Protein AF-A0A444UUJ9-F1 (afdb_monomer_lite)

Sequence (441 aa):
MGSEVRLEREPQTKSGNSYSSQINYPLEMFHLLGYSLGAHVAGIAGSLTNNKVNRITGLDPAGPTFEYAEEQRRLSPDDANFVDVLHTYTRGSPDRSIGIQKPVGHVDIYPNGGVFQPGCDLHKAMLMIAANGFADMDQIVKCSHERSIHLFIDSLLNEEKPSMAYRCNTKEAFDKGLCLSCRKNRCNTLGYDVNKVRNKRSARMYLKTREVMPYKVFHFQIKVHFFNRINISFTDQPILLSLYGTHNEVQDIALSIPDMSTNKTISFLVTTDVDIGDLLMVKMKWEKDSYFGWSDWWGSNDFKIRKLRVKAGETQEKINISFTDQPILLSLYGTHNEVQDIALSIPDMSTNKTISFLVTTDVDIGDLLMVKMKWEKDSYFGWSDWWGSNDFKIRKLRVKAGETQEKYVQPISQLRIDTLPKIPGTLCVNLVEDVLCVLHM

Structure (mmCIF, N/CA/C/O backbone):
data_AF-A0A444UUJ9-F1
#
_entry.id   AF-A0A444UUJ9-F1
#
loop_
_atom_site.group_PDB
_atom_site.id
_atom_site.type_symbol
_atom_site.label_atom_id
_atom_site.label_alt_id
_atom_site.label_comp_id
_atom_site.label_asym_id
_atom_site.label_entity_id
_atom_site.label_seq_id
_atom_site.pdbx_PDB_ins_code
_atom_site.Cartn_x
_atom_site.Cartn_y
_atom_site.Cartn_z
_atom_site.occupancy
_atom_site.B_iso_or_equiv
_atom_site.auth_seq_id
_atom_site.auth_comp_id
_atom_site.auth_asym_id
_atom_site.auth_atom_id
_atom_site.pdbx_PDB_model_num
ATOM 1 N N . MET A 1 1 ? -26.758 25.214 8.746 1.00 32.47 1 MET A N 1
ATOM 2 C CA . MET A 1 1 ? -27.671 24.459 9.628 1.00 32.47 1 MET A CA 1
ATOM 3 C C . MET A 1 1 ? -26.834 23.430 10.363 1.00 32.47 1 MET A C 1
ATOM 5 O O . MET A 1 1 ? -26.450 22.438 9.765 1.00 32.47 1 MET A O 1
ATOM 9 N N . GLY A 1 2 ? -26.422 23.744 11.592 1.00 30.03 2 GLY A N 1
ATOM 10 C CA . GLY A 1 2 ? -25.670 22.815 12.429 1.00 30.03 2 GLY A CA 1
ATOM 11 C C . GLY A 1 2 ? -26.645 21.851 13.085 1.00 30.03 2 GLY A C 1
ATOM 12 O O . GLY A 1 2 ? -27.420 22.260 13.943 1.00 30.03 2 GLY A O 1
ATOM 13 N N . SER A 1 3 ? -26.644 20.599 12.648 1.00 26.00 3 SER A N 1
ATOM 14 C CA . SER A 1 3 ? -27.285 19.508 13.372 1.00 26.00 3 SER A CA 1
ATOM 15 C C . SER A 1 3 ? -26.423 19.184 14.590 1.00 26.00 3 SER A C 1
ATOM 17 O O . SER A 1 3 ? -25.405 18.501 14.500 1.00 26.00 3 SER A O 1
ATOM 19 N N . GLU A 1 4 ? -26.819 19.756 15.721 1.00 24.05 4 GLU A N 1
ATOM 20 C CA . GLU A 1 4 ? -26.349 19.408 17.052 1.00 24.05 4 GLU A CA 1
ATOM 21 C C . GLU A 1 4 ? -26.729 17.942 17.313 1.00 24.05 4 GLU A C 1
ATOM 23 O O . GLU A 1 4 ? -27.902 17.611 17.484 1.00 24.05 4 GLU A O 1
ATOM 28 N N . VAL A 1 5 ? -25.748 17.033 17.292 1.00 25.39 5 VAL A N 1
ATOM 29 C CA . VAL A 1 5 ? -25.948 15.658 17.768 1.00 25.39 5 VAL A CA 1
ATOM 30 C C . VAL A 1 5 ? -26.031 15.731 19.288 1.00 25.39 5 VAL A C 1
ATOM 32 O O . VAL A 1 5 ? -25.047 15.573 20.009 1.00 25.39 5 VAL A O 1
ATOM 35 N N . ARG A 1 6 ? -27.233 16.027 19.779 1.00 23.09 6 ARG A N 1
ATOM 36 C CA . ARG A 1 6 ? -27.603 15.841 21.174 1.00 23.09 6 ARG A CA 1
ATOM 37 C C . ARG A 1 6 ? -27.721 14.338 21.393 1.00 23.09 6 ARG A C 1
ATOM 39 O O . ARG A 1 6 ? -28.781 13.756 21.203 1.00 23.09 6 ARG A O 1
ATOM 46 N N . LEU A 1 7 ? -26.611 13.701 21.764 1.00 30.41 7 LEU A N 1
ATOM 47 C CA . LEU A 1 7 ? -26.693 12.456 22.517 1.00 30.41 7 LEU A CA 1
ATOM 48 C C . LEU A 1 7 ? -27.452 12.818 23.791 1.00 30.41 7 LEU A C 1
ATOM 50 O O . LEU A 1 7 ? -26.916 13.514 24.659 1.00 30.41 7 LEU A O 1
ATOM 54 N N . GLU A 1 8 ? -28.727 12.439 23.859 1.00 25.42 8 GLU A N 1
ATOM 55 C CA . GLU A 1 8 ? -29.449 12.422 25.118 1.00 25.42 8 GLU A CA 1
ATOM 56 C C . GLU A 1 8 ? -28.586 11.630 26.094 1.00 25.42 8 GLU A C 1
ATOM 58 O O . GLU A 1 8 ? -28.406 10.419 25.977 1.00 25.42 8 GLU A O 1
ATOM 63 N N . ARG A 1 9 ? -27.980 12.349 27.042 1.00 35.44 9 ARG A N 1
ATOM 64 C CA . ARG A 1 9 ? -27.555 11.749 28.293 1.00 35.44 9 ARG A CA 1
ATOM 65 C C . ARG A 1 9 ? -28.841 11.315 28.972 1.00 35.44 9 ARG A C 1
ATOM 67 O O . ARG A 1 9 ? -29.378 12.057 29.792 1.00 35.44 9 ARG A O 1
ATOM 74 N N . GLU A 1 10 ? -29.344 10.138 28.622 1.00 26.41 10 GLU A N 1
ATOM 75 C CA . GLU A 1 10 ? -30.137 9.407 29.587 1.00 26.41 10 GLU A CA 1
ATOM 76 C C . GLU A 1 10 ? -29.248 9.267 30.825 1.00 26.41 10 GLU A C 1
ATOM 78 O O . GLU A 1 10 ? -28.113 8.777 30.728 1.00 26.41 10 GLU A O 1
ATOM 83 N N . PRO A 1 11 ? -29.692 9.745 31.996 1.00 30.83 11 PRO A N 1
ATOM 84 C CA . PRO A 1 11 ? -29.058 9.327 33.220 1.00 30.83 11 PRO A CA 1
ATOM 85 C C . PRO A 1 11 ? -29.260 7.815 33.255 1.00 30.83 11 PRO A C 1
ATOM 87 O O . PRO A 1 11 ? -30.387 7.352 33.434 1.00 30.83 11 PRO A O 1
ATOM 90 N N . GLN A 1 12 ? -28.185 7.046 33.062 1.00 36.75 12 GLN A N 1
ATOM 91 C CA . GLN A 1 12 ? -28.172 5.632 33.411 1.00 36.75 12 GLN A CA 1
ATOM 92 C C . GLN A 1 12 ? -28.351 5.533 34.929 1.00 36.75 12 GLN A C 1
ATOM 94 O O . GLN A 1 12 ? -27.424 5.335 35.712 1.00 36.75 12 GLN A O 1
ATOM 99 N N . THR A 1 13 ? -29.597 5.706 35.356 1.00 30.38 13 THR A N 1
ATOM 100 C CA . THR A 1 13 ? -30.133 4.994 36.493 1.00 30.38 13 THR A CA 1
ATOM 101 C C . THR A 1 13 ? -29.851 3.520 36.229 1.00 30.38 13 THR A C 1
ATOM 103 O O . THR A 1 13 ? -30.018 3.021 35.117 1.00 30.38 13 THR A O 1
ATOM 106 N N . LYS A 1 14 ? -29.304 2.851 37.241 1.00 40.00 14 LYS A N 1
ATOM 107 C CA . LYS A 1 14 ? -28.897 1.443 37.252 1.00 40.00 14 LYS A CA 1
ATOM 108 C C . LYS A 1 14 ? -30.086 0.496 37.009 1.00 40.00 14 LYS A C 1
ATOM 110 O O . LYS A 1 14 ? -30.495 -0.224 37.911 1.00 40.00 14 LYS A O 1
ATOM 115 N N . SER A 1 15 ? -30.660 0.514 35.814 1.00 34.50 15 SER A N 1
ATOM 116 C CA . SER A 1 15 ? -31.768 -0.347 35.406 1.00 34.50 15 SER A CA 1
ATOM 117 C C . SER A 1 15 ? -31.802 -0.490 33.883 1.00 34.50 15 SER A C 1
ATOM 119 O O . SER A 1 15 ? -32.822 -0.281 33.236 1.00 34.50 15 SER A O 1
ATOM 121 N N . GLY A 1 16 ? -30.662 -0.846 33.299 1.00 35.75 16 GLY A N 1
ATOM 122 C CA . GLY A 1 16 ? -30.562 -1.292 31.917 1.00 35.75 16 GLY A CA 1
ATOM 123 C C . GLY A 1 16 ? -29.730 -2.558 31.916 1.00 35.75 16 GLY A C 1
ATOM 124 O O . GLY A 1 16 ? -28.505 -2.494 31.917 1.00 35.75 16 GLY A O 1
ATOM 125 N N . ASN A 1 17 ? -30.392 -3.706 32.018 1.00 37.00 17 ASN A N 1
ATOM 126 C CA . ASN A 1 17 ? -29.748 -5.003 31.872 1.00 37.00 17 ASN A CA 1
ATOM 127 C C . ASN A 1 17 ? -28.950 -5.018 30.558 1.00 37.00 17 ASN A C 1
ATOM 129 O O . ASN A 1 17 ? -29.533 -4.997 29.476 1.00 37.00 17 ASN A O 1
ATOM 133 N N . SER A 1 18 ? -27.620 -5.055 30.651 1.00 48.91 18 SER A N 1
ATOM 134 C CA . SER A 1 18 ? -26.753 -5.320 29.503 1.00 48.91 18 SER A CA 1
ATOM 135 C C . SER A 1 18 ? -27.210 -6.617 28.826 1.00 48.91 18 SER A C 1
ATOM 137 O O . SER A 1 18 ? -27.454 -7.614 29.512 1.00 48.91 18 SER A O 1
ATOM 139 N N . TYR A 1 19 ? -27.266 -6.655 27.495 1.00 48.31 19 TYR A N 1
ATOM 140 C CA . TYR A 1 19 ? -27.513 -7.898 26.753 1.00 48.31 19 TYR A CA 1
ATOM 141 C C . TYR A 1 19 ? -26.513 -9.006 27.146 1.00 48.31 19 TYR A C 1
ATOM 143 O O . TYR A 1 19 ? -26.893 -10.172 27.215 1.00 48.31 19 TYR A O 1
ATOM 151 N N . SER A 1 20 ? -25.275 -8.647 27.524 1.00 47.84 20 SER A N 1
ATOM 152 C CA . SER A 1 20 ? -24.275 -9.593 28.053 1.00 47.84 20 SER A CA 1
ATOM 153 C C . SER A 1 20 ? -24.576 -10.084 29.476 1.00 47.84 20 SER A C 1
ATOM 155 O O . SER A 1 20 ? -24.030 -11.092 29.910 1.00 47.84 20 SER A O 1
ATOM 157 N N . SER A 1 21 ? -25.394 -9.349 30.237 1.00 49.81 21 SER A N 1
ATOM 158 C CA . SER A 1 21 ? -25.851 -9.752 31.575 1.00 49.81 21 SER A CA 1
ATOM 159 C C . SER A 1 21 ? -27.122 -10.605 31.539 1.00 49.81 21 SER A C 1
ATOM 161 O O . SER A 1 21 ? -27.391 -11.319 32.498 1.00 49.81 21 SER A O 1
ATOM 163 N N . GLN A 1 22 ? -27.876 -10.572 30.434 1.00 54.38 22 GLN A N 1
ATOM 164 C CA . GLN A 1 22 ? -29.060 -11.419 30.225 1.00 54.38 22 GLN A CA 1
ATOM 165 C C . GLN A 1 22 ? -28.739 -12.718 29.485 1.00 54.38 22 GLN A C 1
ATOM 167 O O . GLN A 1 22 ? -29.407 -13.727 29.699 1.00 54.38 22 GLN A O 1
ATOM 172 N N . ILE A 1 23 ? -27.711 -12.707 28.637 1.00 58.09 23 ILE A N 1
ATOM 173 C CA . ILE A 1 23 ? -27.248 -13.868 27.887 1.00 58.09 23 ILE A CA 1
ATOM 174 C C . ILE A 1 23 ? -25.732 -13.925 28.070 1.00 58.09 23 ILE A C 1
ATOM 176 O O . ILE A 1 23 ? -25.037 -12.984 27.700 1.00 58.09 23 ILE A O 1
ATOM 180 N N . ASN A 1 24 ? -25.227 -14.995 28.689 1.00 68.62 24 ASN A N 1
ATOM 181 C CA . ASN A 1 24 ? -23.825 -15.174 29.091 1.00 68.62 24 ASN A CA 1
ATOM 182 C C . ASN A 1 24 ? -22.877 -15.366 27.881 1.00 68.62 24 ASN A C 1
ATOM 184 O O . ASN A 1 24 ? -22.224 -16.400 27.750 1.00 68.62 24 ASN A O 1
ATOM 188 N N . TYR A 1 25 ? -22.839 -14.399 26.962 1.00 78.81 25 TYR A N 1
ATOM 189 C CA . TYR A 1 25 ? -21.942 -14.384 25.811 1.00 78.81 25 TYR A CA 1
ATOM 190 C C . TYR A 1 25 ? -20.667 -13.596 26.141 1.00 78.81 25 TYR A C 1
ATOM 192 O O . TYR A 1 25 ? -20.752 -12.441 26.572 1.00 78.81 25 TYR A O 1
ATOM 200 N N . PRO A 1 26 ? -19.474 -14.175 25.922 1.00 85.75 26 PRO A N 1
ATOM 201 C CA . PRO A 1 26 ? -18.219 -13.495 26.205 1.00 85.75 26 PRO A CA 1
ATOM 202 C C . PRO A 1 26 ? -17.987 -12.345 25.217 1.00 85.75 26 PRO A C 1
ATOM 204 O O . PRO A 1 26 ? -18.088 -12.513 24.002 1.00 85.75 26 PRO A O 1
ATOM 207 N N . LEU A 1 27 ? -17.601 -11.174 25.735 1.00 86.62 27 LEU A N 1
ATOM 208 C CA . LEU A 1 27 ? -17.296 -9.985 24.922 1.00 86.62 27 LEU A CA 1
ATOM 209 C C . LEU A 1 27 ? -16.121 -10.213 23.947 1.00 86.62 27 LEU A C 1
ATOM 211 O O . LEU A 1 27 ? -16.019 -9.565 22.905 1.00 86.62 27 LEU A O 1
ATOM 215 N N . GLU A 1 28 ? -15.289 -11.216 24.220 1.00 89.25 28 GLU A N 1
ATOM 216 C CA . GLU A 1 28 ? -14.215 -11.705 23.351 1.00 89.25 28 GLU A CA 1
ATOM 217 C C . GLU A 1 28 ? -14.705 -12.387 22.058 1.00 89.25 28 GLU A C 1
ATOM 219 O O . GLU A 1 28 ? -13.890 -12.728 21.203 1.00 89.25 28 GLU A O 1
ATOM 224 N N . MET A 1 29 ? -16.014 -12.565 21.862 1.00 89.31 29 MET A N 1
ATOM 225 C CA . MET A 1 29 ? -16.586 -13.020 20.585 1.00 89.31 29 MET A CA 1
ATOM 226 C C . MET A 1 29 ? -17.081 -11.870 19.699 1.00 89.31 29 MET A C 1
ATOM 228 O O . MET A 1 29 ? -17.424 -12.096 18.543 1.00 89.31 29 MET A O 1
ATOM 232 N N . PHE A 1 30 ? -17.098 -10.633 20.203 1.00 93.31 30 PHE A N 1
ATOM 233 C CA . PHE A 1 30 ? -17.655 -9.498 19.470 1.00 93.31 30 PHE A CA 1
ATOM 234 C C . PHE A 1 30 ? -16.604 -8.805 18.599 1.00 93.31 30 PHE A C 1
ATOM 236 O O . PHE A 1 30 ? -15.537 -8.396 19.071 1.00 93.31 30 PHE A O 1
ATOM 243 N N . HIS A 1 31 ? -16.954 -8.627 17.325 1.00 97.50 31 HIS A N 1
ATOM 244 C CA . HIS A 1 31 ? -16.256 -7.775 16.367 1.00 97.50 31 HIS A CA 1
ATOM 245 C C . HIS A 1 31 ? -17.201 -6.649 15.952 1.00 97.50 31 HIS A C 1
ATOM 247 O O . HIS A 1 31 ? -18.218 -6.896 15.312 1.00 97.50 31 HIS A O 1
ATOM 253 N N . LEU A 1 32 ? -16.880 -5.415 16.338 1.00 98.19 32 LEU A N 1
ATOM 254 C CA . LEU A 1 32 ? -17.650 -4.235 15.951 1.00 98.19 32 LEU A CA 1
ATOM 255 C C . LEU A 1 32 ? -17.055 -3.626 14.679 1.00 98.19 32 LEU A C 1
ATOM 257 O O . LEU A 1 32 ? -15.854 -3.369 14.615 1.00 98.19 32 LEU A O 1
ATOM 261 N N . LEU A 1 33 ? -17.889 -3.370 13.676 1.00 98.62 33 LEU A N 1
ATOM 262 C CA . LEU A 1 33 ? -17.495 -2.675 12.454 1.00 98.62 33 LEU A CA 1
ATOM 263 C C . LEU A 1 33 ? -18.182 -1.314 12.446 1.00 98.62 33 LEU A C 1
ATOM 265 O O . LEU A 1 33 ? -19.407 -1.239 12.524 1.00 98.62 33 LEU A O 1
ATOM 269 N N . GLY A 1 34 ? -17.399 -0.243 12.371 1.00 98.38 34 GLY A N 1
ATOM 270 C CA . GLY A 1 34 ? -17.921 1.117 12.369 1.00 98.38 34 GLY A CA 1
ATOM 271 C C . GLY A 1 34 ? -17.418 1.895 11.164 1.00 98.38 34 GLY A C 1
ATOM 272 O O . GLY A 1 34 ? -16.212 2.008 10.967 1.00 98.38 34 GLY A O 1
ATOM 273 N N . TYR A 1 35 ? -18.338 2.446 10.376 1.00 97.88 35 TYR A N 1
ATOM 274 C CA . TYR A 1 35 ? -18.039 3.295 9.222 1.00 97.88 35 TYR A CA 1
ATOM 275 C C . TYR A 1 35 ? -18.229 4.773 9.555 1.00 97.88 35 TYR A C 1
ATOM 277 O O . TYR A 1 35 ? -19.230 5.129 10.181 1.00 97.88 35 TYR A O 1
ATOM 285 N N . SER A 1 36 ? -17.306 5.636 9.118 1.00 95.69 36 SER A N 1
ATOM 286 C CA . SER A 1 36 ? -17.408 7.088 9.302 1.00 95.69 36 SER A CA 1
ATOM 287 C C . SER A 1 36 ? -17.605 7.459 10.784 1.00 95.69 36 SER A C 1
ATOM 289 O O . SER A 1 36 ? -16.814 7.052 11.638 1.00 95.69 36 SER A O 1
ATOM 291 N N . LEU A 1 37 ? -18.677 8.178 11.137 1.00 95.75 37 LEU A N 1
ATOM 292 C CA . LEU A 1 37 ? -19.058 8.466 12.527 1.00 95.75 37 LEU A CA 1
ATOM 293 C C . LEU A 1 37 ? -19.278 7.189 13.364 1.00 95.75 37 LEU A C 1
ATOM 295 O O . LEU A 1 37 ? -18.960 7.157 14.553 1.00 95.75 37 LEU A O 1
ATOM 299 N N . GLY A 1 38 ? -19.765 6.114 12.740 1.00 97.62 38 GLY A N 1
ATOM 300 C CA . GLY A 1 38 ? -19.983 4.815 13.375 1.00 97.62 38 GLY A CA 1
ATOM 301 C C . GLY A 1 38 ? -18.702 4.178 13.919 1.00 97.62 38 GLY A C 1
ATOM 302 O O . GLY A 1 38 ? -18.768 3.421 14.883 1.00 97.62 38 GLY A O 1
ATOM 303 N N . ALA A 1 39 ? -17.528 4.518 13.375 1.00 98.44 39 ALA A N 1
ATOM 304 C CA . ALA A 1 39 ? -16.244 4.081 13.929 1.00 98.44 39 ALA A CA 1
ATOM 305 C C . ALA A 1 39 ? -16.017 4.631 15.346 1.00 98.44 39 ALA A C 1
ATOM 307 O O . ALA A 1 39 ? -15.548 3.916 16.230 1.00 98.44 39 ALA A O 1
ATOM 308 N N . HIS A 1 40 ? -16.392 5.889 15.587 1.00 98.12 40 HIS A N 1
ATOM 309 C CA . HIS A 1 40 ? -16.311 6.501 16.913 1.00 98.12 40 HIS A CA 1
ATOM 310 C C . HIS A 1 40 ? -17.398 5.984 17.847 1.00 98.12 40 HIS A C 1
ATOM 312 O O . HIS A 1 40 ? -17.115 5.760 19.018 1.00 98.12 40 HIS A O 1
ATOM 318 N N . VAL A 1 41 ? -18.601 5.710 17.330 1.00 98.12 41 VAL A N 1
ATOM 319 C CA . VAL A 1 41 ? -19.652 5.024 18.101 1.00 98.12 41 VAL A CA 1
ATOM 320 C C . VAL A 1 41 ? -19.164 3.653 18.576 1.00 98.12 41 VAL A C 1
ATOM 322 O O . VAL A 1 41 ? -19.326 3.334 19.749 1.00 98.12 41 VAL A O 1
ATOM 325 N N . ALA A 1 42 ? -18.514 2.871 17.706 1.00 97.94 42 ALA A N 1
ATOM 326 C CA . ALA A 1 42 ? -17.940 1.576 18.069 1.00 97.94 42 ALA A CA 1
ATOM 327 C C . ALA A 1 42 ? -16.829 1.701 19.126 1.00 97.94 42 ALA A C 1
ATOM 329 O O . ALA A 1 42 ? -16.802 0.909 20.065 1.00 97.94 42 ALA A O 1
ATOM 330 N N . GLY A 1 43 ? -15.955 2.707 19.004 1.00 97.62 43 GLY A N 1
ATOM 331 C CA . GLY A 1 43 ? -14.918 3.001 20.000 1.00 97.62 43 GLY A CA 1
ATOM 332 C C . GLY A 1 43 ? -15.497 3.356 21.370 1.00 97.62 43 GLY A C 1
ATOM 333 O O . GLY A 1 43 ? -15.204 2.700 22.368 1.00 97.62 43 GLY A O 1
ATOM 334 N N . ILE A 1 44 ? -16.426 4.317 21.405 1.00 97.38 44 ILE A N 1
ATOM 335 C CA . ILE A 1 44 ? -17.115 4.730 22.635 1.00 97.38 44 ILE A CA 1
ATOM 336 C C . ILE A 1 44 ? -17.857 3.539 23.254 1.00 97.38 44 ILE A C 1
ATOM 338 O O . ILE A 1 44 ? -17.713 3.292 24.450 1.00 97.38 44 ILE A O 1
ATOM 342 N N . ALA A 1 45 ? -18.588 2.755 22.454 1.00 95.38 45 ALA A N 1
ATOM 343 C CA . ALA A 1 45 ? -19.257 1.545 22.923 1.00 95.38 45 ALA A CA 1
ATOM 344 C C . ALA A 1 45 ? -18.264 0.550 23.546 1.00 95.38 45 ALA A C 1
ATOM 346 O O . ALA A 1 45 ? -18.507 0.078 24.653 1.00 95.38 45 ALA A O 1
ATOM 347 N N . GLY A 1 46 ? -17.133 0.286 22.881 1.00 94.69 46 GLY A N 1
ATOM 348 C CA . GLY A 1 46 ? -16.057 -0.566 23.394 1.00 94.69 46 GLY A CA 1
ATOM 349 C C . GLY A 1 46 ? -15.508 -0.083 24.737 1.00 94.69 46 GLY A C 1
ATOM 350 O O . GLY A 1 46 ? -15.414 -0.871 25.679 1.00 94.69 46 GLY A O 1
ATOM 351 N N . SER A 1 47 ? -15.253 1.221 24.874 1.00 93.88 47 SER A N 1
ATOM 352 C CA . SER A 1 47 ? -14.742 1.822 26.117 1.00 93.88 47 SER A CA 1
ATOM 353 C C . SER A 1 47 ? -15.708 1.731 27.309 1.00 93.88 47 SER A C 1
ATOM 355 O O . SER A 1 47 ? -15.270 1.725 28.458 1.00 93.88 47 SER A O 1
ATOM 357 N N . LEU A 1 48 ? -17.018 1.644 27.046 1.00 92.94 48 LEU A N 1
ATOM 358 C CA . LEU A 1 48 ? -18.070 1.565 28.067 1.00 92.94 48 LEU A CA 1
ATOM 359 C C . LEU A 1 48 ? -18.412 0.124 28.477 1.00 92.94 48 LEU A C 1
ATOM 361 O O . LEU A 1 48 ? -19.225 -0.083 29.380 1.00 92.94 48 LEU A O 1
ATOM 365 N N . THR A 1 49 ? -17.823 -0.883 27.827 1.00 89.44 49 THR A N 1
ATOM 366 C CA . THR A 1 49 ? -18.030 -2.285 28.206 1.00 89.44 49 THR A CA 1
ATOM 367 C C . THR A 1 49 ? -17.237 -2.671 29.457 1.00 89.44 49 THR A C 1
ATOM 369 O O . THR A 1 49 ? -16.127 -2.200 29.685 1.00 89.44 49 THR A O 1
ATOM 372 N N . ASN A 1 50 ? -17.783 -3.590 30.263 1.00 85.69 50 ASN A N 1
ATOM 373 C CA . ASN A 1 50 ? -17.113 -4.074 31.480 1.00 85.69 50 ASN A CA 1
ATOM 374 C C . ASN A 1 50 ? -15.797 -4.827 31.194 1.00 85.69 50 ASN A C 1
ATOM 376 O O . ASN A 1 50 ? -14.909 -4.837 32.039 1.00 85.69 50 ASN A O 1
ATOM 380 N N . ASN A 1 51 ? -15.684 -5.471 30.026 1.00 88.62 51 ASN A N 1
ATOM 381 C CA . ASN A 1 51 ? -14.468 -6.127 29.535 1.00 88.62 51 ASN A CA 1
ATOM 382 C C . ASN A 1 51 ? -14.272 -5.772 28.060 1.00 88.62 51 ASN A C 1
ATOM 384 O O . ASN A 1 51 ? -15.252 -5.666 27.332 1.00 88.62 51 ASN A O 1
ATOM 388 N N . LYS A 1 52 ? -13.021 -5.682 27.594 1.00 91.62 52 LYS A N 1
ATOM 389 C CA . LYS A 1 52 ? -12.727 -5.330 26.197 1.00 91.62 52 LYS A CA 1
ATOM 390 C C . LYS A 1 52 ? -13.371 -6.310 25.208 1.00 91.62 52 LYS A C 1
ATOM 392 O O . LYS A 1 52 ? -13.165 -7.521 25.301 1.00 91.62 52 LYS A O 1
ATOM 397 N N . VAL A 1 53 ? -14.053 -5.773 24.196 1.00 95.25 53 VAL A N 1
ATOM 398 C CA . VAL A 1 53 ? -14.473 -6.548 23.016 1.00 95.25 53 VAL A CA 1
ATOM 399 C C . VAL A 1 53 ? -13.256 -7.075 22.245 1.00 95.25 53 VAL A C 1
ATOM 401 O O . VAL A 1 53 ? -12.154 -6.535 22.373 1.00 95.25 53 VAL A O 1
ATOM 404 N N . ASN A 1 54 ? -13.417 -8.129 21.439 1.00 95.94 54 ASN A N 1
ATOM 405 C CA . ASN A 1 54 ? -12.296 -8.744 20.707 1.00 95.94 54 ASN A CA 1
ATOM 406 C C . ASN A 1 54 ? -11.668 -7.788 19.696 1.00 95.94 54 ASN A C 1
ATOM 408 O O . ASN A 1 54 ? -10.447 -7.617 19.662 1.00 95.94 54 ASN A O 1
ATOM 412 N N . ARG A 1 55 ? -12.508 -7.188 18.853 1.00 98.00 55 ARG A N 1
ATOM 413 C CA . ARG A 1 55 ? -12.044 -6.408 17.713 1.00 98.00 55 ARG A CA 1
ATOM 414 C C . ARG A 1 55 ? -12.980 -5.251 17.400 1.00 98.00 55 ARG A C 1
ATOM 416 O O . ARG A 1 55 ? -14.195 -5.423 17.407 1.00 98.00 55 ARG A O 1
ATOM 423 N N . ILE A 1 56 ? -12.405 -4.103 17.067 1.00 98.69 56 ILE A N 1
ATOM 424 C CA . ILE A 1 56 ? -13.104 -3.006 16.400 1.00 98.69 56 ILE A CA 1
ATOM 425 C C . ILE A 1 56 ? -12.401 -2.746 15.070 1.00 98.69 56 ILE A C 1
ATOM 427 O O . ILE A 1 56 ? -11.186 -2.568 15.047 1.00 98.69 56 ILE A O 1
ATOM 431 N N . THR A 1 57 ? -13.156 -2.692 13.975 1.00 98.81 57 THR A N 1
ATOM 432 C CA . THR A 1 57 ? -12.644 -2.217 12.687 1.00 98.81 57 THR A CA 1
ATOM 433 C C . THR A 1 57 ? -13.244 -0.855 12.364 1.00 98.81 57 THR A C 1
ATOM 435 O O . THR A 1 57 ? -14.463 -0.721 12.243 1.00 98.81 57 THR A O 1
ATOM 438 N N . GLY A 1 58 ? -12.382 0.153 12.224 1.00 98.75 58 GLY A N 1
ATOM 439 C CA . GLY A 1 58 ? -12.753 1.496 11.787 1.00 98.75 58 GLY A CA 1
ATOM 440 C C . GLY A 1 58 ? -12.642 1.631 10.270 1.00 98.75 58 GLY A C 1
ATOM 441 O O . GLY A 1 58 ? -11.545 1.561 9.718 1.00 98.75 58 GLY A O 1
ATOM 442 N N . LEU A 1 59 ? -13.765 1.839 9.591 1.00 98.69 59 LEU A N 1
ATOM 443 C CA . LEU A 1 59 ? -13.840 2.031 8.144 1.00 98.69 59 LEU A CA 1
ATOM 444 C C . LEU A 1 59 ? -13.943 3.534 7.857 1.00 98.69 59 LEU A C 1
ATOM 446 O O . LEU A 1 59 ? -14.999 4.134 8.042 1.00 98.69 59 LEU A O 1
ATOM 450 N N . ASP A 1 60 ? -12.811 4.133 7.489 1.00 98.06 60 ASP A N 1
ATOM 451 C CA . ASP A 1 60 ? -12.595 5.570 7.279 1.00 98.06 60 ASP A CA 1
ATOM 452 C C . ASP A 1 60 ? -13.269 6.448 8.351 1.00 98.06 60 ASP A C 1
ATOM 454 O O . ASP A 1 60 ? -14.232 7.156 8.051 1.00 98.06 60 ASP A O 1
ATOM 458 N N . PRO A 1 61 ? -12.820 6.383 9.625 1.00 98.25 61 PRO A N 1
ATOM 459 C CA . PRO A 1 61 ? -13.439 7.131 10.719 1.00 98.25 61 PRO A CA 1
ATOM 460 C C . PRO A 1 61 ? -13.526 8.630 10.413 1.00 98.25 61 PRO A C 1
ATOM 462 O O . PRO A 1 61 ? -12.619 9.181 9.790 1.00 98.25 61 PRO A O 1
ATOM 465 N N . ALA A 1 62 ? -14.588 9.297 10.864 1.00 94.94 62 ALA A N 1
ATOM 466 C CA . ALA A 1 62 ? -14.813 10.710 10.562 1.00 94.94 62 ALA A CA 1
ATOM 467 C C . ALA A 1 62 ? -13.680 11.612 11.099 1.00 94.94 62 ALA A C 1
ATOM 469 O O . ALA A 1 62 ? -13.302 11.538 12.261 1.00 94.94 62 ALA A O 1
ATOM 470 N N . GLY A 1 63 ? -13.146 12.496 10.258 1.00 92.12 63 GLY A N 1
ATOM 471 C CA . GLY A 1 63 ? -12.125 13.479 10.636 1.00 92.12 63 GLY A CA 1
ATOM 472 C C . GLY A 1 63 ? -12.669 14.703 11.385 1.00 92.12 63 GLY A C 1
ATOM 473 O O . GLY A 1 63 ? -12.149 15.029 12.462 1.00 92.12 63 GLY A O 1
ATOM 474 N N . PRO A 1 64 ? -13.718 15.391 10.880 1.00 88.62 64 PRO A N 1
ATOM 475 C CA . PRO A 1 64 ? -14.189 16.641 11.468 1.00 88.62 64 PRO A CA 1
ATOM 476 C C . PRO A 1 64 ? -14.611 16.432 12.920 1.00 88.62 64 PRO A C 1
ATOM 478 O O . PRO A 1 64 ? -15.340 15.493 13.221 1.00 88.62 64 PRO A O 1
ATOM 481 N N . THR A 1 65 ? -14.168 17.313 13.821 1.00 89.19 65 THR A N 1
ATOM 482 C CA . THR A 1 65 ? -14.363 17.246 15.289 1.00 89.19 65 THR A CA 1
ATOM 483 C C . THR A 1 65 ? -13.607 16.138 16.039 1.00 89.19 65 THR A C 1
ATOM 485 O O . THR A 1 65 ? -13.440 16.266 17.252 1.00 89.19 65 THR A O 1
ATOM 488 N N . PHE A 1 66 ? -13.078 15.112 15.358 1.00 94.88 66 PHE A N 1
ATOM 489 C CA . PHE A 1 66 ? -12.401 13.972 15.997 1.00 94.88 66 PHE A CA 1
ATOM 490 C C . PHE A 1 66 ? -10.873 13.967 15.841 1.00 94.88 66 PHE A C 1
ATOM 492 O O . PHE A 1 66 ? -10.186 13.374 16.677 1.00 94.88 66 PHE A O 1
ATOM 499 N N . GLU A 1 67 ? -10.311 14.662 14.846 1.00 93.62 67 GLU A N 1
ATOM 500 C CA . GLU A 1 67 ? -8.854 14.743 14.621 1.00 93.62 67 GLU A CA 1
ATOM 501 C C . GLU A 1 67 ? -8.096 15.192 15.891 1.00 93.62 67 GLU A C 1
ATOM 503 O O . GLU A 1 67 ? -7.119 14.575 16.329 1.00 93.62 67 GLU A O 1
ATOM 508 N N . TYR A 1 68 ? -8.615 16.213 16.571 1.00 94.62 68 TYR A N 1
ATOM 509 C CA . TYR A 1 68 ? -8.051 16.734 17.819 1.00 94.62 68 TYR A CA 1
ATOM 510 C C . TYR A 1 68 ? -8.795 16.270 19.075 1.00 94.62 68 TYR A C 1
ATOM 512 O O . TYR A 1 68 ? -8.466 16.705 20.177 1.00 94.62 68 TYR A O 1
ATOM 520 N N . ALA A 1 69 ? -9.767 15.363 18.937 1.00 94.06 69 ALA A N 1
ATOM 521 C CA . ALA A 1 69 ? -10.462 14.808 20.087 1.00 94.06 69 ALA A CA 1
ATOM 522 C C . ALA A 1 69 ? -9.530 13.922 20.930 1.00 94.06 69 ALA A C 1
ATOM 524 O O . ALA A 1 69 ? -8.682 13.166 20.425 1.00 94.06 69 ALA A O 1
ATOM 525 N N . GLU A 1 70 ? -9.723 14.016 22.241 1.00 95.50 70 GLU A N 1
ATOM 526 C CA . GLU A 1 70 ? -9.102 13.134 23.226 1.00 95.50 70 GLU A CA 1
ATOM 527 C C . GLU A 1 70 ? -9.585 11.694 23.031 1.00 95.50 70 GLU A C 1
ATOM 529 O O . GLU A 1 70 ? -10.676 11.462 22.510 1.00 95.50 70 GLU A O 1
ATOM 534 N N . GLU A 1 71 ? -8.775 10.721 23.445 1.00 94.25 71 GLU A N 1
ATOM 535 C CA . GLU A 1 71 ? -9.017 9.288 23.211 1.00 94.25 71 GLU A CA 1
ATOM 536 C C . GLU A 1 71 ? -10.369 8.801 23.735 1.00 94.25 71 GLU A C 1
ATOM 538 O O . GLU A 1 71 ? -10.971 7.948 23.106 1.00 94.25 71 GLU A O 1
ATOM 543 N N . GLN A 1 72 ? -10.903 9.408 24.797 1.00 93.81 72 GLN A N 1
ATOM 544 C CA . GLN A 1 72 ? -12.202 9.058 25.382 1.00 93.81 72 GLN A CA 1
ATOM 545 C C . GLN A 1 72 ? -13.407 9.499 24.531 1.00 93.81 72 GLN A C 1
ATOM 547 O O . GLN A 1 72 ? -14.540 9.128 24.826 1.00 93.81 72 GLN A O 1
ATOM 552 N N . ARG A 1 73 ? -13.195 10.351 23.518 1.00 94.94 73 ARG A N 1
ATOM 553 C CA . ARG A 1 73 ? -14.256 10.935 22.675 1.00 94.94 73 ARG A CA 1
ATOM 554 C C . ARG A 1 73 ? -14.198 10.480 21.218 1.00 94.94 73 ARG A C 1
ATOM 556 O O . ARG A 1 73 ? -14.955 10.986 20.394 1.00 94.94 73 ARG A O 1
ATOM 563 N N . ARG A 1 74 ? -13.301 9.555 20.884 1.00 97.31 74 ARG A N 1
ATOM 564 C CA . ARG A 1 74 ? -13.113 9.025 19.527 1.00 97.31 74 ARG A CA 1
ATOM 565 C C . ARG A 1 74 ? -12.730 7.552 19.592 1.00 97.31 74 ARG A C 1
ATOM 567 O O . ARG A 1 74 ? -12.561 7.000 20.664 1.00 97.31 74 ARG A O 1
ATOM 574 N N . LEU A 1 75 ? -12.522 6.958 18.422 1.00 98.44 75 LEU A N 1
ATOM 575 C CA . LEU A 1 75 ? -11.916 5.635 18.322 1.00 98.44 75 LEU A CA 1
ATOM 576 C C . LEU A 1 75 ? -10.456 5.706 18.796 1.00 98.44 75 LEU A C 1
ATOM 578 O O . LEU A 1 75 ? -9.732 6.651 18.455 1.00 98.44 75 LEU A O 1
ATOM 582 N N . SER A 1 76 ? -10.048 4.712 19.569 1.00 97.25 76 SER A N 1
ATOM 583 C CA . SER A 1 76 ? -8.758 4.588 20.233 1.00 97.25 76 SER A CA 1
ATOM 584 C C . SER A 1 76 ? -8.312 3.118 20.259 1.00 97.25 76 SER A C 1
ATOM 586 O O . SER A 1 76 ? -9.156 2.223 20.340 1.00 97.25 76 SER A O 1
ATOM 588 N N . PRO A 1 77 ? -6.996 2.815 20.259 1.00 96.94 77 PRO A N 1
ATOM 589 C CA . PRO A 1 77 ? -6.509 1.448 20.443 1.00 96.94 77 PRO A CA 1
ATOM 590 C C . PRO A 1 77 ? -6.963 0.814 21.766 1.00 96.94 77 PRO A C 1
ATOM 592 O O . PRO A 1 77 ? -7.008 -0.410 21.871 1.00 96.94 77 PRO A O 1
ATOM 595 N N . ASP A 1 78 ? -7.310 1.621 22.772 1.00 95.12 78 ASP A N 1
ATOM 596 C CA . ASP A 1 78 ? -7.736 1.125 24.079 1.00 95.12 78 ASP A CA 1
ATOM 597 C C . ASP A 1 78 ? -9.170 0.585 24.108 1.00 95.12 78 ASP A C 1
ATOM 599 O O . ASP A 1 78 ? -9.487 -0.201 25.004 1.00 95.12 78 ASP A O 1
ATOM 603 N N . ASP A 1 79 ? -9.988 0.899 23.105 1.00 96.56 79 ASP A N 1
ATOM 604 C CA . ASP A 1 79 ? -11.423 0.581 23.080 1.00 96.56 79 ASP A CA 1
ATOM 605 C C . ASP A 1 79 ? -11.721 -0.913 22.878 1.00 96.56 79 ASP A C 1
ATOM 607 O O . ASP A 1 79 ? -12.826 -1.385 23.148 1.00 96.56 79 ASP A O 1
ATOM 611 N N . ALA A 1 80 ? -10.738 -1.684 22.408 1.00 97.06 80 ALA A N 1
ATOM 612 C CA . ALA A 1 80 ? -10.863 -3.120 22.206 1.00 97.06 80 ALA A CA 1
ATOM 613 C C . ALA A 1 80 ? -9.545 -3.855 22.430 1.00 97.06 80 ALA A C 1
ATOM 615 O O . ALA A 1 80 ? -8.467 -3.277 22.570 1.00 97.06 80 ALA A O 1
ATOM 616 N N . ASN A 1 81 ? -9.634 -5.181 22.434 1.00 96.50 81 ASN A N 1
ATOM 617 C CA . ASN A 1 81 ? -8.469 -6.043 22.365 1.00 96.50 81 ASN A CA 1
ATOM 618 C C . ASN A 1 81 ? -7.675 -5.791 21.074 1.00 96.50 81 ASN A C 1
ATOM 620 O O . ASN A 1 81 ? -6.450 -5.774 21.093 1.00 96.50 81 ASN A O 1
ATOM 624 N N . PHE A 1 82 ? -8.321 -5.572 19.938 1.00 97.94 82 PHE A N 1
ATOM 625 C CA . PHE A 1 82 ? -7.617 -5.220 18.713 1.00 97.94 82 PHE A CA 1
ATOM 626 C C . PHE A 1 82 ? -8.415 -4.194 17.919 1.00 97.94 82 PHE A C 1
ATOM 628 O O . PHE A 1 82 ? -9.630 -4.292 17.815 1.00 97.94 82 PHE A O 1
ATOM 635 N N . VAL A 1 83 ? -7.722 -3.200 17.378 1.00 98.44 83 VAL A N 1
ATOM 636 C CA . VAL A 1 83 ? -8.330 -2.117 16.603 1.00 98.44 83 VAL A CA 1
ATOM 637 C C . VAL A 1 83 ? -7.547 -1.982 15.312 1.00 98.44 83 VAL A C 1
ATOM 639 O O . VAL A 1 83 ? -6.347 -1.703 15.358 1.00 98.44 83 VAL A O 1
ATOM 642 N N . ASP A 1 84 ? -8.205 -2.198 14.184 1.00 98.62 84 ASP A N 1
ATOM 643 C CA . ASP A 1 84 ? -7.650 -1.989 12.850 1.00 98.62 84 ASP A CA 1
ATOM 644 C C . ASP A 1 84 ? -8.467 -0.949 12.091 1.00 98.62 84 ASP A C 1
ATOM 646 O O . ASP A 1 84 ? -9.690 -0.896 12.205 1.00 98.62 84 ASP A O 1
ATOM 650 N N . VAL A 1 85 ? -7.782 -0.083 11.350 1.00 98.75 85 VAL A N 1
ATOM 651 C CA . VAL A 1 85 ? -8.403 1.096 10.742 1.00 98.75 85 VAL A CA 1
ATOM 652 C C . VAL A 1 85 ? -7.991 1.209 9.282 1.00 98.75 85 VAL A C 1
ATOM 654 O O . VAL A 1 85 ? -6.810 1.098 8.948 1.00 98.75 85 VAL A O 1
ATOM 657 N N . LEU A 1 86 ? -8.972 1.439 8.412 1.00 98.75 86 LEU A N 1
ATOM 658 C CA . LEU A 1 86 ? -8.772 1.785 7.008 1.00 98.75 86 LEU A CA 1
ATOM 659 C C . LEU A 1 86 ? -8.977 3.288 6.836 1.00 98.75 86 LEU A C 1
ATOM 661 O O . LEU A 1 86 ? -10.066 3.778 7.098 1.00 98.75 86 LEU A O 1
ATOM 665 N N . HIS A 1 87 ? -7.958 4.000 6.363 1.00 98.44 87 HIS A N 1
ATOM 666 C CA . HIS A 1 87 ? -8.027 5.425 6.039 1.00 98.44 87 HIS A CA 1
ATOM 667 C C . HIS A 1 87 ? -8.035 5.588 4.524 1.00 98.44 87 HIS A C 1
ATOM 669 O O . HIS A 1 87 ? -7.008 5.364 3.878 1.00 98.44 87 HIS A O 1
ATOM 675 N N . THR A 1 88 ? -9.171 5.960 3.948 1.00 97.31 88 THR A N 1
ATOM 676 C CA . THR A 1 88 ? -9.354 6.013 2.492 1.00 97.31 88 THR A CA 1
ATOM 677 C C . THR A 1 88 ? -9.657 7.408 1.962 1.00 97.31 88 THR A C 1
ATOM 679 O O . THR A 1 88 ? -9.447 7.624 0.762 1.00 97.31 88 THR A O 1
ATOM 682 N N . TYR A 1 89 ? -10.048 8.366 2.817 1.00 94.25 89 TYR A N 1
ATOM 683 C CA . TYR A 1 89 ? -10.305 9.742 2.386 1.00 94.25 89 TYR A CA 1
ATOM 684 C C . TYR A 1 89 ? -9.815 10.841 3.346 1.00 94.25 89 TYR A C 1
ATOM 686 O O . TYR A 1 89 ? -10.570 11.664 3.865 1.00 94.25 89 TYR A O 1
ATOM 694 N N . THR A 1 90 ? -8.497 10.922 3.518 1.00 93.75 90 THR A N 1
ATOM 695 C CA . THR A 1 90 ? -7.810 11.890 4.393 1.00 93.75 90 THR A CA 1
ATOM 696 C C . THR A 1 90 ? -7.429 13.204 3.697 1.00 93.75 90 THR A C 1
ATOM 698 O O . THR A 1 90 ? -6.636 13.988 4.219 1.00 93.75 90 THR A O 1
ATOM 701 N N . ARG A 1 91 ? -7.962 13.478 2.496 1.00 87.12 91 ARG A N 1
ATOM 702 C CA . ARG A 1 91 ? -7.644 14.695 1.729 1.00 87.12 91 ARG A CA 1
ATOM 703 C C . ARG A 1 91 ? -8.133 15.953 2.440 1.00 87.12 91 ARG A C 1
ATOM 705 O O . ARG A 1 91 ? -9.319 16.100 2.699 1.00 87.12 91 ARG A O 1
ATOM 712 N N . GLY A 1 92 ? -7.228 16.906 2.642 1.00 82.00 92 GLY A N 1
ATOM 713 C CA . GLY A 1 92 ? -7.534 18.221 3.205 1.00 82.00 92 GLY A CA 1
ATOM 714 C C . GLY A 1 92 ? -6.571 18.598 4.324 1.00 82.00 92 GLY A C 1
ATOM 715 O O . GLY A 1 92 ? -5.669 17.835 4.672 1.00 82.00 92 GLY A O 1
ATOM 716 N N . SER A 1 93 ? -6.754 19.789 4.891 1.00 77.00 93 SER A N 1
ATOM 717 C CA . SER A 1 93 ? -6.138 20.122 6.178 1.00 77.00 93 SER A CA 1
ATOM 718 C C . SER A 1 93 ? -6.713 19.215 7.276 1.00 77.00 93 SER A C 1
ATOM 720 O O . SER A 1 93 ? -7.861 18.796 7.128 1.00 77.00 93 SER A O 1
ATOM 722 N N . PRO A 1 94 ? -5.987 18.960 8.378 1.00 75.44 94 PRO A N 1
ATOM 723 C CA . PRO A 1 94 ? -6.439 18.077 9.462 1.00 75.44 94 PRO A CA 1
ATOM 724 C C . PRO A 1 94 ? -7.881 18.332 9.941 1.00 75.44 94 PRO A C 1
ATOM 726 O O . PRO A 1 94 ? -8.642 17.393 10.119 1.00 75.44 94 PRO A O 1
ATOM 729 N N . ASP A 1 95 ? -8.307 19.597 10.034 1.00 67.62 95 ASP A N 1
ATOM 730 C CA . ASP A 1 95 ? -9.676 19.969 10.445 1.00 67.62 95 ASP A CA 1
ATOM 731 C C . ASP A 1 95 ? -10.762 19.824 9.366 1.00 67.62 95 ASP A C 1
ATOM 733 O O . ASP A 1 95 ? -11.941 20.056 9.632 1.00 67.62 95 ASP A O 1
ATOM 737 N N . ARG A 1 96 ? -10.381 19.541 8.118 1.00 74.25 96 ARG A N 1
ATOM 738 C CA . ARG A 1 96 ? -11.279 19.587 6.950 1.00 74.25 96 ARG A CA 1
ATOM 739 C C . ARG A 1 96 ? -11.286 18.304 6.128 1.00 74.25 96 ARG A C 1
ATOM 741 O O . ARG A 1 96 ? -12.043 18.234 5.162 1.00 74.25 96 ARG A O 1
ATOM 748 N N . SER A 1 97 ? -10.449 17.320 6.454 1.00 85.25 97 SER A N 1
ATOM 749 C CA . SER A 1 97 ? -10.535 16.012 5.810 1.00 85.25 97 SER A CA 1
ATOM 750 C C . SER A 1 97 ? -11.770 15.264 6.293 1.00 85.25 97 SER A C 1
ATOM 752 O O . SER A 1 97 ? -12.126 15.338 7.465 1.00 85.25 97 SER A O 1
ATOM 754 N N . ILE A 1 98 ? -12.431 14.556 5.377 1.00 88.00 98 ILE A N 1
ATOM 755 C CA . ILE A 1 98 ? -13.645 13.787 5.680 1.00 88.00 98 ILE A CA 1
ATOM 756 C C . ILE A 1 98 ? -13.302 12.569 6.541 1.00 88.00 98 ILE A C 1
ATOM 758 O O . ILE A 1 98 ? -13.956 12.345 7.557 1.00 88.00 98 ILE A O 1
ATOM 762 N N . GLY A 1 99 ? -12.250 11.834 6.179 1.00 93.12 99 GLY A N 1
ATOM 763 C CA . GLY A 1 99 ? -11.633 10.810 7.015 1.00 93.12 99 GLY A CA 1
ATOM 764 C C . GLY A 1 99 ? -10.576 11.396 7.956 1.00 93.12 99 GLY A C 1
ATOM 765 O O . GLY A 1 99 ? -9.897 12.378 7.630 1.00 93.12 99 GLY A O 1
ATOM 766 N N . ILE A 1 100 ? -10.423 10.779 9.123 1.00 96.06 100 ILE A N 1
ATOM 767 C CA . ILE A 1 100 ? -9.417 11.126 10.127 1.00 96.06 100 ILE A CA 1
ATOM 768 C C . ILE A 1 100 ? -8.004 10.814 9.601 1.00 96.06 100 ILE A C 1
ATOM 770 O O . ILE A 1 100 ? -7.767 9.755 9.013 1.00 96.06 100 ILE A O 1
ATOM 774 N N . GLN A 1 101 ? -7.048 11.728 9.779 1.00 95.69 101 GLN A N 1
ATOM 775 C CA . GLN A 1 101 ? -5.680 11.574 9.262 1.00 95.69 101 GLN A CA 1
ATOM 776 C C . GLN A 1 101 ? -4.777 10.836 10.247 1.00 95.69 101 GLN A C 1
ATOM 778 O O . GLN A 1 101 ? -3.971 9.982 9.845 1.00 95.69 101 GLN A O 1
ATOM 783 N N . LYS A 1 102 ? -4.878 11.174 11.536 1.00 95.31 102 LYS A N 1
ATOM 784 C CA . LYS A 1 102 ? -4.089 10.532 12.590 1.00 95.31 102 LYS A CA 1
ATOM 785 C C . LYS A 1 102 ? -4.414 9.038 12.712 1.00 95.31 102 LYS A C 1
ATOM 787 O O . LYS A 1 102 ? -5.564 8.640 12.533 1.00 95.31 102 LYS A O 1
ATOM 792 N N . PRO A 1 103 ? -3.420 8.218 13.081 1.00 97.25 103 PRO A N 1
ATOM 793 C CA . PRO A 1 103 ? -3.676 6.835 13.441 1.00 97.25 103 PRO A CA 1
ATOM 794 C C . PRO A 1 103 ? -4.507 6.757 14.728 1.00 97.25 103 PRO A C 1
ATOM 796 O O . PRO A 1 103 ? -4.226 7.471 15.699 1.00 97.25 103 PRO A O 1
ATOM 799 N N . VAL A 1 104 ? -5.500 5.873 14.737 1.00 97.69 104 VAL A N 1
ATOM 800 C CA . VAL A 1 104 ? -6.408 5.628 15.868 1.00 97.69 104 VAL A CA 1
ATOM 801 C C . VAL A 1 104 ? -6.558 4.145 16.224 1.00 97.69 104 VAL A C 1
ATOM 803 O O . VAL A 1 104 ? -7.313 3.820 17.137 1.00 97.69 104 VAL A O 1
ATOM 806 N N . GLY A 1 105 ? -5.821 3.251 15.558 1.00 97.75 105 GLY A N 1
ATOM 807 C CA . GLY A 1 105 ? -5.804 1.817 15.837 1.00 97.75 105 GLY A CA 1
ATOM 808 C C . GLY A 1 105 ? -4.451 1.260 16.288 1.00 97.75 105 GLY A C 1
ATOM 809 O O . GLY A 1 105 ? -3.456 1.956 16.494 1.00 97.75 105 GLY A O 1
ATOM 810 N N . HIS A 1 106 ? -4.412 -0.062 16.448 1.00 98.12 106 HIS A N 1
ATOM 811 C CA . HIS A 1 106 ? -3.168 -0.824 16.563 1.00 98.12 106 HIS A CA 1
ATOM 812 C C . HIS A 1 106 ? -2.473 -0.937 15.197 1.00 98.12 106 HIS A C 1
ATOM 814 O O . HIS A 1 106 ? -1.240 -0.856 15.106 1.00 98.12 106 HIS A O 1
ATOM 820 N N . VAL A 1 107 ? -3.274 -1.125 14.145 1.00 98.06 107 VAL A N 1
ATOM 821 C CA . VAL A 1 107 ? -2.860 -1.170 12.741 1.00 98.06 107 VAL A CA 1
ATOM 822 C C . VAL A 1 107 ? -3.708 -0.170 11.963 1.00 98.06 107 VAL A C 1
ATOM 824 O O . VAL A 1 107 ? -4.928 -0.293 11.926 1.00 98.06 107 VAL A O 1
ATOM 827 N N . ASP A 1 108 ? -3.055 0.791 11.320 1.00 98.44 108 ASP A N 1
ATOM 828 C CA . ASP A 1 108 ? -3.705 1.849 10.549 1.00 98.44 108 ASP A CA 1
ATOM 829 C C . ASP A 1 108 ? -3.208 1.751 9.109 1.00 98.44 108 ASP A C 1
ATOM 831 O O . ASP A 1 108 ? -2.034 2.002 8.815 1.00 98.44 108 ASP A O 1
ATOM 835 N N . ILE A 1 109 ? -4.083 1.316 8.209 1.00 98.69 109 ILE A N 1
ATOM 836 C CA . ILE A 1 109 ? -3.767 1.068 6.806 1.00 98.69 109 ILE A CA 1
ATOM 837 C C . ILE A 1 109 ? -4.288 2.241 5.978 1.00 98.69 109 ILE A C 1
ATOM 839 O O . ILE A 1 109 ? -5.444 2.638 6.098 1.00 98.69 109 ILE A O 1
ATOM 843 N N . TYR A 1 110 ? -3.433 2.766 5.105 1.00 98.62 110 TYR A N 1
ATOM 844 C CA . TYR A 1 110 ? -3.702 3.895 4.221 1.00 98.62 110 TYR A CA 1
ATOM 845 C C . TYR A 1 110 ? -3.608 3.432 2.752 1.00 98.62 110 TYR A C 1
ATOM 847 O O . TYR A 1 110 ? -2.566 3.637 2.109 1.00 98.62 110 TYR A O 1
ATOM 855 N N . PRO A 1 111 ? -4.650 2.771 2.201 1.00 98.44 111 PRO A N 1
ATOM 856 C CA . PRO A 1 111 ? -4.689 2.368 0.798 1.00 98.44 111 PRO A CA 1
ATOM 857 C C . PRO A 1 111 ? -4.487 3.575 -0.117 1.00 98.44 111 PRO A C 1
ATOM 859 O O . PRO A 1 111 ? -5.090 4.630 0.082 1.00 98.44 111 PRO A O 1
ATOM 862 N N . ASN A 1 112 ? -3.595 3.445 -1.095 1.00 97.81 112 ASN A N 1
ATOM 863 C CA . ASN A 1 112 ? -3.221 4.501 -2.036 1.00 97.81 112 ASN A CA 1
ATOM 864 C C . ASN A 1 112 ? -2.712 5.787 -1.355 1.00 97.81 112 ASN A C 1
ATOM 866 O O . ASN A 1 112 ? -2.816 6.884 -1.895 1.00 97.81 112 ASN A O 1
ATOM 870 N N . GLY A 1 113 ? -2.139 5.659 -0.152 1.00 96.44 113 GLY A N 1
ATOM 871 C CA . GLY A 1 113 ? -1.705 6.792 0.671 1.00 96.44 113 GLY A CA 1
ATOM 872 C C . GLY A 1 113 ? -2.815 7.398 1.533 1.00 96.44 113 GLY A C 1
ATOM 873 O O . GLY A 1 113 ? -2.544 8.325 2.291 1.00 96.44 113 GLY A O 1
ATOM 874 N N . GLY A 1 114 ? -4.044 6.887 1.426 1.00 95.00 114 GLY A N 1
ATOM 875 C CA . GLY A 1 114 ? -5.222 7.260 2.209 1.00 95.00 114 GLY A CA 1
ATOM 876 C C . GLY A 1 114 ? -5.859 8.597 1.848 1.00 95.00 114 GLY A C 1
ATOM 877 O O . GLY A 1 114 ? -6.931 8.904 2.347 1.00 95.00 114 GLY A O 1
ATOM 878 N N . VAL A 1 115 ? -5.234 9.386 0.970 1.00 91.94 115 VAL A N 1
ATOM 879 C CA . VAL A 1 115 ? -5.740 10.705 0.564 1.00 91.94 115 VAL A CA 1
ATOM 880 C C . VAL A 1 115 ? -6.945 10.564 -0.360 1.00 91.94 115 VAL A C 1
ATOM 882 O O . VAL A 1 115 ? -7.921 11.287 -0.204 1.00 91.94 115 VAL A O 1
ATOM 885 N N . PHE A 1 116 ? -6.862 9.671 -1.342 1.00 90.81 116 PHE A N 1
ATOM 886 C CA . PHE A 1 116 ? -7.891 9.473 -2.353 1.00 90.81 116 PHE A CA 1
ATOM 887 C C . PHE A 1 116 ? -7.741 8.100 -3.004 1.00 90.81 116 PHE A C 1
ATOM 889 O O . PHE A 1 116 ? -6.635 7.555 -3.026 1.00 90.81 116 PHE A O 1
ATOM 896 N N . GLN A 1 117 ? -8.834 7.549 -3.531 1.00 94.25 117 GLN A N 1
ATOM 897 C CA . GLN A 1 117 ? -8.865 6.185 -4.053 1.00 94.25 117 GLN A CA 1
ATOM 898 C C . GLN A 1 117 ? -8.993 6.149 -5.585 1.00 94.25 117 GLN A C 1
ATOM 900 O O . GLN A 1 117 ? -9.752 6.941 -6.153 1.00 94.25 117 GLN A O 1
ATOM 905 N N . PRO A 1 118 ? -8.277 5.233 -6.268 1.00 93.06 118 PRO A N 1
ATOM 906 C CA . PRO A 1 118 ? -8.377 5.063 -7.713 1.00 93.06 118 PRO A CA 1
ATOM 907 C C . PRO A 1 118 ? -9.824 4.840 -8.162 1.00 93.06 118 PRO A C 1
ATOM 909 O O . PRO A 1 118 ? -10.574 4.091 -7.536 1.00 93.06 118 PRO A O 1
ATOM 912 N N . GLY A 1 119 ? -10.211 5.497 -9.255 1.00 86.62 119 GLY A N 1
ATOM 913 C CA . GLY A 1 119 ? -11.562 5.417 -9.813 1.00 86.62 119 GLY A CA 1
ATOM 914 C C . GLY A 1 119 ? -12.583 6.383 -9.206 1.00 86.62 119 GLY A C 1
ATOM 915 O O . GLY A 1 119 ? -13.685 6.470 -9.737 1.00 86.62 119 GLY A O 1
ATOM 916 N N . CYS A 1 120 ? -12.232 7.140 -8.161 1.00 83.25 120 CYS A N 1
ATOM 917 C CA . CYS A 1 120 ? -13.140 8.121 -7.557 1.00 83.25 120 CYS A CA 1
ATOM 918 C C . CYS A 1 120 ? -12.992 9.554 -8.112 1.00 83.25 120 CYS A C 1
ATOM 920 O O . CYS A 1 120 ? -13.714 10.439 -7.662 1.00 83.25 120 CYS A O 1
ATOM 922 N N . ASP A 1 121 ? -12.058 9.811 -9.039 1.00 71.06 121 ASP A N 1
ATOM 923 C CA . ASP A 1 121 ? -11.624 11.167 -9.421 1.00 71.06 121 ASP A CA 1
ATOM 924 C C . ASP A 1 121 ? -12.728 12.065 -10.000 1.00 71.06 121 ASP A C 1
ATOM 926 O O . ASP A 1 121 ? -13.698 11.608 -10.611 1.00 71.06 121 ASP A O 1
ATOM 930 N N . LEU A 1 122 ? -12.509 13.383 -9.873 1.00 60.69 122 LEU A N 1
ATOM 931 C CA . LEU A 1 122 ? -13.429 14.448 -10.294 1.00 60.69 122 LEU A CA 1
ATOM 932 C C . LEU A 1 122 ? -13.858 14.336 -11.771 1.00 60.69 122 LEU A C 1
ATOM 934 O O . LEU A 1 122 ? -14.913 14.828 -12.145 1.00 60.69 122 LEU A O 1
ATOM 938 N N . HIS A 1 123 ? -13.068 13.676 -12.620 1.00 61.97 123 HIS A N 1
ATOM 939 C CA . HIS A 1 123 ? -13.422 13.437 -14.018 1.00 61.97 123 HIS A CA 1
ATOM 940 C C . HIS A 1 123 ? -14.600 12.457 -14.172 1.00 61.97 123 HIS A C 1
ATOM 942 O O . HIS A 1 123 ? -15.545 12.749 -14.902 1.00 61.97 123 HIS A O 1
ATOM 948 N N . LYS A 1 124 ? -14.603 11.336 -13.431 1.00 59.81 124 LYS A N 1
ATOM 949 C CA . LYS A 1 124 ? -15.744 10.399 -13.393 1.00 59.81 124 LYS A CA 1
ATOM 950 C C . LYS A 1 124 ? -16.947 11.039 -12.699 1.00 59.81 124 LYS A C 1
ATOM 952 O O . LYS A 1 124 ? -18.073 10.865 -13.148 1.00 59.81 124 LYS A O 1
ATOM 957 N N . ALA A 1 125 ? -16.704 11.857 -11.677 1.00 59.22 125 ALA A N 1
ATOM 958 C CA . ALA A 1 125 ? -17.734 12.692 -11.073 1.00 59.22 125 ALA A CA 1
ATOM 959 C C . ALA A 1 125 ? -18.385 13.655 -12.078 1.00 59.22 125 ALA A C 1
ATOM 961 O O . ALA A 1 125 ? -19.603 13.754 -12.137 1.00 59.22 125 ALA A O 1
ATOM 962 N N . MET A 1 126 ? -17.586 14.331 -12.904 1.00 60.69 126 MET A N 1
ATOM 963 C CA . MET A 1 126 ? -18.069 15.259 -13.926 1.00 60.69 126 MET A CA 1
ATOM 964 C C . MET A 1 126 ? -18.828 14.535 -15.045 1.00 60.69 126 MET A C 1
ATOM 966 O O . MET A 1 126 ? -19.848 15.042 -15.497 1.00 60.69 126 MET A O 1
ATOM 970 N N . LEU A 1 127 ? -18.393 13.330 -15.433 1.00 64.12 127 LEU A N 1
ATOM 971 C CA . LEU A 1 127 ? -19.138 12.437 -16.330 1.00 64.12 127 LEU A CA 1
ATOM 972 C C . LEU A 1 127 ? -20.492 12.017 -15.734 1.00 64.12 127 LEU A C 1
ATOM 974 O O . LEU A 1 127 ? -21.498 12.051 -16.434 1.00 64.12 127 LEU A O 1
ATOM 978 N N . MET A 1 128 ? -20.537 11.681 -14.443 1.00 57.75 128 MET A N 1
ATOM 979 C CA . MET A 1 128 ? -21.778 11.339 -13.736 1.00 57.75 128 MET A CA 1
ATOM 980 C C . MET A 1 128 ? -22.719 12.545 -13.612 1.00 57.75 128 MET A C 1
ATOM 982 O O . MET A 1 128 ? -23.916 12.399 -13.828 1.00 57.75 128 MET A O 1
ATOM 986 N N . ILE A 1 129 ? -22.194 13.747 -13.351 1.00 63.12 129 ILE A N 1
ATOM 987 C CA . ILE A 1 129 ? -22.976 14.996 -13.359 1.00 63.12 129 ILE A CA 1
ATOM 988 C C . ILE A 1 129 ? -23.501 15.299 -14.765 1.00 63.12 129 ILE A C 1
ATOM 990 O O . ILE A 1 129 ? -24.641 15.728 -14.917 1.00 63.12 129 ILE A O 1
ATOM 994 N N . ALA A 1 130 ? -22.688 15.075 -15.801 1.00 64.94 130 ALA A N 1
ATOM 995 C CA . ALA A 1 130 ? -23.099 15.273 -17.187 1.00 64.94 130 ALA A CA 1
ATOM 996 C C . ALA A 1 130 ? -24.187 14.275 -17.622 1.00 64.94 130 ALA A C 1
ATOM 998 O O . ALA A 1 130 ? -25.059 14.642 -18.403 1.00 64.94 130 ALA A O 1
ATOM 999 N N . ALA A 1 131 ? -24.155 13.041 -17.106 1.00 68.94 131 ALA A N 1
ATOM 1000 C CA . ALA A 1 131 ? -25.137 12.003 -17.412 1.00 68.94 131 ALA A CA 1
ATOM 1001 C C . ALA A 1 131 ? -26.432 12.118 -16.583 1.00 68.94 131 ALA A C 1
ATOM 1003 O O . ALA A 1 131 ? -27.520 11.959 -17.131 1.00 68.94 131 ALA A O 1
ATOM 1004 N N . ASN A 1 132 ? -26.325 12.417 -15.282 1.00 64.62 132 ASN A N 1
ATOM 1005 C CA . ASN A 1 132 ? -27.423 12.289 -14.310 1.00 64.62 132 ASN A CA 1
ATOM 1006 C C . ASN A 1 132 ? -27.790 13.611 -13.596 1.00 64.62 132 ASN A C 1
ATOM 1008 O O . ASN A 1 132 ? -28.686 13.637 -12.752 1.00 64.62 132 ASN A O 1
ATOM 1012 N N . GLY A 1 133 ? -27.124 14.727 -13.913 1.00 63.81 133 GLY A N 1
ATOM 1013 C CA . GLY A 1 133 ? -27.325 16.019 -13.249 1.00 63.81 133 GLY A CA 1
ATOM 1014 C C . GLY A 1 133 ? -26.746 16.085 -11.826 1.00 63.81 133 GLY A C 1
ATOM 1015 O O . GLY A 1 133 ? -26.006 15.214 -11.379 1.00 63.81 133 GLY A O 1
ATOM 1016 N N . PHE A 1 134 ? -27.075 17.146 -11.081 1.00 62.09 134 PHE A N 1
ATOM 1017 C CA . PHE A 1 134 ? -26.560 17.390 -9.719 1.00 62.09 134 PHE A CA 1
ATOM 1018 C C . PHE A 1 134 ? -27.259 16.577 -8.610 1.00 62.09 134 PHE A C 1
ATOM 1020 O O . PHE A 1 134 ? -26.982 16.798 -7.430 1.00 62.09 134 PHE A O 1
ATOM 1027 N N . ALA A 1 135 ? -28.172 15.666 -8.956 1.00 53.97 135 ALA A N 1
ATOM 1028 C CA . ALA A 1 135 ? -28.972 14.926 -7.979 1.00 53.97 135 ALA A CA 1
ATOM 1029 C C . ALA A 1 135 ? -28.121 13.987 -7.096 1.00 53.97 135 ALA A C 1
ATOM 1031 O O . ALA A 1 135 ? -28.389 13.878 -5.903 1.00 53.97 135 ALA A O 1
ATOM 1032 N N . ASP A 1 136 ? -27.043 13.410 -7.644 1.00 50.62 136 ASP A N 1
ATOM 1033 C CA . ASP A 1 136 ? -26.178 12.427 -6.964 1.00 50.62 136 ASP A CA 1
ATOM 1034 C C . ASP A 1 136 ? -24.797 12.985 -6.555 1.00 50.62 136 ASP A C 1
ATOM 1036 O O . ASP A 1 136 ? -23.823 12.246 -6.383 1.00 50.62 136 ASP A O 1
ATOM 1040 N N . MET A 1 137 ? -24.684 14.305 -6.357 1.00 51.50 137 MET A N 1
ATOM 1041 C CA . MET A 1 137 ? -23.421 14.949 -5.940 1.00 51.50 137 MET A CA 1
ATOM 1042 C C . MET A 1 137 ? -22.859 14.391 -4.625 1.00 51.50 137 MET A C 1
ATOM 1044 O O . MET A 1 137 ? -21.645 14.370 -4.423 1.00 51.50 137 MET A O 1
ATOM 1048 N N . ASP A 1 138 ? -23.731 13.911 -3.740 1.00 53.66 138 ASP A N 1
ATOM 1049 C CA . ASP A 1 138 ? -23.347 13.371 -2.437 1.00 53.66 138 ASP A CA 1
ATOM 1050 C C . ASP A 1 138 ? -22.672 11.984 -2.554 1.00 53.66 138 ASP A C 1
ATOM 1052 O O . ASP A 1 138 ? -21.782 11.665 -1.766 1.00 53.66 138 ASP A O 1
ATOM 1056 N N . GLN A 1 139 ? -23.008 11.178 -3.575 1.00 51.69 139 GLN A N 1
ATOM 1057 C CA . GLN A 1 139 ? -22.335 9.894 -3.855 1.00 51.69 139 GLN A CA 1
ATOM 1058 C C . GLN A 1 139 ? -20.920 10.095 -4.415 1.00 51.69 139 GLN A C 1
ATOM 1060 O O . GLN A 1 139 ? -19.981 9.382 -4.059 1.00 51.69 139 GLN A O 1
ATOM 1065 N N . ILE A 1 140 ? -20.745 11.122 -5.246 1.00 52.50 140 ILE A N 1
ATOM 1066 C CA . ILE A 1 140 ? -19.462 11.499 -5.848 1.00 52.50 140 ILE A CA 1
ATOM 1067 C C . ILE A 1 140 ? -18.417 11.854 -4.781 1.00 52.50 140 ILE A C 1
ATOM 1069 O O . ILE A 1 140 ? -17.270 11.409 -4.850 1.00 52.50 140 ILE A O 1
ATOM 1073 N N . VAL A 1 141 ? -18.814 12.636 -3.772 1.00 59.50 141 VAL A N 1
ATOM 1074 C CA . VAL A 1 141 ? -17.918 13.069 -2.686 1.00 59.50 141 VAL A CA 1
ATOM 1075 C C . VAL A 1 141 ? -17.611 11.913 -1.724 1.00 59.50 141 VAL A C 1
ATOM 1077 O O . VAL A 1 141 ? -16.542 11.883 -1.114 1.00 59.50 141 VAL A O 1
ATOM 1080 N N . LYS A 1 142 ? -18.501 10.918 -1.625 1.00 75.44 142 LYS A N 1
ATOM 1081 C CA . LYS A 1 142 ? -18.352 9.766 -0.723 1.00 75.44 142 LYS A CA 1
ATOM 1082 C C . LYS A 1 142 ? -17.599 8.580 -1.323 1.00 75.44 142 LYS A C 1
ATOM 1084 O O . LYS A 1 142 ? -17.187 7.727 -0.548 1.00 75.44 142 LYS A O 1
ATOM 1089 N N . CYS A 1 143 ? -17.321 8.530 -2.630 1.00 85.62 143 CYS A N 1
ATOM 1090 C CA . CYS A 1 143 ? -16.663 7.370 -3.261 1.00 85.62 143 CYS A CA 1
ATOM 1091 C C . CYS A 1 143 ? -15.367 6.932 -2.548 1.00 85.62 143 CYS A C 1
ATOM 1093 O O . CYS A 1 143 ? -15.199 5.760 -2.207 1.00 85.62 143 CYS A O 1
ATOM 1095 N N . SER A 1 144 ? -14.454 7.872 -2.263 1.00 91.62 144 SER A N 1
ATOM 1096 C CA . SER A 1 144 ? -13.214 7.545 -1.535 1.00 91.62 144 SER A CA 1
ATOM 1097 C C . SER A 1 144 ? -13.471 7.205 -0.065 1.00 91.62 144 SER A C 1
ATOM 1099 O O . SER A 1 144 ? -12.734 6.407 0.508 1.00 91.62 144 SER A O 1
ATOM 1101 N N . HIS A 1 145 ? -14.515 7.776 0.539 1.00 92.75 145 HIS A N 1
ATOM 1102 C CA . HIS A 1 145 ? -14.910 7.510 1.922 1.00 92.75 145 HIS A CA 1
ATOM 1103 C C . HIS A 1 145 ? -15.440 6.074 2.072 1.00 92.75 145 HIS A C 1
ATOM 1105 O O . HIS A 1 145 ? -14.951 5.288 2.880 1.00 92.75 145 HIS A O 1
ATOM 1111 N N . GLU A 1 146 ? -16.398 5.699 1.222 1.00 93.44 146 GLU A N 1
ATOM 1112 C CA . GLU A 1 146 ? -17.051 4.386 1.171 1.00 93.44 146 GLU A CA 1
ATOM 1113 C C . GLU A 1 146 ? -16.118 3.263 0.694 1.00 93.44 146 GLU A C 1
ATOM 1115 O O . GLU A 1 146 ? -16.319 2.096 1.032 1.00 93.44 146 GLU A O 1
ATOM 1120 N N . ARG A 1 147 ? -15.027 3.589 -0.019 1.00 96.06 147 ARG A N 1
ATOM 1121 C CA . ARG A 1 147 ? -14.026 2.598 -0.449 1.00 96.06 147 ARG A CA 1
ATOM 1122 C C . ARG A 1 147 ? -13.485 1.745 0.701 1.00 96.06 147 ARG A C 1
ATOM 1124 O O . ARG A 1 147 ? -13.151 0.586 0.470 1.00 96.06 147 ARG A O 1
ATOM 1131 N N . SER A 1 148 ? -13.416 2.279 1.920 1.00 97.69 148 SER A N 1
ATOM 1132 C CA . SER A 1 148 ? -13.042 1.510 3.113 1.00 97.69 148 SER A CA 1
ATOM 1133 C C . SER A 1 148 ? -13.939 0.285 3.328 1.00 97.69 148 SER A C 1
ATOM 1135 O O . SER A 1 148 ? -13.427 -0.805 3.583 1.00 97.69 148 SER A O 1
ATOM 1137 N N . ILE A 1 149 ? -15.253 0.429 3.134 1.00 97.94 149 ILE A N 1
ATOM 1138 C CA . ILE A 1 149 ? -16.231 -0.661 3.227 1.00 97.94 149 ILE A CA 1
ATOM 1139 C C . ILE A 1 149 ? -15.972 -1.690 2.130 1.00 97.94 149 ILE A C 1
ATOM 1141 O O . ILE A 1 149 ? -15.847 -2.877 2.418 1.00 97.94 149 ILE A O 1
ATOM 1145 N N . HIS A 1 150 ? -15.832 -1.250 0.878 1.00 97.25 150 HIS A N 1
ATOM 1146 C CA . HIS A 1 150 ? -15.617 -2.170 -0.240 1.00 97.25 150 HIS A CA 1
ATOM 1147 C C . HIS A 1 150 ? -14.292 -2.930 -0.150 1.00 97.25 150 HIS A C 1
ATOM 1149 O O . HIS A 1 150 ? -14.248 -4.099 -0.514 1.00 97.25 150 HIS A O 1
ATOM 1155 N N . LEU A 1 151 ? -13.224 -2.307 0.356 1.00 98.44 151 LEU A N 1
ATOM 1156 C CA . LEU A 1 151 ? -11.958 -2.996 0.623 1.00 98.44 151 LEU A CA 1
ATOM 1157 C C . LEU A 1 151 ? -12.111 -4.057 1.720 1.00 98.44 151 LEU A C 1
ATOM 1159 O O . LEU A 1 151 ? -11.516 -5.128 1.629 1.00 98.44 151 LEU A O 1
ATOM 1163 N N . PHE A 1 152 ? -12.926 -3.784 2.741 1.00 98.50 152 PHE A N 1
ATOM 1164 C CA . PHE A 1 152 ? -13.230 -4.771 3.772 1.00 98.50 152 PHE A CA 1
ATOM 1165 C C . PHE A 1 152 ? -14.088 -5.924 3.225 1.00 98.50 152 PHE A C 1
ATOM 1167 O O . PHE A 1 152 ? -13.780 -7.084 3.485 1.00 98.50 152 PHE A O 1
ATOM 1174 N N . ILE A 1 153 ? -15.103 -5.634 2.405 1.00 98.25 153 ILE A N 1
ATOM 1175 C CA . ILE A 1 153 ? -15.902 -6.658 1.707 1.00 98.25 153 ILE A CA 1
ATOM 1176 C C . ILE A 1 153 ? -15.012 -7.512 0.795 1.00 98.25 153 ILE A C 1
ATOM 1178 O O . ILE A 1 153 ? -15.106 -8.734 0.823 1.00 98.25 153 ILE A O 1
ATOM 1182 N N . ASP A 1 154 ? -14.103 -6.898 0.036 1.00 98.00 154 ASP A N 1
ATOM 1183 C CA . ASP A 1 154 ? -13.137 -7.612 -0.807 1.00 98.00 154 ASP A CA 1
ATOM 1184 C C . ASP A 1 154 ? -12.265 -8.574 -0.003 1.00 98.00 154 ASP A C 1
ATOM 1186 O O . ASP A 1 154 ? -12.051 -9.702 -0.433 1.00 98.00 154 ASP A O 1
ATOM 1190 N N . SER A 1 155 ? -11.840 -8.176 1.199 1.00 97.75 155 SER A N 1
ATOM 1191 C CA . SER A 1 155 ? -11.072 -9.062 2.079 1.00 97.75 155 SER A CA 1
ATOM 1192 C C . SER A 1 155 ? -11.860 -10.265 2.603 1.00 97.75 155 SER A C 1
ATOM 1194 O O . SER A 1 155 ? -11.249 -11.285 2.883 1.00 97.75 155 SER A O 1
ATOM 1196 N N . LEU A 1 156 ? -13.189 -10.153 2.723 1.00 97.12 156 LEU A N 1
ATOM 1197 C CA . LEU A 1 156 ? -14.068 -11.261 3.116 1.00 97.12 156 LEU A CA 1
ATOM 1198 C C . LEU A 1 156 ? -14.341 -12.213 1.948 1.00 97.12 156 LEU A C 1
ATOM 1200 O O . LEU A 1 156 ? -14.502 -13.408 2.143 1.00 97.12 156 LEU A O 1
ATOM 1204 N N . LEU A 1 157 ? -14.451 -11.675 0.732 1.00 97.00 157 LEU A N 1
ATOM 1205 C CA . LEU A 1 157 ? -14.788 -12.468 -0.451 1.00 97.00 157 LEU A CA 1
ATOM 1206 C C . LEU A 1 157 ? -13.556 -13.114 -1.104 1.00 97.00 157 LEU A C 1
ATOM 1208 O O . LEU A 1 157 ? -13.705 -14.093 -1.829 1.00 97.00 157 LEU A O 1
ATOM 1212 N N . ASN A 1 158 ? -12.353 -12.586 -0.856 1.00 94.44 158 ASN A N 1
ATOM 1213 C CA . ASN A 1 158 ? -11.101 -13.029 -1.476 1.00 94.44 158 ASN A CA 1
ATOM 1214 C C . ASN A 1 158 ? -10.056 -13.492 -0.441 1.00 94.44 158 ASN A C 1
ATOM 1216 O O . ASN A 1 158 ? -8.887 -13.096 -0.509 1.00 94.44 158 ASN A O 1
ATOM 1220 N N . GLU A 1 159 ? -10.466 -14.356 0.493 1.00 89.25 159 GLU A N 1
ATOM 1221 C CA . GLU A 1 159 ? -9.621 -14.897 1.577 1.00 89.25 159 GLU A CA 1
ATOM 1222 C C . GLU A 1 159 ? -8.347 -15.595 1.061 1.00 89.25 159 GLU A C 1
ATOM 1224 O O . GLU A 1 159 ? -7.270 -15.454 1.636 1.00 89.25 159 GLU A O 1
ATOM 1229 N N . GLU A 1 160 ? -8.421 -16.297 -0.076 1.00 89.06 160 GLU A N 1
ATOM 1230 C CA . GLU A 1 160 ? -7.265 -17.004 -0.654 1.00 89.06 160 GLU A CA 1
ATOM 1231 C C . GLU A 1 160 ? -6.177 -16.057 -1.181 1.00 89.06 160 GLU A C 1
ATOM 1233 O O . GLU A 1 160 ? -5.005 -16.427 -1.309 1.00 89.06 160 GLU A O 1
ATOM 1238 N N . LYS A 1 161 ? -6.550 -14.819 -1.523 1.00 89.38 161 LYS A N 1
ATOM 1239 C CA . LYS A 1 161 ? -5.653 -13.832 -2.132 1.00 89.38 161 LYS A CA 1
ATOM 1240 C C . LYS A 1 161 ? -5.788 -12.489 -1.416 1.00 89.38 161 LYS A C 1
ATOM 1242 O O . LYS A 1 161 ? -6.146 -11.501 -2.057 1.00 89.38 161 LYS A O 1
ATOM 1247 N N . PRO A 1 162 ? -5.377 -12.391 -0.139 1.00 93.81 162 PRO A N 1
ATOM 1248 C CA . PRO A 1 162 ? -5.513 -11.156 0.612 1.00 93.81 162 PRO A CA 1
ATOM 1249 C C . PRO A 1 162 ? -4.592 -10.068 0.046 1.00 93.81 162 PRO A C 1
ATOM 1251 O O . PRO A 1 162 ? -3.509 -10.341 -0.496 1.00 93.81 162 PRO A O 1
ATOM 1254 N N . SER A 1 163 ? -5.030 -8.818 0.178 1.00 97.44 163 SER A N 1
ATOM 1255 C CA . SER A 1 163 ? -4.231 -7.643 -0.175 1.00 97.44 163 SER A CA 1
ATOM 1256 C C . SER A 1 163 ? -3.196 -7.357 0.914 1.00 97.44 163 SER A C 1
ATOM 1258 O O . SER A 1 163 ? -3.529 -7.310 2.099 1.00 97.44 163 SER A O 1
ATOM 1260 N N . MET A 1 164 ? -1.937 -7.149 0.522 1.00 97.56 164 MET A N 1
ATOM 1261 C CA . MET A 1 164 ? -0.828 -6.949 1.458 1.00 97.56 164 MET A CA 1
ATOM 1262 C C . MET A 1 164 ? -0.548 -5.466 1.700 1.00 97.56 164 MET A C 1
ATOM 1264 O O . MET A 1 164 ? -0.284 -4.707 0.771 1.00 97.56 164 MET A O 1
ATOM 1268 N N . ALA A 1 165 ? -0.547 -5.068 2.970 1.00 98.25 165 ALA A N 1
ATOM 1269 C CA . ALA A 1 165 ? -0.159 -3.749 3.444 1.00 98.25 165 ALA A CA 1
ATOM 1270 C C . ALA A 1 165 ? 1.249 -3.771 4.048 1.00 98.25 165 ALA A C 1
ATOM 1272 O O . ALA A 1 165 ? 1.641 -4.714 4.737 1.00 98.25 165 ALA A O 1
ATOM 1273 N N . TYR A 1 166 ? 2.011 -2.701 3.830 1.00 98.38 166 TYR A N 1
ATOM 1274 C CA . TYR A 1 166 ? 3.406 -2.579 4.240 1.00 98.38 166 TYR A CA 1
ATOM 1275 C C . TYR A 1 166 ? 3.615 -1.400 5.180 1.00 98.38 166 TYR A C 1
ATOM 1277 O O . TYR A 1 166 ? 3.316 -0.250 4.858 1.00 98.38 166 TYR A O 1
ATOM 1285 N N . ARG A 1 167 ? 4.198 -1.671 6.344 1.00 97.69 167 ARG A N 1
ATOM 1286 C CA . ARG A 1 167 ? 4.560 -0.659 7.330 1.00 97.69 167 ARG A CA 1
ATOM 1287 C C . ARG A 1 167 ? 5.607 0.287 6.761 1.00 97.69 167 ARG A C 1
ATOM 1289 O O . ARG A 1 167 ? 6.703 -0.135 6.389 1.00 97.69 167 ARG A O 1
ATOM 1296 N N . CYS A 1 168 ? 5.300 1.576 6.783 1.00 96.94 168 CYS A N 1
ATOM 1297 C CA . CYS A 1 168 ? 6.197 2.613 6.293 1.00 96.94 168 CYS A CA 1
ATOM 1298 C C . CYS A 1 168 ? 6.078 3.881 7.141 1.00 96.94 168 CYS A C 1
ATOM 1300 O O . CYS A 1 168 ? 5.070 4.105 7.807 1.00 96.94 168 CYS A O 1
ATOM 1302 N N . ASN A 1 169 ? 7.116 4.717 7.129 1.00 92.88 169 ASN A N 1
ATOM 1303 C CA . ASN A 1 169 ? 7.101 5.967 7.892 1.00 92.88 169 ASN A CA 1
ATOM 1304 C C . ASN A 1 169 ? 6.212 7.024 7.220 1.00 92.88 169 ASN A C 1
ATOM 1306 O O . ASN A 1 169 ? 5.467 7.720 7.904 1.00 92.88 169 ASN A O 1
ATOM 1310 N N . THR A 1 170 ? 6.279 7.125 5.889 1.00 95.62 170 THR A N 1
ATOM 1311 C CA . THR A 1 170 ? 5.514 8.089 5.087 1.00 95.62 170 THR A CA 1
ATOM 1312 C C . THR A 1 170 ? 5.059 7.452 3.775 1.00 95.62 170 THR A C 1
ATOM 1314 O O . THR A 1 170 ? 5.648 6.456 3.337 1.00 95.62 170 THR A O 1
ATOM 1317 N N . LYS A 1 171 ? 4.039 8.034 3.130 1.00 95.62 171 LYS A N 1
ATOM 1318 C CA . LYS A 1 171 ? 3.569 7.567 1.818 1.00 95.62 171 LYS A CA 1
ATOM 1319 C C . LYS A 1 171 ? 4.648 7.725 0.742 1.00 95.62 171 LYS A C 1
ATOM 1321 O O . LYS A 1 171 ? 4.829 6.834 -0.071 1.00 95.62 171 LYS A O 1
ATOM 1326 N N . GLU A 1 172 ? 5.458 8.781 0.803 1.00 95.50 172 GLU A N 1
ATOM 1327 C CA . GLU A 1 172 ? 6.491 9.076 -0.197 1.00 95.50 172 GLU A CA 1
ATOM 1328 C C . GLU A 1 172 ? 7.614 8.032 -0.162 1.00 95.50 172 GLU A C 1
ATOM 1330 O O . GLU A 1 172 ? 8.178 7.664 -1.191 1.00 95.50 172 GLU A O 1
ATOM 1335 N N . ALA A 1 173 ? 7.950 7.524 1.028 1.00 97.00 173 ALA A N 1
ATOM 1336 C CA . ALA A 1 173 ? 8.895 6.420 1.163 1.00 97.00 173 ALA A CA 1
ATOM 1337 C C . ALA A 1 173 ? 8.312 5.100 0.624 1.00 97.00 173 ALA A C 1
ATOM 1339 O O . ALA A 1 173 ? 9.053 4.287 0.060 1.00 97.00 173 ALA A O 1
ATOM 1340 N N . PHE A 1 174 ? 6.999 4.899 0.771 1.00 97.69 174 PHE A N 1
ATOM 1341 C CA . PHE A 1 174 ? 6.289 3.757 0.203 1.00 97.69 174 PHE A CA 1
ATOM 1342 C C . PHE A 1 174 ? 6.230 3.832 -1.330 1.00 97.69 174 PHE A C 1
ATOM 1344 O O . PHE A 1 174 ? 6.599 2.856 -1.977 1.00 97.69 174 PHE A O 1
ATOM 1351 N N . ASP A 1 175 ? 5.903 4.993 -1.906 1.00 95.50 175 ASP A N 1
ATOM 1352 C CA . ASP A 1 175 ? 5.854 5.228 -3.359 1.00 95.50 175 ASP A CA 1
ATOM 1353 C C . ASP A 1 175 ? 7.238 5.089 -4.031 1.00 95.50 175 ASP A C 1
ATOM 1355 O O . ASP A 1 175 ? 7.349 4.753 -5.206 1.00 95.50 175 ASP A O 1
ATOM 1359 N N . LYS A 1 176 ? 8.331 5.241 -3.268 1.00 95.00 176 LYS A N 1
ATOM 1360 C CA . LYS A 1 176 ? 9.704 4.906 -3.704 1.00 95.00 176 LYS A CA 1
ATOM 1361 C C . LYS A 1 176 ? 10.047 3.410 -3.584 1.00 95.00 176 LYS A C 1
ATOM 1363 O O . LYS A 1 176 ? 11.192 3.008 -3.811 1.00 95.00 176 LYS A O 1
ATOM 1368 N N . GLY A 1 177 ? 9.104 2.573 -3.154 1.00 95.56 177 GLY A N 1
ATOM 1369 C CA . GLY A 1 177 ? 9.265 1.129 -2.953 1.00 95.56 177 GLY A CA 1
ATOM 1370 C C . GLY A 1 177 ? 10.129 0.745 -1.743 1.00 95.56 177 GLY A C 1
ATOM 1371 O O . GLY A 1 177 ? 10.562 -0.399 -1.620 1.00 95.56 177 GLY A O 1
ATOM 1372 N N . LEU A 1 178 ? 10.450 1.670 -0.831 1.00 96.06 178 LEU A N 1
ATOM 1373 C CA . LEU A 1 178 ? 11.442 1.431 0.235 1.00 96.06 178 LEU A CA 1
ATOM 1374 C C . LEU A 1 178 ? 10.938 0.515 1.365 1.00 96.06 178 LEU A C 1
ATOM 1376 O O . LEU A 1 178 ? 11.744 0.020 2.155 1.00 96.06 178 LEU A O 1
ATOM 1380 N N . CYS A 1 179 ? 9.628 0.270 1.434 1.00 97.19 179 CYS A N 1
ATOM 1381 C CA . CYS A 1 179 ? 8.961 -0.329 2.590 1.00 97.19 179 CYS A CA 1
ATOM 1382 C C . CYS A 1 179 ? 8.397 -1.744 2.369 1.00 97.19 179 CYS A C 1
ATOM 1384 O O . CYS A 1 179 ? 7.734 -2.264 3.256 1.00 97.19 179 CYS A O 1
ATOM 1386 N N . LEU A 1 180 ? 8.713 -2.428 1.263 1.00 97.19 180 LEU A N 1
ATOM 1387 C CA . LEU A 1 180 ? 8.129 -3.738 0.906 1.00 97.19 180 LEU A CA 1
ATOM 1388 C C . LEU A 1 180 ? 8.630 -4.940 1.743 1.00 97.19 180 LEU A C 1
ATOM 1390 O O . LEU A 1 180 ? 8.844 -6.026 1.213 1.00 97.19 180 LEU A O 1
ATOM 1394 N N . SER A 1 181 ? 8.967 -4.785 3.026 1.00 95.81 181 SER A N 1
ATOM 1395 C CA . SER A 1 181 ? 9.511 -5.858 3.881 1.00 95.81 181 SER A CA 1
ATOM 1396 C C . SER A 1 181 ? 8.442 -6.473 4.775 1.00 95.81 181 SER A C 1
ATOM 1398 O O . SER A 1 181 ? 7.805 -5.744 5.516 1.00 95.81 181 SER A O 1
ATOM 1400 N N . CYS A 1 182 ? 8.373 -7.803 4.845 1.00 95.94 182 CYS A N 1
ATOM 1401 C CA . CYS A 1 182 ? 7.490 -8.511 5.784 1.00 95.94 182 CYS A CA 1
ATOM 1402 C C . CYS A 1 182 ? 8.136 -8.888 7.129 1.00 95.94 182 CYS A C 1
ATOM 1404 O O . CYS A 1 182 ? 7.453 -9.252 8.082 1.00 95.94 182 CYS A O 1
ATOM 1406 N N . ARG A 1 183 ? 9.465 -8.766 7.258 1.00 94.44 183 ARG A N 1
ATOM 1407 C CA . ARG A 1 183 ? 10.190 -9.134 8.490 1.00 94.44 183 ARG A CA 1
ATOM 1408 C C . ARG A 1 183 ? 9.659 -8.391 9.722 1.00 94.44 183 ARG A C 1
ATOM 1410 O O . ARG A 1 183 ? 9.546 -7.168 9.680 1.00 94.44 183 ARG A O 1
ATOM 1417 N N . LYS A 1 184 ? 9.467 -9.110 10.836 1.00 92.00 184 LYS A N 1
ATOM 1418 C CA . LYS A 1 184 ? 9.030 -8.562 12.137 1.00 92.00 184 LYS A CA 1
ATOM 1419 C C . LYS A 1 184 ? 7.714 -7.768 12.037 1.00 92.00 184 LYS A C 1
ATOM 1421 O O . LYS A 1 184 ? 7.659 -6.622 12.481 1.00 92.00 184 LYS A O 1
ATOM 1426 N N . ASN A 1 185 ? 6.684 -8.354 11.420 1.00 93.06 185 ASN A N 1
ATOM 1427 C CA . ASN A 1 185 ? 5.347 -7.751 11.271 1.00 93.06 185 ASN A CA 1
ATOM 1428 C C . ASN A 1 185 ? 5.377 -6.382 10.566 1.00 93.06 185 ASN A C 1
ATOM 1430 O O . ASN A 1 185 ? 4.631 -5.461 10.901 1.00 93.06 185 ASN A O 1
ATOM 1434 N N . ARG A 1 186 ? 6.309 -6.215 9.617 1.00 95.88 186 ARG A N 1
ATOM 1435 C CA . ARG A 1 186 ? 6.378 -5.024 8.758 1.00 95.88 186 ARG A CA 1
ATOM 1436 C C . ARG A 1 186 ? 5.452 -5.110 7.551 1.00 95.88 186 ARG A C 1
ATOM 1438 O O . ARG A 1 186 ? 5.332 -4.122 6.841 1.00 95.88 186 ARG A O 1
ATOM 1445 N N . CYS A 1 187 ? 4.783 -6.234 7.351 1.00 96.94 187 CYS A N 1
ATOM 1446 C CA . CYS A 1 187 ? 3.628 -6.317 6.480 1.00 96.94 187 CYS A CA 1
ATOM 1447 C C . CYS A 1 187 ? 2.476 -6.978 7.234 1.00 96.94 187 CYS A C 1
ATOM 1449 O O . CYS A 1 187 ? 2.706 -7.653 8.244 1.00 96.94 187 CYS A O 1
ATOM 1451 N N . ASN A 1 188 ? 1.262 -6.746 6.760 1.00 97.19 188 ASN A N 1
ATOM 1452 C CA . ASN A 1 188 ? 0.052 -7.371 7.265 1.00 97.19 188 ASN A CA 1
ATOM 1453 C C . ASN A 1 188 ? -0.981 -7.466 6.139 1.00 97.19 188 ASN A C 1
ATOM 1455 O O . ASN A 1 188 ? -0.850 -6.786 5.124 1.00 97.19 188 ASN A O 1
ATOM 1459 N N . THR A 1 189 ? -1.992 -8.295 6.314 1.00 97.31 189 TH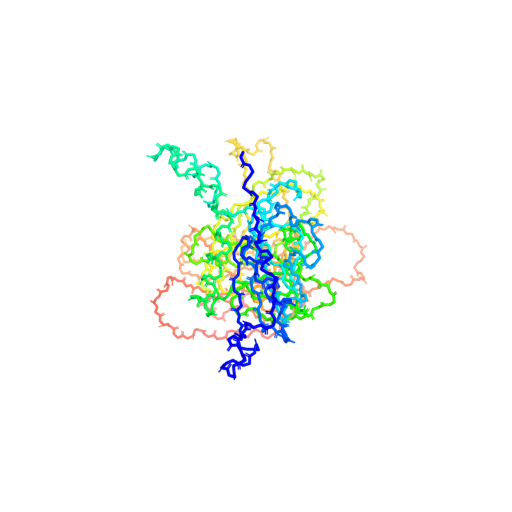R A N 1
ATOM 1460 C CA . THR A 1 189 ? -3.143 -8.395 5.414 1.00 97.31 189 THR A CA 1
ATOM 1461 C C . THR A 1 189 ? -4.120 -7.250 5.684 1.00 97.31 189 THR A C 1
ATOM 1463 O O . THR A 1 189 ? -4.275 -6.792 6.819 1.00 97.31 189 THR A O 1
ATOM 1466 N N . LEU A 1 190 ? -4.746 -6.740 4.626 1.00 97.56 190 LEU A N 1
ATOM 1467 C CA . LEU A 1 190 ? -5.835 -5.774 4.724 1.00 97.56 190 LEU A CA 1
ATOM 1468 C C . LEU A 1 190 ? -7.144 -6.497 5.067 1.00 97.56 190 LEU A C 1
ATOM 1470 O O . LEU A 1 190 ? -7.463 -7.507 4.447 1.00 97.56 190 LEU A O 1
ATOM 1474 N N . GLY A 1 191 ? -7.930 -5.924 5.982 1.00 96.06 191 GLY A N 1
ATOM 1475 C CA . GLY A 1 191 ? -9.316 -6.326 6.215 1.00 96.06 191 GLY A CA 1
ATOM 1476 C C . GLY A 1 191 ? -9.475 -7.493 7.190 1.00 96.06 191 GLY A C 1
ATOM 1477 O O . GLY A 1 191 ? -8.884 -7.479 8.272 1.00 96.06 191 GLY A O 1
ATOM 1478 N N . TYR A 1 192 ? -10.335 -8.459 6.874 1.00 96.75 192 TYR A N 1
ATOM 1479 C CA . TYR A 1 192 ? -10.806 -9.461 7.833 1.00 96.75 192 TYR A CA 1
ATOM 1480 C C . TYR A 1 192 ? -9.680 -10.329 8.411 1.00 96.75 192 TYR A C 1
ATOM 1482 O O . TYR A 1 192 ? -9.558 -10.406 9.633 1.00 96.75 192 TYR A O 1
ATOM 1490 N N . ASP A 1 193 ? -8.779 -10.841 7.574 1.00 95.56 193 ASP A N 1
ATOM 1491 C CA . ASP A 1 193 ? -7.687 -11.736 7.991 1.00 95.56 193 ASP A CA 1
ATOM 1492 C C . ASP A 1 193 ? -6.446 -11.022 8.539 1.00 95.56 193 ASP A C 1
ATOM 1494 O O . ASP A 1 193 ? -5.345 -11.578 8.556 1.00 95.56 193 ASP A O 1
ATOM 1498 N N . VAL A 1 194 ? -6.578 -9.765 8.969 1.00 96.44 194 VAL A N 1
ATOM 1499 C CA . VAL A 1 194 ? -5.473 -9.002 9.562 1.00 96.44 194 VAL A CA 1
ATOM 1500 C C . VAL A 1 194 ? -4.868 -9.740 10.762 1.00 96.44 194 VAL A C 1
ATOM 1502 O O . VAL A 1 194 ? -5.553 -10.145 11.707 1.00 96.44 194 VAL A O 1
ATOM 1505 N N . ASN A 1 195 ? -3.539 -9.856 10.788 1.00 95.38 195 ASN A N 1
ATOM 1506 C CA . ASN A 1 195 ? -2.848 -10.385 11.960 1.00 95.38 195 ASN A CA 1
ATOM 1507 C C . ASN A 1 195 ? -2.967 -9.382 13.111 1.00 95.38 195 ASN A C 1
ATOM 1509 O O . ASN A 1 195 ? -2.530 -8.231 12.985 1.00 95.38 195 ASN A O 1
ATOM 1513 N N . LYS A 1 196 ? -3.506 -9.831 14.250 1.00 94.69 196 LYS A N 1
ATOM 1514 C CA . LYS A 1 196 ? -3.807 -9.013 15.438 1.00 94.69 196 LYS A CA 1
ATOM 1515 C C . LYS A 1 196 ? -2.552 -8.616 16.236 1.00 94.69 196 LYS A C 1
ATOM 1517 O O . LYS A 1 196 ? -2.403 -8.937 17.414 1.00 94.69 196 LYS A O 1
ATOM 1522 N N . VAL A 1 197 ? -1.606 -7.940 15.586 1.00 91.88 197 VAL A N 1
ATOM 1523 C CA . VAL A 1 197 ? -0.320 -7.534 16.171 1.00 91.88 197 VAL A CA 1
ATOM 1524 C C . VAL A 1 197 ? -0.489 -6.248 16.974 1.00 91.88 197 VAL A C 1
ATOM 1526 O O . VAL A 1 197 ? -0.792 -5.193 16.419 1.00 91.88 197 VAL A O 1
ATOM 1529 N N . ARG A 1 198 ? -0.207 -6.311 18.277 1.00 88.88 198 ARG A N 1
ATOM 1530 C CA . ARG A 1 198 ? -0.177 -5.135 19.155 1.00 88.88 198 ARG A CA 1
ATOM 1531 C C . ARG A 1 198 ? 1.251 -4.627 19.307 1.00 88.88 198 ARG A C 1
ATOM 1533 O O . ARG A 1 198 ? 2.148 -5.365 19.706 1.00 88.88 198 ARG A O 1
ATOM 1540 N N . ASN A 1 199 ? 1.463 -3.354 18.998 1.00 83.38 199 ASN A N 1
ATOM 1541 C CA . ASN A 1 199 ? 2.745 -2.673 19.156 1.00 83.38 199 ASN A CA 1
ATOM 1542 C C . ASN A 1 199 ? 2.597 -1.508 20.141 1.00 83.38 199 ASN A C 1
ATOM 1544 O O . ASN A 1 199 ? 1.525 -0.927 20.246 1.00 83.38 199 ASN A O 1
ATOM 1548 N N . LYS A 1 200 ? 3.696 -1.090 20.790 1.00 80.31 200 LYS A N 1
ATOM 1549 C CA . LYS A 1 200 ? 3.716 0.110 21.660 1.00 80.31 200 LYS A CA 1
ATOM 1550 C C . LYS A 1 200 ? 3.308 1.407 20.944 1.00 80.31 200 LYS A C 1
ATOM 1552 O O . LYS A 1 200 ? 3.019 2.401 21.592 1.00 80.31 200 LYS A O 1
ATOM 1557 N N . ARG A 1 201 ? 3.387 1.429 19.613 1.00 84.94 201 ARG A N 1
ATOM 1558 C CA . ARG A 1 201 ? 2.963 2.536 18.750 1.00 84.94 201 ARG A CA 1
ATOM 1559 C C . ARG A 1 201 ? 2.128 1.958 17.621 1.00 84.94 201 ARG A C 1
ATOM 1561 O O . ARG A 1 201 ? 2.488 0.885 17.125 1.00 84.94 201 ARG A O 1
ATOM 1568 N N . SER A 1 202 ? 1.113 2.698 17.184 1.00 89.06 202 SER A N 1
ATOM 1569 C CA . SER A 1 202 ? 0.343 2.368 15.984 1.00 89.06 202 SER A CA 1
ATOM 1570 C C . SER A 1 202 ? 1.270 2.069 14.795 1.00 89.06 202 SER A C 1
ATOM 1572 O O . SER A 1 202 ? 2.292 2.738 14.567 1.00 89.06 202 SER A O 1
ATOM 1574 N N . ALA A 1 203 ? 0.928 1.020 14.048 1.00 92.75 203 ALA A N 1
ATOM 1575 C CA . ALA A 1 203 ? 1.605 0.663 12.816 1.00 92.75 203 ALA A CA 1
ATOM 1576 C C . ALA A 1 203 ? 0.894 1.296 11.614 1.00 92.75 203 ALA A C 1
ATOM 1578 O O . ALA A 1 203 ? -0.074 0.742 11.108 1.00 92.75 203 ALA A O 1
ATOM 1579 N N . ARG A 1 204 ? 1.444 2.408 11.109 1.00 96.88 204 ARG A N 1
ATOM 1580 C CA . ARG A 1 204 ? 1.043 2.992 9.819 1.00 96.88 204 ARG A CA 1
ATOM 1581 C C . ARG A 1 204 ? 1.511 2.103 8.668 1.00 96.88 204 ARG A C 1
ATOM 1583 O O . ARG A 1 204 ? 2.717 1.869 8.519 1.00 96.88 204 ARG A O 1
ATOM 1590 N N . MET A 1 205 ? 0.576 1.611 7.867 1.00 98.25 205 MET A N 1
ATOM 1591 C CA . MET A 1 205 ? 0.824 0.731 6.727 1.00 98.25 205 MET A CA 1
ATOM 1592 C C . MET A 1 205 ? 0.217 1.291 5.442 1.00 98.25 205 MET A C 1
ATOM 1594 O O . MET A 1 205 ? -0.747 2.045 5.480 1.00 98.25 205 MET A O 1
ATOM 1598 N N . TYR A 1 206 ? 0.786 0.921 4.301 1.00 98.62 206 TYR A N 1
ATOM 1599 C CA . TYR A 1 206 ? 0.397 1.412 2.982 1.00 98.62 206 TYR A CA 1
ATOM 1600 C C . TYR A 1 206 ? 0.352 0.260 1.981 1.00 98.62 206 TYR A C 1
ATOM 1602 O O . TYR A 1 206 ? 1.109 -0.703 2.098 1.00 98.62 206 TYR A O 1
ATOM 1610 N N . LEU A 1 207 ? -0.517 0.388 0.989 1.00 98.56 207 LEU A N 1
ATOM 1611 C CA . LEU A 1 207 ? -0.598 -0.465 -0.193 1.00 98.56 207 LEU A CA 1
ATOM 1612 C C . LEU A 1 207 ? -1.147 0.360 -1.357 1.00 98.56 207 LEU A C 1
ATOM 1614 O O . LEU A 1 207 ? -1.699 1.440 -1.135 1.00 98.56 207 LEU A O 1
ATOM 1618 N N . LYS A 1 208 ? -1.024 -0.140 -2.580 1.00 98.25 208 LYS A N 1
ATOM 1619 C CA . LYS A 1 208 ? -1.823 0.316 -3.720 1.00 98.25 208 LYS A CA 1
ATOM 1620 C C . LYS A 1 208 ? -2.985 -0.646 -3.946 1.00 98.25 208 LYS A C 1
ATOM 1622 O O . LYS A 1 208 ? -2.952 -1.778 -3.468 1.00 98.25 208 LYS A O 1
ATOM 1627 N N . THR A 1 209 ? -4.007 -0.184 -4.653 1.00 98.06 209 THR A N 1
ATOM 1628 C CA . THR A 1 209 ? -5.160 -1.001 -5.046 1.00 98.06 209 THR A CA 1
ATOM 1629 C C . THR A 1 209 ? -5.600 -0.659 -6.463 1.00 98.06 209 THR A C 1
ATOM 1631 O O . THR A 1 209 ? -5.268 0.404 -6.988 1.00 98.06 209 THR A O 1
ATOM 1634 N N . ARG A 1 210 ? -6.409 -1.533 -7.060 1.00 96.31 210 ARG A N 1
ATOM 1635 C CA . ARG A 1 210 ? -7.131 -1.247 -8.308 1.00 96.31 210 ARG A CA 1
ATOM 1636 C C . ARG A 1 210 ? -8.278 -0.268 -8.069 1.00 96.31 210 ARG A C 1
ATOM 1638 O O . ARG A 1 210 ? -8.673 -0.006 -6.928 1.00 96.31 210 ARG A O 1
ATOM 1645 N N . GLU A 1 211 ? -8.840 0.239 -9.162 1.00 93.88 211 GLU A N 1
ATOM 1646 C CA . GLU A 1 211 ? -10.046 1.070 -9.122 1.00 93.88 211 GLU A CA 1
ATOM 1647 C C . GLU A 1 211 ? -11.335 0.272 -8.886 1.00 93.88 211 GLU A C 1
ATOM 1649 O O . GLU A 1 211 ? -12.266 0.804 -8.280 1.00 93.88 211 GLU A O 1
ATOM 1654 N N . VAL A 1 212 ? -11.372 -1.004 -9.278 1.00 91.94 212 VAL A N 1
ATOM 1655 C CA . VAL A 1 212 ? -12.538 -1.898 -9.176 1.00 91.94 212 VAL A CA 1
ATOM 1656 C C . VAL A 1 212 ? -12.176 -3.210 -8.481 1.00 91.94 212 VAL A C 1
ATOM 1658 O O . VAL A 1 212 ? -11.017 -3.621 -8.488 1.00 91.94 212 VAL A O 1
ATOM 1661 N N . MET A 1 213 ? -13.172 -3.845 -7.860 1.00 94.06 213 MET A N 1
ATOM 1662 C CA . MET A 1 213 ? -13.027 -5.131 -7.175 1.00 94.06 213 MET A CA 1
ATOM 1663 C C . MET A 1 213 ? -12.804 -6.268 -8.198 1.00 94.06 213 MET A C 1
ATOM 1665 O O . MET A 1 213 ? -13.427 -6.224 -9.261 1.00 94.06 213 MET A O 1
ATOM 1669 N N . PRO A 1 214 ? -11.964 -7.288 -7.922 1.00 96.38 214 PRO A N 1
ATOM 1670 C CA . PRO A 1 214 ? -11.097 -7.452 -6.747 1.00 96.38 214 PRO A CA 1
ATOM 1671 C C . PRO A 1 214 ? -9.977 -6.411 -6.718 1.00 96.38 214 PRO A C 1
ATOM 1673 O O . PRO A 1 214 ? -9.428 -6.090 -7.768 1.00 96.38 214 PRO A O 1
ATOM 1676 N N . TYR A 1 215 ? -9.632 -5.877 -5.541 1.00 97.25 215 TYR A N 1
ATOM 1677 C CA . TYR A 1 215 ? -8.783 -4.675 -5.438 1.00 97.25 215 TYR A CA 1
ATOM 1678 C C . TYR A 1 215 ? -7.279 -4.945 -5.380 1.00 97.25 215 TYR A C 1
ATOM 1680 O O . TYR A 1 215 ? -6.483 -4.003 -5.473 1.00 97.25 215 TYR A O 1
ATOM 1688 N N . LYS A 1 216 ? -6.889 -6.208 -5.207 1.00 97.50 216 LYS A N 1
ATOM 1689 C CA . LYS A 1 216 ? -5.499 -6.630 -5.044 1.00 97.50 216 LYS A CA 1
ATOM 1690 C C . LYS A 1 216 ? -4.619 -6.223 -6.229 1.00 97.50 216 LYS A C 1
ATOM 1692 O O . LYS A 1 216 ? -5.005 -6.354 -7.385 1.00 97.50 216 LYS A O 1
ATOM 1697 N N . VAL A 1 217 ? -3.401 -5.794 -5.906 1.00 97.31 217 VAL A N 1
ATOM 1698 C CA . VAL A 1 217 ? -2.276 -5.636 -6.837 1.00 97.31 217 VAL A CA 1
ATOM 1699 C C . VAL A 1 217 ? -1.016 -6.227 -6.210 1.00 97.31 217 VAL A C 1
ATOM 1701 O O . VAL A 1 217 ? -0.923 -6.348 -4.986 1.00 97.31 217 VAL A O 1
ATOM 1704 N N . PHE A 1 218 ? -0.049 -6.564 -7.051 1.00 97.00 218 PHE A N 1
ATOM 1705 C CA . PHE A 1 218 ? 1.288 -7.005 -6.683 1.00 97.00 218 PHE A CA 1
ATOM 1706 C C . PHE A 1 218 ? 2.257 -5.825 -6.686 1.00 97.00 218 PHE A C 1
ATOM 1708 O O . PHE A 1 218 ? 2.202 -4.981 -7.580 1.00 97.00 218 PHE A O 1
ATOM 1715 N N . HIS A 1 219 ? 3.150 -5.761 -5.701 1.00 97.88 219 HIS A N 1
ATOM 1716 C CA . HIS A 1 219 ? 4.039 -4.628 -5.458 1.00 97.88 219 HIS A CA 1
ATOM 1717 C C . HIS A 1 219 ? 5.493 -4.980 -5.768 1.00 97.88 219 HIS A C 1
ATOM 1719 O O . HIS A 1 219 ? 6.091 -5.849 -5.136 1.00 97.88 219 HIS A O 1
ATOM 1725 N N . PHE A 1 220 ? 6.121 -4.220 -6.659 1.00 96.06 220 PHE A N 1
ATOM 1726 C CA . PHE A 1 220 ? 7.516 -4.392 -7.049 1.00 96.06 220 PHE A CA 1
ATOM 1727 C C . PHE A 1 220 ? 8.315 -3.127 -6.746 1.00 96.06 220 PHE A C 1
ATOM 1729 O O . PHE A 1 220 ? 8.000 -2.038 -7.213 1.00 96.06 220 PHE A O 1
ATOM 1736 N N . GLN A 1 221 ? 9.392 -3.255 -5.976 1.00 96.25 221 GLN A N 1
ATOM 1737 C CA . GLN A 1 221 ? 10.402 -2.204 -5.887 1.00 96.25 221 GLN A CA 1
ATOM 1738 C C . GLN A 1 221 ? 11.403 -2.405 -7.011 1.00 96.25 221 GLN A C 1
ATOM 1740 O O . GLN A 1 221 ? 12.056 -3.447 -7.055 1.00 96.25 221 GLN A O 1
ATOM 1745 N N . ILE A 1 222 ? 11.607 -1.369 -7.819 1.00 90.00 222 ILE A N 1
ATOM 1746 C CA . ILE A 1 222 ? 12.634 -1.347 -8.855 1.00 90.00 222 ILE A CA 1
ATOM 1747 C C . ILE A 1 222 ? 13.676 -0.301 -8.494 1.00 90.00 222 ILE A C 1
ATOM 1749 O O . ILE A 1 222 ? 13.362 0.849 -8.190 1.00 90.00 222 ILE A O 1
ATOM 1753 N N . LYS A 1 223 ? 14.935 -0.733 -8.480 1.00 91.25 223 LYS A N 1
ATOM 1754 C CA . LYS A 1 223 ? 16.105 0.091 -8.195 1.00 91.25 223 LYS A CA 1
ATOM 1755 C C . LYS A 1 223 ? 17.072 0.029 -9.358 1.00 91.25 223 LYS A C 1
ATOM 1757 O O . LYS A 1 223 ? 17.611 -1.040 -9.636 1.00 91.25 223 LYS A O 1
ATOM 1762 N N . VAL A 1 224 ? 17.323 1.172 -9.980 1.00 84.88 224 VAL A N 1
ATOM 1763 C CA . VAL A 1 224 ? 18.141 1.281 -11.192 1.00 84.88 224 VAL A CA 1
ATOM 1764 C C . VAL A 1 224 ? 19.281 2.251 -10.938 1.00 84.88 224 VAL A C 1
ATOM 1766 O O . VAL A 1 224 ? 19.059 3.340 -10.412 1.00 84.88 224 VAL A O 1
ATOM 1769 N N . HIS A 1 225 ? 20.501 1.848 -11.276 1.00 84.19 225 HIS A N 1
ATOM 1770 C CA . HIS A 1 225 ? 21.671 2.718 -11.274 1.00 84.19 225 HIS A CA 1
ATOM 1771 C C . HIS A 1 225 ? 22.015 3.123 -12.702 1.00 84.19 225 HIS A C 1
ATOM 1773 O O . HIS A 1 225 ? 22.484 2.282 -13.477 1.00 84.19 225 HIS A O 1
ATOM 1779 N N . PHE A 1 226 ? 21.808 4.399 -13.014 1.00 80.12 226 PHE A N 1
ATOM 1780 C CA . PHE A 1 226 ? 22.135 4.968 -14.314 1.00 80.12 226 PHE A CA 1
ATOM 1781 C C . PHE A 1 226 ? 23.579 5.454 -14.346 1.00 80.12 226 PHE A C 1
ATOM 1783 O O . PHE A 1 226 ? 24.058 6.114 -13.425 1.00 80.12 226 PHE A O 1
ATOM 1790 N N . PHE A 1 227 ? 24.268 5.128 -15.430 1.00 78.62 227 PHE A N 1
ATOM 1791 C CA . PHE A 1 227 ? 25.653 5.479 -15.685 1.00 78.62 227 PHE A CA 1
ATOM 1792 C C . PHE A 1 227 ? 25.791 6.062 -17.090 1.00 78.62 227 PHE A C 1
ATOM 1794 O O . PHE A 1 227 ? 25.245 5.532 -18.054 1.00 78.62 227 PHE A O 1
ATOM 1801 N N . ASN A 1 228 ? 26.570 7.127 -17.203 1.00 75.12 228 ASN A N 1
ATOM 1802 C CA . ASN A 1 228 ? 27.031 7.688 -18.461 1.00 75.12 228 ASN A CA 1
ATOM 1803 C C . ASN A 1 228 ? 28.451 8.244 -18.228 1.00 75.12 228 ASN A C 1
ATOM 1805 O O . ASN A 1 228 ? 28.818 8.592 -17.103 1.00 75.12 228 ASN A O 1
ATOM 1809 N N . ARG A 1 229 ? 29.272 8.271 -19.282 1.00 77.69 229 ARG A N 1
ATOM 1810 C CA . ARG A 1 229 ? 30.592 8.917 -19.292 1.00 77.69 229 ARG A CA 1
ATOM 1811 C C . ARG A 1 229 ? 30.480 10.442 -19.225 1.00 77.69 229 ARG A C 1
ATOM 1813 O O . ARG A 1 229 ? 31.370 11.087 -18.681 1.00 77.69 229 ARG A O 1
ATOM 1820 N N . ILE A 1 230 ? 29.399 10.999 -19.764 1.00 75.62 230 ILE A N 1
ATOM 1821 C CA . ILE A 1 230 ? 29.097 12.428 -19.755 1.00 75.62 230 ILE A CA 1
ATOM 1822 C C . ILE A 1 230 ? 28.081 12.692 -18.649 1.00 75.62 230 ILE A C 1
ATOM 1824 O O . ILE A 1 230 ? 27.135 11.931 -18.466 1.00 75.62 230 ILE A O 1
ATOM 1828 N N . ASN A 1 231 ? 28.278 13.772 -17.898 1.00 83.19 231 ASN A N 1
ATOM 1829 C CA . ASN A 1 231 ? 27.345 14.159 -16.853 1.00 83.19 231 ASN A CA 1
ATOM 1830 C C . ASN A 1 231 ? 26.084 14.783 -17.470 1.00 83.19 231 ASN A C 1
ATOM 1832 O O . ASN A 1 231 ? 26.070 15.967 -17.797 1.00 83.19 231 ASN A O 1
ATOM 1836 N N . ILE A 1 232 ? 25.045 13.967 -17.627 1.00 81.31 232 ILE A N 1
ATOM 1837 C CA . ILE A 1 232 ? 23.725 14.365 -18.123 1.00 81.31 232 ILE A CA 1
ATOM 1838 C C . ILE A 1 232 ? 22.650 14.136 -17.054 1.00 81.31 232 ILE A C 1
ATOM 1840 O O . ILE A 1 232 ? 22.758 13.229 -16.214 1.00 81.31 232 ILE A O 1
ATOM 1844 N N . SER A 1 233 ? 21.613 14.969 -17.086 1.00 85.06 233 SER A N 1
ATOM 1845 C CA . SER A 1 233 ? 20.463 14.902 -16.185 1.00 85.06 233 SER A CA 1
ATOM 1846 C C . SER A 1 233 ? 19.187 15.282 -16.917 1.00 85.06 233 SER A C 1
ATOM 1848 O O . SER A 1 233 ? 19.158 16.308 -17.596 1.00 85.06 233 SER A O 1
ATOM 1850 N N . PHE A 1 234 ? 18.134 14.502 -16.709 1.00 82.62 234 PHE A N 1
ATOM 1851 C CA . PHE A 1 234 ? 16.803 14.765 -17.239 1.00 82.62 234 PHE A CA 1
ATOM 1852 C C . PHE A 1 234 ? 15.766 14.697 -16.125 1.00 82.62 234 PHE A C 1
ATOM 1854 O O . PHE A 1 234 ? 15.928 13.956 -15.152 1.00 82.62 234 PHE A O 1
ATOM 1861 N N . THR A 1 235 ? 14.691 15.455 -16.295 1.00 86.00 235 THR A N 1
ATOM 1862 C CA . THR A 1 235 ? 13.544 15.476 -15.388 1.00 86.00 235 THR A CA 1
ATOM 1863 C C . THR A 1 235 ? 12.318 14.900 -16.079 1.00 86.00 235 THR A C 1
ATOM 1865 O O . THR A 1 235 ? 12.201 14.997 -17.299 1.00 86.00 235 THR A O 1
ATOM 1868 N N . ASP A 1 236 ? 11.429 14.295 -15.297 1.00 85.25 236 ASP A N 1
ATOM 1869 C CA . ASP A 1 236 ? 10.115 13.792 -15.727 1.00 85.25 236 ASP A CA 1
ATOM 1870 C C . ASP A 1 236 ? 10.142 12.910 -16.990 1.00 85.25 236 ASP A C 1
ATOM 1872 O O . ASP A 1 236 ? 9.332 13.062 -17.900 1.00 85.25 236 ASP A O 1
ATOM 1876 N N . GLN A 1 237 ? 11.085 11.966 -17.052 1.00 81.50 237 GLN A N 1
ATOM 1877 C CA . GLN A 1 237 ? 11.293 11.126 -18.236 1.00 81.50 237 GLN A CA 1
ATOM 1878 C C . GLN A 1 237 ? 10.311 9.946 -18.309 1.00 81.50 237 GLN A C 1
ATOM 1880 O O . GLN A 1 237 ? 10.212 9.199 -17.327 1.00 81.50 237 GLN A O 1
ATOM 1885 N N . PRO A 1 238 ? 9.634 9.724 -19.453 1.00 84.38 238 PRO A N 1
ATOM 1886 C CA . PRO A 1 238 ? 8.719 8.603 -19.638 1.00 84.38 238 PRO A CA 1
ATOM 1887 C C . PRO A 1 238 ? 9.477 7.292 -19.880 1.00 84.38 238 PRO A C 1
ATOM 1889 O O . PRO A 1 238 ? 10.315 7.170 -20.775 1.00 84.38 238 PRO A O 1
ATOM 1892 N N . ILE A 1 239 ? 9.176 6.278 -19.075 1.00 80.75 239 ILE A N 1
ATOM 1893 C CA . ILE A 1 239 ? 9.712 4.926 -19.212 1.00 80.75 239 ILE A CA 1
ATOM 1894 C C . ILE A 1 239 ? 8.554 3.939 -19.253 1.00 80.75 239 ILE A C 1
ATOM 1896 O O . ILE A 1 239 ? 7.704 3.924 -18.366 1.00 80.75 239 ILE A O 1
ATOM 1900 N N . LEU A 1 240 ? 8.577 3.063 -20.251 1.00 82.56 240 LEU A N 1
ATOM 1901 C CA . LEU A 1 240 ? 7.742 1.876 -20.312 1.00 82.56 240 LEU A CA 1
ATOM 1902 C C . LEU A 1 240 ? 8.491 0.699 -19.700 1.00 82.56 240 LEU A C 1
ATOM 1904 O O . LEU A 1 240 ? 9.639 0.405 -20.050 1.00 82.56 240 LEU A O 1
ATOM 1908 N N . LEU A 1 241 ? 7.838 0.016 -18.774 1.00 84.69 241 LEU A N 1
ATOM 1909 C CA . LEU A 1 241 ? 8.388 -1.132 -18.078 1.00 84.69 241 LEU A CA 1
ATOM 1910 C C . LEU A 1 241 ? 7.544 -2.371 -18.363 1.00 84.69 241 LEU A C 1
ATOM 1912 O O . LEU A 1 241 ? 6.339 -2.369 -18.143 1.00 84.69 241 LEU A O 1
ATOM 1916 N N . SER A 1 242 ? 8.188 -3.458 -18.766 1.00 81.81 242 SER A N 1
ATOM 1917 C CA . SER A 1 242 ? 7.552 -4.768 -18.891 1.00 81.81 242 SER A CA 1
ATOM 1918 C C . SER A 1 242 ? 8.146 -5.756 -17.892 1.00 81.81 242 SER A C 1
ATOM 1920 O O . SER A 1 242 ? 9.367 -5.815 -17.714 1.00 81.81 242 SER A O 1
ATOM 1922 N N . LEU A 1 243 ? 7.285 -6.543 -17.258 1.00 80.44 243 LEU A N 1
ATOM 1923 C CA . LEU A 1 243 ? 7.626 -7.600 -16.313 1.00 80.44 243 LEU A CA 1
ATOM 1924 C C . LEU A 1 243 ? 7.177 -8.938 -16.898 1.00 80.44 243 LEU A C 1
ATOM 1926 O O . LEU A 1 243 ? 5.998 -9.109 -17.191 1.00 80.44 243 LEU A O 1
ATOM 1930 N N . TYR A 1 244 ? 8.096 -9.889 -17.025 1.00 78.19 244 TYR A N 1
ATOM 1931 C CA . TYR A 1 244 ? 7.802 -11.240 -17.503 1.00 78.19 244 TYR A CA 1
ATOM 1932 C C . TYR A 1 244 ? 8.080 -12.215 -16.372 1.00 78.19 244 TYR A C 1
ATOM 1934 O O . TYR A 1 244 ? 9.199 -12.241 -15.846 1.00 78.19 244 TYR A O 1
ATOM 1942 N N . GLY A 1 245 ? 7.077 -12.990 -15.979 1.00 76.38 245 GLY A N 1
ATOM 1943 C CA . GLY A 1 245 ? 7.211 -14.012 -14.954 1.00 76.38 245 GLY A CA 1
ATOM 1944 C C . GLY A 1 245 ? 6.927 -15.415 -15.480 1.00 76.38 245 GLY A C 1
ATOM 1945 O O . GLY A 1 245 ? 6.822 -15.644 -16.682 1.00 76.38 245 GLY A O 1
ATOM 1946 N N . THR A 1 246 ? 6.863 -16.374 -14.565 1.00 77.31 246 THR A N 1
ATOM 1947 C CA . THR A 1 246 ? 6.627 -17.795 -14.865 1.00 77.31 246 THR A CA 1
ATOM 1948 C C . THR A 1 246 ? 5.197 -18.104 -15.291 1.00 77.31 246 THR A C 1
ATOM 1950 O O . THR A 1 246 ? 4.993 -19.060 -16.036 1.00 77.31 246 THR A O 1
ATOM 1953 N N . HIS A 1 247 ? 4.217 -17.333 -14.816 1.00 82.25 247 HIS A N 1
ATOM 1954 C CA . HIS A 1 247 ? 2.802 -17.566 -15.113 1.00 82.25 247 HIS A CA 1
ATOM 1955 C C . HIS A 1 247 ? 2.274 -16.636 -16.201 1.00 82.25 247 HIS A C 1
ATOM 1957 O O . HIS A 1 247 ? 1.566 -17.087 -17.093 1.00 82.25 247 HIS A O 1
ATOM 1963 N N . ASN A 1 248 ? 2.601 -15.346 -16.112 1.00 86.50 248 ASN A N 1
ATOM 1964 C CA . ASN A 1 248 ? 2.101 -14.305 -17.005 1.00 86.50 248 ASN A CA 1
ATOM 1965 C C . ASN A 1 248 ? 3.152 -13.206 -17.197 1.00 86.50 248 ASN A C 1
ATOM 1967 O O . ASN A 1 248 ? 4.192 -13.168 -16.534 1.00 86.50 248 ASN A O 1
ATOM 1971 N N . GLU A 1 249 ? 2.828 -12.260 -18.065 1.00 81.69 249 GLU A N 1
ATOM 1972 C CA . GLU A 1 249 ? 3.611 -11.066 -18.341 1.00 81.69 249 GLU A CA 1
ATOM 1973 C C . GLU A 1 249 ? 2.723 -9.825 -18.345 1.00 81.69 249 GLU A C 1
ATOM 1975 O O . GLU A 1 249 ? 1.522 -9.890 -18.605 1.00 81.69 249 GLU A O 1
ATOM 1980 N N . VAL A 1 250 ? 3.332 -8.682 -18.051 1.00 89.00 250 VAL A N 1
ATOM 1981 C CA . VAL A 1 250 ? 2.713 -7.368 -18.198 1.00 89.00 250 VAL A CA 1
ATOM 1982 C C . VAL A 1 250 ? 3.667 -6.488 -18.966 1.00 89.00 250 VAL A C 1
ATOM 1984 O O . VAL A 1 250 ? 4.831 -6.346 -18.589 1.00 89.00 250 VAL A O 1
ATOM 1987 N N . GLN A 1 251 ? 3.172 -5.904 -20.047 1.00 83.31 251 GLN A N 1
ATOM 1988 C CA . GLN A 1 251 ? 3.959 -5.080 -20.947 1.00 83.31 251 GLN A CA 1
ATOM 1989 C C . GLN A 1 251 ? 3.610 -3.602 -20.777 1.00 83.31 251 GLN A C 1
ATOM 1991 O O . GLN A 1 251 ? 2.532 -3.255 -20.302 1.00 83.31 251 GLN A O 1
ATOM 1996 N N . ASP A 1 252 ? 4.569 -2.750 -21.134 1.00 83.38 252 ASP A N 1
ATOM 1997 C CA . ASP A 1 252 ? 4.406 -1.302 -21.265 1.00 83.38 252 ASP A CA 1
ATOM 1998 C C . ASP A 1 252 ? 3.700 -0.573 -20.103 1.00 83.38 252 ASP A C 1
ATOM 2000 O O . ASP A 1 252 ? 2.888 0.330 -20.300 1.00 83.38 252 ASP A O 1
ATOM 2004 N N . ILE A 1 253 ? 4.061 -0.909 -18.859 1.00 89.25 253 ILE A N 1
ATOM 2005 C CA . ILE A 1 253 ? 3.668 -0.132 -17.678 1.00 89.25 253 ILE A CA 1
ATOM 2006 C C . ILE A 1 253 ? 4.340 1.239 -17.767 1.00 89.25 253 ILE A C 1
ATOM 2008 O O . ILE A 1 253 ? 5.557 1.354 -17.592 1.00 89.25 253 ILE A O 1
ATOM 2012 N N . ALA A 1 254 ? 3.546 2.275 -18.026 1.00 89.00 254 ALA A N 1
ATOM 2013 C CA . ALA A 1 254 ? 4.024 3.644 -18.131 1.00 89.00 254 ALA A CA 1
ATOM 2014 C C . ALA A 1 254 ? 4.382 4.236 -16.763 1.00 89.00 254 ALA A C 1
ATOM 2016 O O . ALA A 1 254 ? 3.595 4.211 -15.814 1.00 89.00 254 ALA A O 1
ATOM 2017 N N . LEU A 1 255 ? 5.589 4.789 -16.671 1.00 86.81 255 LEU A N 1
ATOM 2018 C CA . LEU A 1 255 ? 6.155 5.397 -15.474 1.00 86.81 255 LEU A CA 1
ATOM 2019 C C . LEU A 1 255 ? 6.844 6.708 -15.858 1.00 86.81 255 LEU A C 1
ATOM 2021 O O . LEU A 1 255 ? 7.493 6.784 -16.895 1.00 86.81 255 LEU A O 1
ATOM 2025 N N . SER A 1 256 ? 6.759 7.724 -15.001 1.00 88.62 256 SER A N 1
ATOM 2026 C CA . SER A 1 256 ? 7.541 8.956 -15.153 1.00 88.62 256 SER A CA 1
ATOM 2027 C C . SER A 1 256 ? 8.618 9.020 -14.075 1.00 88.62 256 SER A C 1
ATOM 2029 O O . SER A 1 256 ? 8.336 8.851 -12.883 1.00 88.62 256 SER A O 1
ATOM 2031 N N . ILE A 1 257 ? 9.866 9.221 -14.493 1.00 84.50 257 ILE A N 1
ATOM 2032 C CA . ILE A 1 257 ? 11.021 9.291 -13.601 1.00 84.50 257 ILE A CA 1
ATOM 2033 C C . ILE A 1 257 ? 11.373 10.760 -13.359 1.00 84.50 257 ILE A C 1
ATOM 2035 O O . ILE A 1 257 ? 11.846 11.422 -14.282 1.00 84.50 257 ILE A O 1
ATOM 2039 N N . PRO A 1 258 ? 11.216 11.270 -12.123 1.00 83.50 258 PRO A N 1
ATOM 2040 C CA . PRO A 1 258 ? 11.319 12.705 -11.857 1.00 83.50 258 PRO A CA 1
ATOM 2041 C C . PRO A 1 258 ? 12.745 13.248 -11.986 1.00 83.50 258 PRO A C 1
ATOM 2043 O O . PRO A 1 258 ? 12.936 14.405 -12.337 1.00 83.50 258 PRO A O 1
ATOM 2046 N N . ASP A 1 259 ? 13.757 12.431 -11.692 1.00 85.75 259 ASP A N 1
ATOM 2047 C CA . ASP A 1 259 ? 15.165 12.821 -11.781 1.00 85.75 259 ASP A CA 1
ATOM 2048 C C . ASP A 1 259 ? 15.998 11.621 -12.232 1.00 85.75 259 ASP A C 1
ATOM 2050 O O . ASP A 1 259 ? 16.250 10.682 -11.465 1.00 85.75 259 ASP A O 1
ATOM 2054 N N . MET A 1 260 ? 16.401 11.667 -13.498 1.00 82.19 260 MET A N 1
ATOM 2055 C CA . MET A 1 260 ? 17.268 10.697 -14.148 1.00 82.19 260 MET A CA 1
ATOM 2056 C C . MET A 1 260 ? 18.622 11.349 -14.419 1.00 82.19 260 MET A C 1
ATOM 2058 O O . MET A 1 260 ? 18.846 11.988 -15.445 1.00 82.19 260 MET A O 1
ATOM 2062 N N . SER A 1 261 ? 19.530 11.197 -13.458 1.00 85.38 261 SER A N 1
ATOM 2063 C CA . SER A 1 261 ? 20.871 11.781 -13.484 1.00 85.38 261 SER A CA 1
ATOM 2064 C C . SER A 1 261 ? 21.976 10.728 -13.500 1.00 85.38 261 SER A C 1
ATOM 2066 O O . SER A 1 261 ? 21.841 9.609 -12.995 1.00 85.38 261 SER A O 1
ATOM 2068 N N . THR A 1 262 ? 23.102 11.115 -14.095 1.00 83.19 262 THR A N 1
ATOM 2069 C CA . THR A 1 262 ? 24.291 10.269 -14.235 1.00 83.19 262 THR A CA 1
ATOM 2070 C C . THR A 1 262 ? 24.859 9.860 -12.872 1.00 83.19 262 THR A C 1
ATOM 2072 O O . THR A 1 262 ? 24.907 10.658 -11.939 1.00 83.19 262 THR A O 1
ATOM 2075 N N . ASN A 1 263 ? 25.308 8.606 -12.749 1.00 82.62 263 ASN A N 1
ATOM 2076 C CA . ASN A 1 263 ? 25.853 8.003 -11.523 1.00 82.62 263 ASN A CA 1
ATOM 2077 C C . ASN A 1 263 ? 24.876 7.957 -10.338 1.00 82.62 263 ASN A C 1
ATOM 2079 O O . ASN A 1 263 ? 25.290 7.722 -9.196 1.00 82.62 263 ASN A O 1
ATOM 2083 N N . LYS A 1 264 ? 23.575 8.143 -10.584 1.00 85.62 264 LYS A N 1
ATOM 2084 C CA . LYS A 1 264 ? 22.556 8.123 -9.538 1.00 85.62 264 LYS A CA 1
ATOM 2085 C C . LYS A 1 264 ? 21.795 6.805 -9.535 1.00 85.62 264 LYS A C 1
ATOM 2087 O O . LYS A 1 264 ? 21.515 6.200 -10.568 1.00 85.62 264 LYS A O 1
ATOM 2092 N N . THR A 1 265 ? 21.457 6.354 -8.328 1.00 88.94 265 THR A N 1
ATOM 2093 C CA . THR A 1 265 ? 20.551 5.219 -8.136 1.00 88.94 265 THR A CA 1
ATOM 2094 C C . THR A 1 265 ? 19.173 5.745 -7.799 1.00 88.94 265 THR A C 1
ATOM 2096 O O . THR A 1 265 ? 19.011 6.454 -6.805 1.00 88.94 265 THR A O 1
ATOM 2099 N N . ILE A 1 266 ? 18.185 5.348 -8.583 1.00 90.25 266 ILE A N 1
ATOM 2100 C CA . ILE A 1 266 ? 16.787 5.671 -8.336 1.00 90.25 266 ILE A CA 1
ATOM 2101 C C . ILE A 1 266 ? 16.041 4.441 -7.827 1.00 90.25 266 ILE A C 1
ATOM 2103 O O . ILE A 1 266 ? 16.450 3.304 -8.062 1.00 90.25 266 ILE A O 1
ATOM 2107 N N . SER A 1 267 ? 14.964 4.673 -7.083 1.00 93.50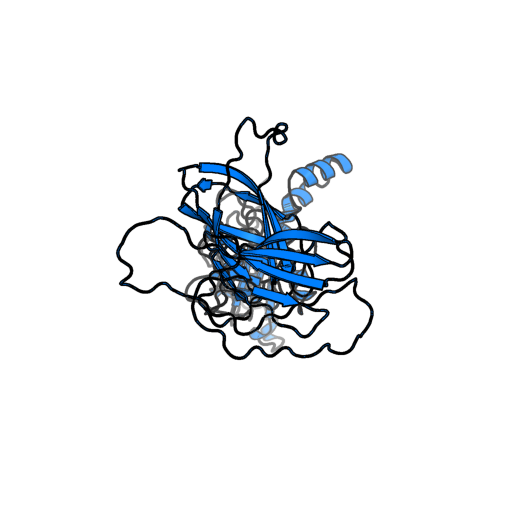 267 SER A N 1
ATOM 2108 C CA . SER A 1 267 ? 14.090 3.635 -6.538 1.00 93.50 267 SER A CA 1
ATOM 2109 C C . SER A 1 267 ? 12.652 4.092 -6.684 1.00 93.50 267 SER A C 1
ATOM 2111 O O . SER A 1 267 ? 12.322 5.184 -6.220 1.00 93.50 267 SER A O 1
ATOM 2113 N N . PHE A 1 268 ? 11.810 3.253 -7.265 1.00 93.25 268 PHE A N 1
ATOM 2114 C CA . PHE A 1 268 ? 10.391 3.528 -7.446 1.00 93.25 268 PHE A CA 1
ATOM 2115 C C . PHE A 1 268 ? 9.569 2.256 -7.225 1.00 93.25 268 PHE A C 1
ATOM 2117 O O . PHE A 1 268 ? 10.083 1.135 -7.318 1.00 93.25 268 PHE A O 1
ATOM 2124 N N . LEU A 1 269 ? 8.312 2.449 -6.832 1.00 95.81 269 LEU A N 1
ATOM 2125 C CA . LEU A 1 269 ? 7.321 1.391 -6.698 1.00 95.81 269 LEU A CA 1
ATOM 2126 C C . LEU A 1 269 ? 6.598 1.202 -8.032 1.00 95.81 269 LEU A C 1
ATOM 2128 O O . LEU A 1 269 ? 6.181 2.172 -8.657 1.00 95.81 269 LEU A O 1
ATOM 2132 N N . VAL A 1 270 ? 6.415 -0.050 -8.421 1.00 95.12 270 VAL A N 1
ATOM 2133 C CA . VAL A 1 270 ? 5.612 -0.472 -9.568 1.00 95.12 270 VAL A CA 1
ATOM 2134 C C . VAL A 1 270 ? 4.569 -1.451 -9.069 1.00 95.12 270 VAL A C 1
ATOM 2136 O O . VAL A 1 270 ? 4.857 -2.262 -8.186 1.00 95.12 270 VAL A O 1
ATOM 2139 N N . THR A 1 271 ? 3.363 -1.377 -9.619 1.00 96.31 271 THR A N 1
ATOM 2140 C CA . THR A 1 271 ? 2.275 -2.280 -9.255 1.00 96.31 271 THR A CA 1
ATOM 2141 C C . THR A 1 271 ? 1.579 -2.837 -10.479 1.00 96.31 271 THR A C 1
ATOM 2143 O O . THR A 1 271 ? 1.460 -2.138 -11.480 1.00 96.31 271 THR A O 1
ATOM 2146 N N . THR A 1 272 ? 1.101 -4.073 -10.381 1.00 95.44 272 THR A N 1
ATOM 2147 C CA . THR A 1 272 ? 0.332 -4.756 -11.430 1.00 95.44 272 THR A CA 1
ATOM 2148 C C . THR A 1 272 ? -0.793 -5.571 -10.801 1.00 95.44 272 THR A C 1
ATOM 2150 O O . THR A 1 272 ? -0.634 -6.080 -9.695 1.00 95.44 272 THR A O 1
ATOM 2153 N N . ASP A 1 273 ? -1.936 -5.684 -11.470 1.00 94.38 273 ASP A N 1
ATOM 2154 C CA . ASP A 1 273 ? -3.042 -6.558 -11.069 1.00 94.38 273 ASP A CA 1
ATOM 2155 C C . ASP A 1 273 ? -2.931 -7.988 -11.616 1.00 94.38 273 ASP A C 1
ATOM 2157 O O . ASP A 1 273 ? -3.704 -8.862 -11.222 1.00 94.38 273 ASP A O 1
ATOM 2161 N N . VAL A 1 274 ? -1.943 -8.249 -12.470 1.00 93.94 274 VAL A N 1
ATOM 2162 C CA . VAL A 1 274 ? -1.669 -9.574 -13.026 1.00 93.94 274 VAL A CA 1
ATOM 2163 C C . VAL A 1 274 ? -0.694 -10.330 -12.130 1.00 93.94 274 VAL A C 1
ATOM 2165 O O . VAL A 1 274 ? 0.386 -9.838 -11.794 1.00 93.94 274 VAL A O 1
ATOM 2168 N N . ASP A 1 275 ? -1.063 -11.561 -11.781 1.00 92.31 275 ASP A N 1
ATOM 2169 C CA . ASP A 1 275 ? -0.169 -12.503 -11.114 1.00 92.31 275 ASP A CA 1
ATOM 2170 C C . ASP A 1 275 ? 0.822 -13.084 -12.129 1.00 92.31 275 ASP A C 1
ATOM 2172 O O . ASP A 1 275 ? 0.490 -13.986 -12.903 1.00 92.31 275 ASP A O 1
ATOM 2176 N N . ILE A 1 276 ? 2.035 -12.532 -12.152 1.00 86.50 276 ILE A N 1
ATOM 2177 C CA . ILE A 1 276 ? 3.111 -12.986 -13.040 1.00 86.50 276 ILE A CA 1
ATOM 2178 C C . ILE A 1 276 ? 3.857 -14.216 -12.492 1.00 86.50 276 ILE A C 1
ATOM 2180 O O . ILE A 1 276 ? 4.655 -14.808 -13.215 1.00 86.50 276 ILE A O 1
ATOM 2184 N N . GLY A 1 277 ? 3.596 -14.637 -11.249 1.00 85.12 277 GLY A N 1
ATOM 2185 C CA . GLY A 1 277 ? 4.407 -15.642 -10.559 1.00 85.12 277 GLY A CA 1
ATOM 2186 C C . GLY A 1 277 ? 5.833 -15.149 -10.282 1.00 85.12 277 GLY A C 1
ATOM 2187 O O . GLY A 1 277 ? 6.065 -13.961 -10.038 1.00 85.12 277 GLY A O 1
ATOM 2188 N N . ASP A 1 278 ? 6.805 -16.059 -10.328 1.00 77.81 278 ASP A N 1
ATOM 2189 C CA . ASP A 1 278 ? 8.218 -15.718 -10.128 1.00 77.81 278 ASP A CA 1
ATOM 2190 C C . ASP A 1 278 ? 8.749 -14.881 -11.299 1.00 77.81 278 ASP A C 1
ATOM 2192 O O . ASP A 1 278 ? 8.579 -15.242 -12.465 1.00 77.81 278 ASP A O 1
ATOM 2196 N N . LEU A 1 279 ? 9.406 -13.761 -10.993 1.00 74.69 279 LEU A N 1
ATOM 2197 C CA . LEU A 1 279 ? 9.895 -12.813 -11.995 1.00 74.69 279 LEU A CA 1
ATOM 2198 C C . LEU A 1 279 ? 11.108 -13.387 -12.752 1.00 74.69 279 LEU A C 1
ATOM 2200 O O . LEU A 1 279 ? 12.116 -13.749 -12.148 1.00 74.69 279 LEU A O 1
ATOM 2204 N N . LEU A 1 280 ? 11.038 -13.404 -14.084 1.00 69.81 280 LEU A N 1
ATOM 2205 C CA . LEU A 1 280 ? 12.080 -13.940 -14.967 1.00 69.81 280 LEU A CA 1
ATOM 2206 C C . LEU A 1 280 ? 12.858 -12.836 -15.688 1.00 69.81 280 LEU A C 1
ATOM 2208 O O . LEU A 1 280 ? 14.087 -12.879 -15.744 1.00 69.81 280 LEU A O 1
ATOM 2212 N N . MET A 1 281 ? 12.157 -11.838 -16.229 1.00 68.94 281 MET A N 1
ATOM 2213 C CA . MET A 1 281 ? 12.760 -10.769 -17.026 1.00 68.94 281 MET A CA 1
ATOM 2214 C C . MET A 1 281 ? 12.102 -9.423 -16.734 1.00 68.94 281 MET A C 1
ATOM 2216 O O . MET A 1 281 ? 10.903 -9.329 -16.474 1.00 68.94 281 MET A O 1
ATOM 2220 N N . VAL A 1 282 ? 12.906 -8.364 -16.817 1.00 70.88 282 VAL A N 1
ATOM 2221 C CA . VAL A 1 282 ? 12.435 -6.981 -16.806 1.00 70.88 282 VAL A CA 1
ATOM 2222 C C . VAL A 1 282 ? 12.950 -6.276 -18.049 1.00 70.88 282 VAL A C 1
ATOM 2224 O O . VAL A 1 282 ? 14.157 -6.260 -18.292 1.00 70.88 282 VAL A O 1
ATOM 2227 N N . LYS A 1 283 ? 12.038 -5.669 -18.807 1.00 73.62 283 LYS A N 1
ATOM 2228 C CA . LYS A 1 283 ? 12.346 -4.823 -19.962 1.00 73.62 283 LYS A CA 1
ATOM 2229 C C . LYS A 1 283 ? 12.036 -3.379 -19.596 1.00 73.62 283 LYS A C 1
ATOM 2231 O O . LYS A 1 283 ? 10.963 -3.090 -19.083 1.00 73.62 283 LYS A O 1
ATOM 2236 N N . MET A 1 284 ? 12.978 -2.479 -19.844 1.00 74.31 284 MET A N 1
ATOM 2237 C CA . MET A 1 284 ? 12.783 -1.039 -19.688 1.00 74.31 284 MET A CA 1
ATOM 2238 C C . MET A 1 284 ? 13.010 -0.376 -21.040 1.00 74.31 284 MET A C 1
ATOM 2240 O O . MET A 1 284 ? 14.057 -0.578 -21.653 1.00 74.31 284 MET A O 1
ATOM 2244 N N . LYS A 1 285 ? 12.042 0.416 -21.490 1.00 76.69 285 LYS A N 1
ATOM 2245 C CA . LYS A 1 285 ? 12.107 1.207 -22.715 1.00 76.69 285 LYS A CA 1
ATOM 2246 C C . LYS A 1 285 ? 11.962 2.675 -22.335 1.00 76.69 285 LYS A C 1
ATOM 2248 O O . LYS A 1 285 ? 10.957 3.070 -21.759 1.00 76.69 285 LYS A O 1
ATOM 2253 N N . TRP A 1 286 ? 12.982 3.469 -22.631 1.00 79.69 286 TRP A N 1
ATOM 2254 C CA . TRP A 1 286 ? 12.917 4.921 -22.491 1.00 79.69 286 TRP A CA 1
ATOM 2255 C C . TRP A 1 286 ? 12.246 5.487 -23.741 1.00 79.69 286 TRP A C 1
ATOM 2257 O O . TRP A 1 286 ? 12.752 5.295 -24.850 1.00 79.69 286 TRP A O 1
ATOM 2267 N N . GLU A 1 287 ? 11.077 6.103 -23.576 1.00 70.06 287 GLU A N 1
ATOM 2268 C CA . GLU A 1 287 ? 10.375 6.717 -24.700 1.00 70.06 287 GLU A CA 1
ATOM 2269 C C . GLU A 1 287 ? 11.023 8.052 -25.063 1.00 70.06 287 GLU A C 1
ATOM 2271 O O . GLU A 1 287 ? 11.440 8.821 -24.198 1.00 70.06 287 GLU A O 1
ATOM 2276 N N . LYS A 1 288 ? 11.153 8.307 -26.368 1.00 63.84 288 LYS A N 1
ATOM 2277 C CA . LYS A 1 288 ? 11.625 9.590 -26.884 1.00 63.84 288 LYS A CA 1
ATOM 2278 C C . LYS A 1 288 ? 10.409 10.475 -27.139 1.00 63.84 288 LYS A C 1
ATOM 2280 O O . LYS A 1 288 ? 9.553 10.096 -27.931 1.00 63.84 288 LYS A O 1
ATOM 2285 N N . ASP A 1 289 ? 10.406 11.682 -26.585 1.00 53.00 289 ASP A N 1
ATOM 2286 C CA . ASP A 1 289 ? 9.366 12.691 -26.852 1.00 53.00 289 ASP A CA 1
ATOM 2287 C C . ASP A 1 289 ? 9.530 13.390 -28.223 1.00 53.00 289 ASP A C 1
ATOM 2289 O O . ASP A 1 289 ? 8.727 14.237 -28.616 1.00 53.00 289 ASP A O 1
ATOM 2293 N N . SER A 1 290 ? 10.582 13.061 -28.980 1.00 50.75 290 SER A N 1
ATOM 2294 C CA . SER A 1 290 ? 10.958 13.780 -30.201 1.00 50.75 290 SER A CA 1
ATOM 2295 C C . SER A 1 290 ? 10.381 13.148 -31.473 1.00 50.75 290 SER A C 1
ATOM 2297 O O . SER A 1 290 ? 10.840 12.090 -31.907 1.00 50.75 290 SER A O 1
ATOM 2299 N N . TYR A 1 291 ? 9.493 13.875 -32.165 1.00 48.66 291 TYR A N 1
ATOM 2300 C CA . TYR A 1 291 ? 9.014 13.561 -33.528 1.00 48.66 291 TYR A CA 1
ATOM 2301 C C . TYR A 1 291 ? 10.148 13.377 -34.560 1.00 48.66 291 TYR A C 1
ATOM 2303 O O . TYR A 1 291 ? 9.974 12.679 -35.551 1.00 48.66 291 TYR A O 1
ATOM 2311 N N . PHE A 1 292 ? 11.324 13.964 -34.314 1.00 47.16 292 PHE A N 1
ATOM 2312 C CA . PHE A 1 292 ? 12.510 13.890 -35.180 1.00 47.16 292 PHE A CA 1
ATOM 2313 C C . PHE A 1 292 ? 13.511 12.790 -34.786 1.00 47.16 292 PHE A C 1
ATOM 2315 O O . PHE A 1 292 ? 14.656 12.796 -35.243 1.00 47.16 292 PHE A O 1
ATOM 2322 N N . GLY A 1 293 ? 13.104 11.828 -33.949 1.00 43.72 293 GLY A N 1
ATOM 2323 C CA . GLY A 1 293 ? 13.955 10.723 -33.484 1.00 43.72 293 GLY A CA 1
ATOM 2324 C C . GLY A 1 293 ? 14.454 9.763 -34.575 1.00 43.72 293 GLY A C 1
ATOM 2325 O O . GLY A 1 293 ? 15.136 8.798 -34.243 1.00 43.72 293 GLY A O 1
ATOM 2326 N N . TRP A 1 294 ? 14.100 10.012 -35.839 1.00 44.94 294 TRP A N 1
ATOM 2327 C CA . TRP A 1 294 ? 14.459 9.224 -37.022 1.00 44.94 294 TRP A CA 1
ATOM 2328 C C . TRP A 1 294 ? 15.789 9.672 -37.638 1.00 44.94 294 TRP A C 1
ATOM 2330 O O . TRP A 1 294 ? 16.287 9.031 -38.557 1.00 44.94 294 TRP A O 1
ATOM 2340 N N . SER A 1 295 ? 16.345 10.792 -37.166 1.00 41.00 295 SER A N 1
ATOM 2341 C CA . SER A 1 295 ? 17.616 11.323 -37.652 1.00 41.00 295 SER A CA 1
ATOM 2342 C C . SER A 1 295 ? 18.673 11.286 -36.550 1.00 41.00 295 SER A C 1
ATOM 2344 O O . SER A 1 295 ? 18.509 11.913 -35.503 1.00 41.00 295 SER A O 1
ATOM 2346 N N . ASP A 1 296 ? 19.794 10.613 -36.818 1.00 47.97 296 ASP A N 1
ATOM 2347 C CA . ASP A 1 296 ? 21.004 10.598 -35.974 1.00 47.97 296 ASP A CA 1
ATOM 2348 C C . ASP A 1 296 ? 21.696 11.974 -35.879 1.00 47.97 296 ASP A C 1
ATOM 2350 O O . ASP A 1 296 ? 22.734 12.126 -35.237 1.00 47.97 296 ASP A O 1
ATOM 2354 N N . TRP A 1 297 ? 21.114 13.008 -36.496 1.00 39.25 297 TRP A N 1
ATOM 2355 C CA . TRP A 1 297 ? 21.699 14.338 -36.653 1.00 39.25 297 TRP A CA 1
ATOM 2356 C C . TRP A 1 297 ? 21.922 15.084 -35.330 1.00 39.25 297 TRP A C 1
ATOM 2358 O O . TRP A 1 297 ? 22.768 15.972 -35.266 1.00 39.25 297 TRP A O 1
ATOM 2368 N N . TRP A 1 298 ? 21.187 14.713 -34.277 1.00 43.53 298 TRP A N 1
ATOM 2369 C CA . TRP A 1 298 ? 21.217 15.376 -32.966 1.00 43.53 298 TRP A CA 1
ATOM 2370 C C . TRP A 1 298 ? 21.857 14.533 -31.855 1.00 43.53 298 TRP A C 1
ATOM 2372 O O . TRP A 1 298 ? 21.932 14.991 -30.717 1.00 43.53 298 TRP A O 1
ATOM 2382 N N . GLY A 1 299 ? 22.346 13.331 -32.181 1.00 50.47 299 GLY A N 1
ATOM 2383 C CA . GLY A 1 299 ? 22.855 12.368 -31.205 1.00 50.47 299 GLY A CA 1
ATOM 2384 C C . GLY A 1 299 ? 21.751 11.799 -30.303 1.00 50.47 299 GLY A C 1
ATOM 2385 O O . GLY A 1 299 ? 20.854 12.498 -29.835 1.00 50.47 299 GLY A O 1
ATOM 2386 N N . SER A 1 300 ? 21.789 10.495 -30.034 1.00 55.47 300 SER A N 1
ATOM 2387 C CA . SER A 1 300 ? 20.955 9.901 -28.989 1.00 55.47 300 SER A CA 1
ATOM 2388 C C . SER A 1 300 ? 21.678 9.999 -27.652 1.00 55.47 300 SER A C 1
ATOM 2390 O O . SER A 1 300 ? 22.743 9.405 -27.492 1.00 55.47 300 SER A O 1
ATOM 2392 N N . ASN A 1 301 ? 21.093 10.697 -26.679 1.00 63.00 301 ASN A N 1
ATOM 2393 C CA . ASN A 1 301 ? 21.526 10.545 -25.295 1.00 63.00 301 ASN A CA 1
ATOM 2394 C C . ASN A 1 301 ? 21.136 9.141 -24.826 1.00 63.00 301 ASN A C 1
ATOM 2396 O O . ASN A 1 301 ? 19.974 8.753 -24.936 1.00 63.00 301 ASN A O 1
ATOM 2400 N N . ASP A 1 302 ? 22.098 8.383 -24.320 1.00 65.00 302 ASP A N 1
ATOM 2401 C CA . ASP A 1 302 ? 21.897 7.049 -23.774 1.00 65.00 302 ASP A CA 1
ATOM 2402 C C . ASP A 1 302 ? 22.252 7.021 -22.282 1.00 65.00 302 ASP A C 1
ATOM 2404 O O . ASP A 1 302 ? 23.000 7.847 -21.769 1.00 65.00 302 ASP A O 1
ATOM 2408 N N . PHE A 1 303 ? 21.700 6.069 -21.540 1.00 63.97 303 PHE A N 1
ATOM 2409 C CA . PHE A 1 303 ? 22.225 5.719 -20.224 1.00 63.97 303 PHE A CA 1
ATOM 2410 C C . PHE A 1 303 ? 22.516 4.233 -20.209 1.00 63.97 303 PHE A C 1
ATOM 2412 O O . PHE A 1 303 ? 21.663 3.414 -20.549 1.00 63.97 303 PHE A O 1
ATOM 2419 N N . LYS A 1 304 ? 23.699 3.874 -19.721 1.00 69.25 304 LYS A N 1
ATOM 2420 C CA . LYS A 1 304 ? 24.003 2.494 -19.369 1.00 69.25 304 LYS A CA 1
ATOM 2421 C C . LYS A 1 304 ? 23.418 2.208 -17.993 1.00 69.25 304 LYS A C 1
ATOM 2423 O O . LYS A 1 304 ? 23.612 2.972 -17.047 1.00 69.25 304 LYS A O 1
ATOM 2428 N N . ILE A 1 305 ? 22.722 1.091 -17.845 1.00 66.25 305 ILE A N 1
ATOM 2429 C CA . ILE A 1 305 ? 22.280 0.619 -16.532 1.00 66.25 305 ILE A CA 1
ATOM 2430 C C . ILE A 1 305 ? 23.393 -0.261 -15.978 1.00 66.25 305 ILE A C 1
ATOM 2432 O O . ILE A 1 305 ? 23.688 -1.284 -16.571 1.00 66.25 305 ILE A O 1
ATOM 2436 N N . ARG A 1 306 ? 24.008 0.087 -14.841 1.00 68.81 306 ARG A N 1
ATOM 2437 C CA . ARG A 1 306 ? 25.027 -0.789 -14.214 1.00 68.81 306 ARG A CA 1
ATOM 2438 C C . ARG A 1 306 ? 24.431 -1.811 -13.272 1.00 68.81 306 ARG A C 1
ATOM 2440 O O . ARG A 1 306 ? 24.981 -2.889 -13.093 1.00 68.81 306 ARG A O 1
ATOM 2447 N N . LYS A 1 307 ? 23.357 -1.449 -12.574 1.00 72.38 307 LYS A N 1
ATOM 2448 C CA . LYS A 1 307 ? 22.720 -2.306 -11.571 1.00 72.38 307 LYS A CA 1
ATOM 2449 C C . LYS A 1 307 ? 21.217 -2.114 -11.624 1.00 72.38 307 LYS A C 1
ATOM 2451 O O . LYS A 1 307 ? 20.741 -0.991 -11.490 1.00 72.38 307 LYS A O 1
ATOM 2456 N N . LEU A 1 308 ? 20.504 -3.221 -11.756 1.00 78.06 308 LEU A N 1
ATOM 2457 C CA . LEU A 1 308 ? 19.063 -3.332 -11.635 1.00 78.06 308 LEU A CA 1
ATOM 2458 C C . LEU A 1 308 ? 18.758 -4.279 -10.476 1.00 78.06 308 LEU A C 1
ATOM 2460 O O . LEU A 1 308 ? 19.240 -5.410 -10.420 1.00 78.06 308 LEU A O 1
ATOM 2464 N N . ARG A 1 309 ? 17.971 -3.815 -9.513 1.00 83.38 309 ARG A N 1
ATOM 2465 C CA . ARG A 1 309 ? 17.491 -4.642 -8.409 1.00 83.38 309 ARG A CA 1
ATOM 2466 C C . ARG A 1 309 ? 15.986 -4.580 -8.367 1.00 83.38 309 ARG A C 1
ATOM 2468 O O . ARG A 1 309 ? 15.424 -3.489 -8.327 1.00 83.38 309 ARG A O 1
ATOM 2475 N N . VAL A 1 310 ? 15.363 -5.743 -8.314 1.00 86.69 310 VAL A N 1
ATOM 2476 C CA . VAL A 1 310 ? 13.917 -5.873 -8.210 1.00 86.69 310 VAL A CA 1
ATOM 2477 C C . VAL A 1 310 ? 13.589 -6.639 -6.944 1.00 86.69 310 VAL A C 1
ATOM 2479 O O . VAL A 1 310 ? 14.247 -7.628 -6.616 1.00 86.69 310 VAL A O 1
ATOM 2482 N N . LYS A 1 311 ? 12.601 -6.158 -6.197 1.00 92.44 311 LYS A N 1
ATOM 2483 C CA . LYS A 1 311 ? 12.060 -6.861 -5.040 1.00 92.44 311 LYS A CA 1
ATOM 2484 C C . LYS A 1 311 ? 10.552 -6.982 -5.184 1.00 92.44 311 LYS A C 1
ATOM 2486 O O . LYS A 1 311 ? 9.880 -5.955 -5.202 1.00 92.44 311 LYS A O 1
ATOM 2491 N N . ALA A 1 312 ? 10.054 -8.211 -5.190 1.00 93.44 312 ALA A N 1
ATOM 2492 C CA . ALA A 1 312 ? 8.632 -8.499 -5.090 1.00 93.44 312 ALA A CA 1
ATOM 2493 C C . ALA A 1 312 ? 8.183 -8.407 -3.621 1.00 93.44 312 ALA A C 1
ATOM 2495 O O . ALA A 1 312 ? 8.854 -8.896 -2.703 1.00 93.44 312 ALA A O 1
ATOM 2496 N N . GLY A 1 313 ? 7.078 -7.711 -3.379 1.00 94.69 313 GLY A N 1
ATOM 2497 C CA . GLY A 1 313 ? 6.518 -7.480 -2.056 1.00 94.69 313 GLY A CA 1
ATOM 2498 C C . GLY A 1 313 ? 5.773 -8.698 -1.524 1.00 94.69 313 GLY A C 1
ATOM 2499 O O . GLY A 1 313 ? 5.890 -9.010 -0.340 1.00 94.69 313 GLY A O 1
ATOM 2500 N N . GLU A 1 314 ? 5.010 -9.383 -2.361 1.00 94.00 314 GLU A N 1
ATOM 2501 C CA . GLU A 1 314 ? 4.144 -10.491 -1.959 1.00 94.00 314 GLU A CA 1
ATOM 2502 C C . GLU A 1 314 ? 4.965 -11.761 -1.731 1.00 94.00 314 GLU A C 1
ATOM 2504 O O . GLU A 1 314 ? 4.877 -12.364 -0.665 1.00 94.00 314 GLU A O 1
ATOM 2509 N N . THR A 1 315 ? 5.856 -12.103 -2.666 1.00 90.88 315 THR A N 1
ATOM 2510 C CA . THR A 1 315 ? 6.730 -13.288 -2.566 1.00 90.88 315 THR A CA 1
ATOM 2511 C C . THR A 1 315 ? 7.993 -13.042 -1.727 1.00 90.88 315 THR A C 1
ATOM 2513 O O . THR A 1 315 ? 8.710 -13.972 -1.370 1.00 90.88 315 THR A O 1
ATOM 2516 N N . GLN A 1 316 ? 8.291 -11.778 -1.383 1.00 92.56 316 GLN A N 1
ATOM 2517 C CA . GLN A 1 316 ? 9.540 -11.335 -0.734 1.00 92.56 316 GLN A CA 1
ATOM 2518 C C . GLN A 1 316 ? 10.831 -11.670 -1.509 1.00 92.56 316 GLN A C 1
ATOM 2520 O O . GLN A 1 316 ? 11.935 -11.470 -0.975 1.00 92.56 316 GLN A O 1
ATOM 2525 N N . GLU A 1 317 ? 10.717 -12.106 -2.763 1.00 83.38 317 GLU A N 1
ATOM 2526 C CA . GLU A 1 317 ? 11.844 -12.437 -3.623 1.00 83.38 317 GLU A CA 1
ATOM 2527 C C . GLU A 1 317 ? 12.644 -11.210 -4.048 1.00 83.38 317 GLU A C 1
ATOM 2529 O O . GLU A 1 317 ? 12.167 -10.069 -4.061 1.00 83.38 317 GLU A O 1
ATOM 2534 N N . LYS A 1 318 ? 13.918 -11.446 -4.369 1.00 81.44 318 LYS A N 1
ATOM 2535 C CA . LYS A 1 318 ? 14.854 -10.404 -4.782 1.00 81.44 318 LYS A CA 1
ATOM 2536 C C . LYS A 1 318 ? 15.689 -10.866 -5.955 1.00 81.44 318 LYS A C 1
ATOM 2538 O O . LYS A 1 318 ? 16.415 -11.854 -5.854 1.00 81.44 318 LYS A O 1
ATOM 2543 N N . ILE A 1 319 ? 15.696 -10.045 -6.989 1.00 75.44 319 ILE A N 1
ATOM 2544 C CA . ILE A 1 319 ? 16.536 -10.203 -8.164 1.00 75.44 319 ILE A CA 1
ATOM 2545 C C . ILE A 1 319 ? 17.548 -9.064 -8.170 1.00 75.44 319 ILE A C 1
ATOM 2547 O O . ILE A 1 319 ? 17.204 -7.902 -7.960 1.00 75.44 319 ILE A O 1
ATOM 2551 N N . ASN A 1 320 ? 18.818 -9.403 -8.367 1.00 74.88 320 ASN A N 1
ATOM 2552 C CA . ASN A 1 320 ? 19.891 -8.430 -8.517 1.00 74.88 320 ASN A CA 1
ATOM 2553 C C . ASN A 1 320 ? 20.643 -8.764 -9.801 1.00 74.88 320 ASN A C 1
ATOM 2555 O O . ASN A 1 320 ? 21.238 -9.834 -9.903 1.00 74.88 320 ASN A O 1
ATOM 2559 N N . ILE A 1 321 ? 20.616 -7.835 -10.744 1.00 66.69 321 ILE A N 1
ATOM 2560 C CA . ILE A 1 321 ? 21.263 -7.911 -12.049 1.00 66.69 321 ILE A CA 1
ATOM 2561 C C . ILE A 1 321 ? 22.275 -6.764 -12.069 1.00 66.69 321 ILE A C 1
ATOM 2563 O O . ILE A 1 321 ? 21.921 -5.621 -11.782 1.00 66.69 321 ILE A O 1
ATOM 2567 N N . SER A 1 322 ? 23.545 -7.047 -12.337 1.00 64.00 322 SER A N 1
ATOM 2568 C CA . SER A 1 322 ? 24.570 -6.002 -12.469 1.00 64.00 322 SER A CA 1
ATOM 2569 C C . SER A 1 322 ? 25.137 -6.074 -13.870 1.00 64.00 322 SER A C 1
ATOM 2571 O O . SER A 1 322 ? 25.766 -7.059 -14.161 1.00 64.00 322 SER A O 1
ATOM 2573 N N . PHE A 1 323 ? 24.949 -5.112 -14.751 1.00 59.72 323 PHE A N 1
ATOM 2574 C CA . PHE A 1 323 ? 25.454 -5.234 -16.117 1.00 59.72 323 PHE A CA 1
ATOM 2575 C C . PHE A 1 323 ? 26.937 -4.851 -16.183 1.00 59.72 323 PHE A C 1
ATOM 2577 O O . PHE A 1 323 ? 27.358 -3.878 -15.546 1.00 59.72 323 PHE A O 1
ATOM 2584 N N . THR A 1 324 ? 27.731 -5.623 -16.925 1.00 53.34 324 THR A N 1
ATOM 2585 C CA . THR A 1 324 ? 29.127 -5.283 -17.234 1.00 53.34 324 THR A CA 1
ATOM 2586 C C . THR A 1 324 ? 29.198 -4.328 -18.421 1.00 53.34 324 THR A C 1
ATOM 2588 O O . THR A 1 324 ? 28.337 -4.353 -19.295 1.00 53.34 324 THR A O 1
ATOM 2591 N N . ASP A 1 325 ? 30.238 -3.492 -18.476 1.00 48.62 325 ASP A N 1
ATOM 2592 C CA . ASP A 1 325 ? 30.408 -2.482 -19.535 1.00 48.62 325 ASP A CA 1
ATOM 2593 C C . ASP A 1 325 ? 30.620 -3.086 -20.938 1.00 48.62 325 ASP A C 1
ATOM 2595 O O . ASP A 1 325 ? 30.534 -2.356 -21.929 1.00 48.62 325 ASP A O 1
ATOM 2599 N N . GLN A 1 326 ? 30.843 -4.402 -21.027 1.00 53.03 326 GLN A N 1
ATOM 2600 C CA . GLN A 1 326 ? 30.972 -5.130 -22.278 1.00 53.03 326 GLN A CA 1
ATOM 2601 C C . GLN A 1 326 ? 29.744 -6.016 -22.537 1.00 53.03 326 GLN A C 1
ATOM 2603 O O . GLN A 1 326 ? 29.460 -6.903 -21.723 1.00 53.03 326 GLN A O 1
ATOM 2608 N N . PRO A 1 327 ? 29.015 -5.794 -23.647 1.00 48.72 327 PRO A N 1
ATOM 2609 C CA . PRO A 1 327 ? 27.968 -6.705 -24.076 1.00 48.72 327 PRO A CA 1
ATOM 2610 C C . PRO A 1 327 ? 28.596 -8.031 -24.509 1.00 48.72 327 PRO A C 1
ATOM 2612 O O . PRO A 1 327 ? 29.652 -8.066 -25.141 1.00 48.72 327 PRO A O 1
ATOM 2615 N N . ILE A 1 328 ? 27.931 -9.129 -24.169 1.00 54.69 328 ILE A N 1
ATOM 2616 C CA . ILE A 1 328 ? 28.243 -10.439 -24.723 1.00 54.69 328 ILE A CA 1
ATOM 2617 C C . ILE A 1 328 ? 27.422 -10.565 -26.003 1.00 54.69 328 ILE A C 1
ATOM 2619 O O . ILE A 1 328 ? 26.198 -10.532 -25.959 1.00 54.69 328 ILE A O 1
ATOM 2623 N N . LEU A 1 329 ? 28.078 -10.670 -27.152 1.00 53.16 329 LEU A N 1
ATOM 2624 C CA . LEU A 1 329 ? 27.407 -10.877 -28.432 1.00 53.16 329 LEU A CA 1
ATOM 2625 C C . LEU A 1 329 ? 27.033 -12.351 -28.561 1.00 53.16 329 LEU A C 1
ATOM 2627 O O . LEU A 1 329 ? 27.901 -13.220 -28.475 1.00 53.16 329 LEU A O 1
ATOM 2631 N N . LEU A 1 330 ? 25.746 -12.622 -28.747 1.00 59.72 330 LEU A N 1
ATOM 2632 C CA . LEU A 1 330 ? 25.215 -13.936 -29.068 1.00 59.72 330 LEU A CA 1
ATOM 2633 C C . LEU A 1 330 ? 24.836 -13.966 -30.550 1.00 59.72 330 LEU A C 1
ATOM 2635 O O . LEU A 1 330 ? 23.839 -13.366 -30.927 1.00 59.72 330 LEU A O 1
ATOM 2639 N N . SER A 1 331 ? 25.603 -14.661 -31.379 1.00 62.38 331 SER A N 1
ATOM 2640 C CA . SER A 1 331 ? 25.260 -14.879 -32.784 1.00 62.38 331 SER A CA 1
ATOM 2641 C C . SER A 1 331 ? 24.456 -16.172 -32.915 1.00 62.38 331 SER A C 1
ATOM 2643 O O . SER A 1 331 ? 24.947 -17.247 -32.544 1.00 62.38 331 SER A O 1
ATOM 2645 N N . LEU A 1 332 ? 23.230 -16.073 -33.425 1.00 62.03 332 LEU A N 1
ATOM 2646 C CA . LEU A 1 332 ? 22.400 -17.218 -33.802 1.00 62.03 332 LEU A CA 1
ATOM 2647 C C . LEU A 1 332 ? 22.643 -17.544 -35.278 1.00 62.03 332 LEU A C 1
ATOM 2649 O O . LEU A 1 332 ? 22.598 -16.647 -36.115 1.00 62.03 332 LEU A O 1
ATOM 2653 N N . TYR A 1 333 ? 22.887 -18.816 -35.585 1.00 64.06 333 TYR A N 1
ATOM 2654 C CA . TYR A 1 333 ? 23.004 -19.326 -36.950 1.00 64.06 333 TYR A CA 1
ATOM 2655 C C . TYR A 1 333 ? 21.893 -20.342 -37.184 1.00 64.06 333 TYR A C 1
ATOM 2657 O O . TYR A 1 333 ? 21.806 -21.323 -36.438 1.00 64.06 333 TYR A O 1
ATOM 2665 N N . GLY A 1 334 ? 21.076 -20.128 -38.210 1.00 64.56 334 GLY A N 1
ATOM 2666 C CA . GLY A 1 334 ? 20.024 -21.064 -38.598 1.00 64.56 334 GLY A CA 1
ATOM 2667 C C . GLY A 1 334 ? 20.116 -21.533 -40.053 1.00 64.56 334 GLY A C 1
ATOM 2668 O O . GLY A 1 334 ? 20.999 -21.107 -40.803 1.00 64.56 334 GLY A O 1
ATOM 2669 N N . THR A 1 335 ? 19.238 -22.460 -40.444 1.00 66.94 335 THR A N 1
ATOM 2670 C CA . THR A 1 335 ? 19.240 -23.117 -41.769 1.00 66.94 335 THR A CA 1
ATOM 2671 C C . THR A 1 335 ? 19.002 -22.171 -42.934 1.00 66.94 335 THR A C 1
ATOM 2673 O O . THR A 1 335 ? 19.437 -22.461 -44.049 1.00 66.94 335 THR A O 1
ATOM 2676 N N . HIS A 1 336 ? 18.362 -21.029 -42.695 1.00 70.00 336 HIS A N 1
ATOM 2677 C CA . HIS A 1 336 ? 18.121 -20.020 -43.726 1.00 70.00 336 HIS A CA 1
ATOM 2678 C C . HIS A 1 336 ? 19.328 -19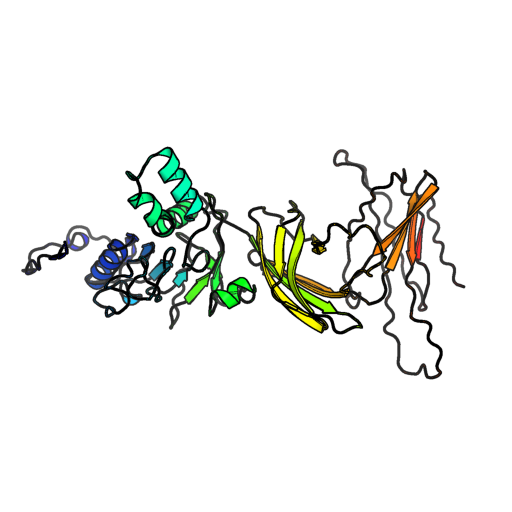.087 -43.957 1.00 70.00 336 HIS A C 1
ATOM 2680 O O . HIS A 1 336 ? 19.220 -18.111 -44.692 1.00 70.00 336 HIS A O 1
ATOM 2686 N N . ASN A 1 337 ? 20.508 -19.421 -43.403 1.00 54.75 337 ASN A N 1
ATOM 2687 C CA . ASN A 1 337 ? 21.787 -18.713 -43.582 1.00 54.75 337 ASN A CA 1
ATOM 2688 C C . ASN A 1 337 ? 21.803 -17.248 -43.100 1.00 54.75 337 ASN A C 1
ATOM 2690 O O . ASN A 1 337 ? 22.760 -16.519 -43.372 1.00 54.75 337 ASN A O 1
ATOM 2694 N N . GLU A 1 338 ? 20.797 -16.822 -42.339 1.00 55.66 338 GLU A N 1
ATOM 2695 C CA . GLU A 1 338 ? 20.787 -15.519 -41.681 1.00 55.66 338 GLU A CA 1
ATOM 2696 C C . GLU A 1 338 ? 21.463 -15.618 -40.307 1.00 55.66 338 GLU A C 1
ATOM 2698 O O . GLU A 1 338 ? 21.133 -16.467 -39.476 1.00 55.66 338 GLU A O 1
ATOM 2703 N N . VAL A 1 339 ? 22.465 -14.759 -40.092 1.00 56.00 339 VAL A N 1
ATOM 2704 C CA . VAL A 1 339 ? 23.174 -14.625 -38.815 1.00 56.00 339 VAL A CA 1
ATOM 2705 C C . VAL A 1 339 ? 22.605 -13.420 -38.094 1.00 56.00 339 VAL A C 1
ATOM 2707 O O . VAL A 1 339 ? 22.719 -12.301 -38.596 1.00 56.00 339 VAL A O 1
ATOM 2710 N N . GLN A 1 340 ? 22.040 -13.628 -36.907 1.00 62.28 340 GLN A N 1
ATOM 2711 C CA . GLN A 1 340 ? 21.609 -12.518 -36.065 1.00 62.28 340 GLN A CA 1
ATOM 2712 C C . GLN A 1 340 ? 22.513 -12.383 -34.847 1.00 62.28 340 GLN A C 1
ATOM 2714 O O . GLN A 1 340 ? 22.581 -13.279 -34.006 1.00 62.28 340 GLN A O 1
ATOM 2719 N N . ASP A 1 341 ? 23.187 -11.238 -34.752 1.00 58.84 341 ASP A N 1
ATOM 2720 C CA . ASP A 1 341 ? 23.968 -10.850 -33.585 1.00 58.84 341 ASP A CA 1
ATOM 2721 C C . ASP A 1 341 ? 23.070 -10.164 -32.556 1.00 58.84 341 ASP A C 1
ATOM 2723 O O . ASP A 1 341 ? 22.544 -9.072 -32.769 1.00 58.84 341 ASP A O 1
ATOM 2727 N N . ILE A 1 342 ? 22.918 -10.802 -31.404 1.00 56.72 342 ILE A N 1
ATOM 2728 C CA . ILE A 1 342 ? 22.098 -10.323 -30.301 1.00 56.72 342 ILE A CA 1
ATOM 2729 C C . ILE A 1 342 ? 23.035 -9.907 -29.177 1.00 56.72 342 ILE A C 1
ATOM 2731 O O . ILE A 1 342 ? 23.676 -10.730 -28.524 1.00 56.72 342 ILE A O 1
ATOM 2735 N N . ALA A 1 343 ? 23.132 -8.601 -28.945 1.00 51.31 343 ALA A N 1
ATOM 2736 C CA . ALA A 1 343 ? 23.900 -8.066 -27.832 1.00 51.31 343 ALA A CA 1
ATOM 2737 C C . ALA A 1 343 ? 23.189 -8.385 -26.509 1.00 51.31 343 ALA A C 1
ATOM 2739 O O . ALA A 1 343 ? 22.194 -7.761 -26.138 1.00 51.31 343 ALA A O 1
ATOM 2740 N N . LEU A 1 344 ? 23.722 -9.351 -25.767 1.00 49.94 344 LEU A N 1
ATOM 2741 C CA . LEU A 1 344 ? 23.269 -9.679 -24.427 1.00 49.94 344 LEU A CA 1
ATOM 2742 C C . LEU A 1 344 ? 24.017 -8.823 -23.412 1.00 49.94 344 LEU A C 1
ATOM 2744 O O . LEU A 1 344 ? 25.233 -8.916 -23.234 1.00 49.94 344 LEU A O 1
ATOM 2748 N N . SER A 1 345 ? 23.264 -8.019 -22.673 1.00 49.50 345 SER A N 1
ATOM 2749 C CA . SER A 1 345 ? 23.774 -7.393 -21.458 1.00 49.50 345 SER A CA 1
ATOM 2750 C C . SER A 1 345 ? 23.663 -8.412 -20.321 1.00 49.50 345 SER A C 1
ATOM 2752 O O . SER A 1 345 ? 22.635 -8.503 -19.649 1.00 49.50 345 SER A O 1
ATOM 2754 N N . ILE A 1 346 ? 24.694 -9.241 -20.149 1.00 49.81 346 ILE A N 1
ATOM 2755 C CA . ILE A 1 346 ? 24.698 -10.306 -19.137 1.00 49.81 346 ILE A CA 1
ATOM 2756 C C . ILE A 1 346 ? 25.062 -9.710 -17.766 1.00 49.81 346 ILE A C 1
ATOM 2758 O O . ILE A 1 346 ? 25.969 -8.876 -17.676 1.00 49.81 346 ILE A O 1
ATOM 2762 N N . PRO A 1 347 ? 24.361 -10.096 -16.681 1.00 45.78 347 PRO A N 1
ATOM 2763 C CA . PRO A 1 347 ? 24.746 -9.673 -15.350 1.00 45.78 347 PRO A CA 1
ATOM 2764 C C . PRO A 1 347 ? 26.127 -10.205 -14.936 1.00 45.78 347 PRO A C 1
ATOM 2766 O O . PRO A 1 347 ? 26.508 -11.303 -15.322 1.00 45.78 347 PRO A O 1
ATOM 2769 N N . ASP A 1 348 ? 26.822 -9.466 -14.072 1.00 43.09 348 ASP A N 1
ATOM 2770 C CA . ASP A 1 348 ? 28.068 -9.797 -13.396 1.00 43.09 348 ASP A CA 1
ATOM 2771 C C . ASP A 1 348 ? 28.008 -11.245 -12.913 1.00 43.09 348 ASP A C 1
ATOM 2773 O O . ASP A 1 348 ? 27.260 -11.600 -11.994 1.00 43.09 348 ASP A O 1
ATOM 2777 N N . MET A 1 349 ? 28.782 -12.090 -13.592 1.00 47.69 349 MET A N 1
ATOM 2778 C CA . MET A 1 349 ? 28.801 -13.539 -13.423 1.00 47.69 349 MET A CA 1
ATOM 2779 C C . MET A 1 349 ? 29.643 -13.962 -12.207 1.00 47.69 349 MET A C 1
ATOM 2781 O O . MET A 1 349 ? 30.096 -15.101 -12.125 1.00 47.69 349 MET A O 1
ATOM 2785 N N . SER A 1 350 ? 29.834 -13.070 -11.229 1.00 40.88 350 SER A N 1
ATOM 2786 C CA . SER A 1 350 ? 30.620 -13.292 -10.007 1.00 40.88 350 SER A CA 1
ATOM 2787 C C . SER A 1 350 ? 30.059 -14.368 -9.060 1.00 40.88 350 SER A C 1
ATOM 2789 O O . SER A 1 350 ? 30.634 -14.626 -8.002 1.00 40.88 350 SER A O 1
ATOM 2791 N N . THR A 1 351 ? 28.958 -15.044 -9.412 1.00 42.69 351 THR A N 1
ATOM 2792 C CA . THR A 1 351 ? 28.349 -16.099 -8.586 1.00 42.69 351 THR A CA 1
ATOM 2793 C C . THR A 1 351 ? 28.102 -17.386 -9.377 1.00 42.69 351 THR A C 1
ATOM 2795 O O . THR A 1 351 ? 27.734 -17.337 -10.545 1.00 42.69 351 THR A O 1
ATOM 2798 N N . ASN A 1 352 ? 28.259 -18.550 -8.723 1.00 47.22 352 ASN A N 1
ATOM 2799 C CA . ASN A 1 352 ? 27.926 -19.897 -9.235 1.00 47.22 352 ASN A CA 1
ATOM 2800 C C . ASN A 1 352 ? 26.399 -20.078 -9.439 1.00 47.22 352 ASN A C 1
ATOM 2802 O O . ASN A 1 352 ? 25.788 -20.981 -8.866 1.00 47.22 352 ASN A O 1
ATOM 2806 N N . LYS A 1 353 ? 25.749 -19.198 -10.201 1.00 49.19 353 LYS A N 1
ATOM 2807 C CA . LYS A 1 353 ? 24.316 -19.258 -10.504 1.00 49.19 353 LYS A CA 1
ATOM 2808 C C . LYS A 1 353 ? 24.098 -19.623 -11.965 1.00 49.19 353 LYS A C 1
ATOM 2810 O O . LYS A 1 353 ? 24.842 -19.196 -12.841 1.00 49.19 353 LYS A O 1
ATOM 2815 N N . THR A 1 354 ? 23.050 -20.402 -12.217 1.00 50.06 354 THR A N 1
ATOM 2816 C CA . THR A 1 354 ? 22.549 -20.613 -13.578 1.00 50.06 354 THR A CA 1
ATOM 2817 C C . THR A 1 354 ? 21.822 -19.342 -13.999 1.00 50.06 354 THR A C 1
ATOM 2819 O O . THR A 1 354 ? 20.910 -18.907 -13.298 1.00 50.06 354 THR A O 1
ATOM 2822 N N . ILE A 1 355 ? 22.240 -18.741 -15.108 1.00 49.44 355 ILE A N 1
ATOM 2823 C CA . ILE A 1 355 ? 21.577 -17.582 -15.705 1.00 49.44 355 ILE A CA 1
ATOM 2824 C C . ILE A 1 355 ? 20.816 -18.107 -16.919 1.00 49.44 355 ILE A C 1
ATOM 2826 O O . ILE A 1 355 ? 21.409 -18.759 -17.775 1.00 49.44 355 ILE A O 1
ATOM 2830 N N . SER A 1 356 ? 19.511 -17.859 -16.956 1.00 49.97 356 SER A N 1
ATOM 2831 C CA . SER A 1 356 ? 18.660 -18.183 -18.101 1.00 49.97 356 SER A CA 1
ATOM 2832 C C . SER A 1 356 ? 18.191 -16.873 -18.713 1.00 49.97 356 SER A C 1
ATOM 2834 O O . SER A 1 356 ? 17.758 -15.983 -17.985 1.00 49.97 356 SER A O 1
ATOM 2836 N N . PHE A 1 357 ? 18.294 -16.746 -20.027 1.00 50.06 357 PHE A N 1
ATOM 2837 C CA . PHE A 1 357 ? 17.790 -15.604 -20.775 1.00 50.06 357 PHE A CA 1
ATOM 2838 C C . PHE A 1 357 ? 16.980 -16.140 -21.952 1.00 50.06 357 PHE A C 1
ATOM 2840 O O . PHE A 1 357 ? 17.412 -17.068 -22.635 1.00 50.06 357 PHE A O 1
ATOM 2847 N N . LEU A 1 358 ? 15.783 -15.587 -22.140 1.00 48.06 358 LEU A N 1
ATOM 2848 C CA . LEU A 1 358 ? 14.998 -15.823 -23.342 1.00 48.06 358 LEU A CA 1
ATOM 2849 C C . LEU A 1 358 ? 15.521 -14.881 -24.422 1.00 48.06 358 LEU A C 1
ATOM 2851 O O . LEU A 1 358 ? 15.682 -13.685 -24.178 1.00 48.06 358 LEU A O 1
ATOM 2855 N N . VAL A 1 359 ? 15.795 -15.438 -25.593 1.00 51.44 359 VAL A N 1
ATOM 2856 C CA . VAL A 1 359 ? 16.245 -14.692 -26.761 1.00 51.44 359 VAL A CA 1
ATOM 2857 C C . VAL A 1 359 ? 15.138 -14.787 -27.793 1.00 51.44 359 VAL A C 1
ATOM 2859 O O . VAL A 1 359 ? 14.811 -15.880 -28.243 1.00 51.44 359 VAL A O 1
ATOM 2862 N N . THR A 1 360 ? 14.531 -13.649 -28.108 1.00 48.88 360 THR A N 1
ATOM 2863 C CA . THR A 1 360 ? 13.494 -13.539 -29.134 1.00 48.88 360 THR A CA 1
ATOM 2864 C C . THR A 1 360 ? 14.085 -12.841 -30.343 1.00 48.88 360 THR A C 1
ATOM 2866 O O . THR A 1 360 ? 14.689 -11.778 -30.196 1.00 48.88 360 THR A O 1
ATOM 2869 N N . THR A 1 361 ? 13.893 -13.435 -31.511 1.00 53.53 361 THR A N 1
ATOM 2870 C CA . THR A 1 361 ? 14.280 -12.875 -32.801 1.00 53.53 361 THR A CA 1
ATOM 2871 C C . THR A 1 361 ? 13.030 -12.553 -33.614 1.00 53.53 361 THR A C 1
ATOM 2873 O O . THR A 1 361 ? 12.041 -13.281 -33.551 1.00 53.53 361 THR A O 1
ATOM 2876 N N . ASP A 1 362 ? 13.066 -11.432 -34.323 1.00 54.97 362 ASP A N 1
ATOM 2877 C CA . ASP A 1 362 ? 12.105 -11.000 -35.339 1.00 54.97 362 ASP A CA 1
ATOM 2878 C C . ASP A 1 362 ? 12.473 -11.491 -36.754 1.00 54.97 362 ASP A C 1
ATOM 2880 O O . ASP A 1 362 ? 11.784 -11.169 -37.721 1.00 54.97 362 ASP A O 1
ATOM 2884 N N . VAL A 1 363 ? 13.546 -12.278 -36.865 1.00 58.44 363 VAL A N 1
ATOM 2885 C CA . VAL A 1 363 ? 14.107 -12.821 -38.101 1.00 58.44 363 VAL A CA 1
ATOM 2886 C C . VAL A 1 363 ? 13.868 -14.334 -38.139 1.00 58.44 363 VAL A C 1
ATOM 2888 O O . VAL A 1 363 ? 14.203 -15.047 -37.191 1.00 58.44 363 VAL A O 1
ATOM 2891 N N . ASP A 1 364 ? 13.288 -14.837 -39.233 1.00 61.50 364 ASP A N 1
ATOM 2892 C CA . ASP A 1 364 ? 13.080 -16.275 -39.434 1.00 61.50 364 ASP A CA 1
ATOM 2893 C C . ASP A 1 364 ? 14.392 -16.957 -39.840 1.00 61.50 364 ASP A C 1
ATOM 2895 O O . ASP A 1 364 ? 14.718 -17.126 -41.016 1.00 61.50 364 ASP A O 1
ATOM 2899 N N . ILE A 1 365 ? 15.151 -17.364 -38.827 1.00 57.25 365 ILE A N 1
ATOM 2900 C CA . ILE A 1 365 ? 16.416 -18.073 -39.009 1.00 57.25 365 ILE A CA 1
ATOM 2901 C C . ILE A 1 365 ? 16.229 -19.551 -39.412 1.00 57.25 365 ILE A C 1
ATOM 2903 O O . ILE A 1 365 ? 17.220 -20.221 -39.706 1.00 57.25 365 ILE A O 1
ATOM 2907 N N . GLY A 1 366 ? 14.997 -20.074 -39.461 1.00 63.78 366 GLY A N 1
ATOM 2908 C CA . GLY A 1 366 ? 14.729 -21.505 -39.623 1.00 63.78 366 GLY A CA 1
ATOM 2909 C C . GLY A 1 366 ? 15.164 -22.327 -38.400 1.00 63.78 366 GLY A C 1
ATOM 2910 O O . GLY A 1 366 ? 15.108 -21.856 -37.261 1.00 63.78 366 GLY A O 1
ATOM 2911 N N . ASP A 1 367 ? 15.633 -23.561 -38.614 1.00 62.75 367 ASP A N 1
ATOM 2912 C CA . ASP A 1 367 ? 16.121 -24.413 -37.522 1.00 62.75 367 ASP A CA 1
ATOM 2913 C C . ASP A 1 367 ? 17.438 -23.863 -36.957 1.00 62.75 367 ASP A C 1
ATOM 2915 O O . ASP A 1 367 ? 18.386 -23.595 -37.699 1.00 62.75 367 ASP A O 1
ATOM 2919 N N . LEU A 1 368 ? 17.528 -23.726 -35.630 1.00 57.22 368 LEU A N 1
ATOM 2920 C CA . LEU A 1 3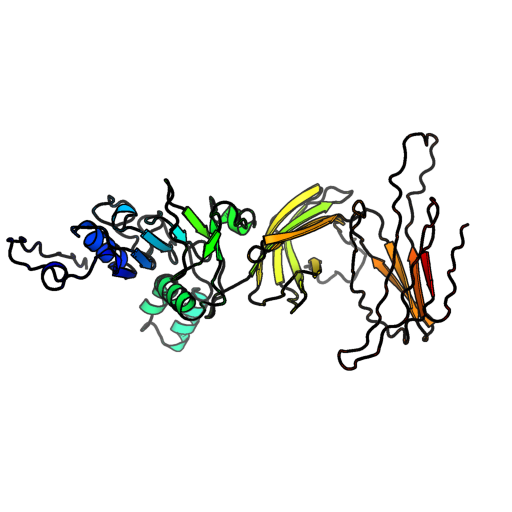68 ? 18.732 -23.233 -34.959 1.00 57.22 368 LEU A CA 1
ATOM 2921 C C . LEU A 1 368 ? 19.871 -24.264 -35.056 1.00 57.22 368 LEU A C 1
ATOM 2923 O O . LEU A 1 368 ? 19.833 -25.308 -34.405 1.00 57.22 368 LEU A O 1
ATOM 2927 N N . LEU A 1 369 ? 20.916 -23.938 -35.817 1.00 57.62 369 LEU A N 1
ATOM 2928 C CA . LEU A 1 369 ? 22.066 -24.811 -36.073 1.00 57.62 369 LEU A CA 1
ATOM 2929 C C . LEU A 1 369 ? 23.203 -24.590 -35.075 1.00 57.62 369 LEU A C 1
ATOM 2931 O O . LEU A 1 369 ? 23.817 -25.540 -34.589 1.00 57.62 369 LEU A O 1
ATOM 2935 N N . MET A 1 370 ? 23.518 -23.329 -34.781 1.00 56.75 370 MET A N 1
ATOM 2936 C CA . MET A 1 370 ? 24.653 -22.974 -33.933 1.00 56.75 370 MET A CA 1
ATOM 2937 C C . MET A 1 370 ? 24.362 -21.710 -33.132 1.00 56.75 370 MET A C 1
ATOM 2939 O O . MET A 1 370 ? 23.737 -20.767 -33.612 1.00 56.75 370 MET A O 1
ATOM 2943 N N . VAL A 1 371 ? 24.882 -21.681 -31.908 1.00 55.31 371 VAL A N 1
ATOM 2944 C CA . VAL A 1 371 ? 24.934 -20.475 -31.081 1.00 55.31 371 VAL A CA 1
ATOM 2945 C C . VAL A 1 371 ? 26.392 -20.148 -30.790 1.00 55.31 371 VAL A C 1
ATOM 2947 O O . VAL A 1 371 ? 27.134 -20.983 -30.264 1.00 55.31 371 VAL A O 1
ATOM 2950 N N . LYS A 1 372 ? 26.803 -18.925 -31.119 1.00 57.59 372 LYS A N 1
ATOM 2951 C CA . LYS A 1 372 ? 28.142 -18.398 -30.846 1.00 57.59 372 LYS A CA 1
ATOM 2952 C C . LYS A 1 372 ? 28.050 -17.284 -29.825 1.00 57.59 372 LYS A C 1
ATOM 2954 O O . LYS A 1 372 ? 27.234 -16.385 -29.957 1.00 57.59 372 LYS A O 1
ATOM 2959 N N . MET A 1 373 ? 28.913 -17.322 -28.822 1.00 53.94 373 MET A N 1
ATOM 2960 C CA . MET A 1 373 ? 28.980 -16.309 -27.780 1.00 53.94 373 MET A CA 1
ATOM 2961 C C . MET A 1 373 ? 30.368 -15.657 -27.784 1.00 53.94 373 MET A C 1
ATOM 2963 O O . MET A 1 373 ? 31.379 -16.356 -27.667 1.00 53.94 373 MET A O 1
ATOM 2967 N N . LYS A 1 374 ? 30.423 -14.328 -27.937 1.00 50.91 374 LYS A N 1
ATOM 2968 C CA . LYS A 1 374 ? 31.652 -13.519 -28.013 1.00 50.91 374 LYS A CA 1
ATOM 2969 C C . LYS A 1 374 ? 31.645 -12.419 -26.943 1.00 50.91 374 LYS A C 1
ATOM 2971 O O . LYS A 1 374 ? 30.628 -11.770 -26.726 1.00 50.91 374 LYS A O 1
ATOM 2976 N N . TRP A 1 375 ? 32.783 -12.185 -26.295 1.00 54.09 375 TRP A N 1
ATOM 2977 C CA . TRP A 1 375 ? 33.031 -11.062 -25.375 1.00 54.09 375 TRP A CA 1
ATOM 2978 C C . TRP A 1 375 ? 34.434 -10.498 -25.642 1.00 54.09 375 TRP A C 1
ATOM 2980 O O . TRP A 1 375 ? 35.279 -11.253 -26.123 1.00 54.09 375 TRP A O 1
ATOM 2990 N N . GLU A 1 376 ? 34.698 -9.209 -25.372 1.00 39.28 376 GLU A N 1
ATOM 2991 C CA . GLU A 1 376 ? 35.906 -8.565 -25.928 1.00 39.28 376 GLU A CA 1
ATOM 2992 C C . GLU A 1 376 ? 37.131 -8.364 -25.009 1.00 39.28 376 GLU A C 1
ATOM 2994 O O . GLU A 1 376 ? 38.187 -8.684 -25.478 1.00 39.28 376 GLU A O 1
ATOM 2999 N N . LYS A 1 377 ? 37.137 -7.971 -23.733 1.00 36.59 377 LYS A N 1
ATOM 3000 C CA . LYS A 1 377 ? 38.318 -7.374 -23.025 1.00 36.59 377 LYS A CA 1
ATOM 3001 C C . LYS A 1 377 ? 38.864 -6.112 -23.726 1.00 36.59 377 LYS A C 1
ATOM 3003 O O . LYS A 1 377 ? 39.230 -6.106 -24.893 1.00 36.59 377 LYS A O 1
ATOM 3008 N N . ASP A 1 378 ? 38.926 -5.014 -22.976 1.00 31.94 378 ASP A N 1
ATOM 3009 C CA . ASP A 1 378 ? 39.479 -3.749 -23.462 1.00 31.94 378 ASP A CA 1
ATOM 3010 C C . ASP A 1 378 ? 40.955 -3.929 -23.855 1.00 31.94 378 ASP A C 1
ATOM 3012 O O . ASP A 1 378 ? 41.810 -4.210 -23.014 1.00 31.94 378 ASP A O 1
ATOM 3016 N N . SER A 1 379 ? 41.270 -3.734 -25.133 1.00 25.55 379 SER A N 1
ATOM 3017 C CA . SER A 1 379 ? 42.636 -3.566 -25.615 1.00 25.55 379 SER A CA 1
ATOM 3018 C C . SER A 1 379 ? 43.063 -2.105 -25.445 1.00 25.55 379 SER A C 1
ATOM 3020 O O . SER A 1 379 ? 42.894 -1.292 -26.352 1.00 25.55 379 SER A O 1
ATOM 3022 N N . TYR A 1 380 ? 43.642 -1.772 -24.291 1.00 25.48 380 TYR A N 1
ATOM 3023 C CA . TYR A 1 380 ? 44.512 -0.602 -24.143 1.00 25.48 380 TYR A CA 1
ATOM 3024 C C . TYR A 1 380 ? 45.881 -1.067 -23.628 1.00 25.48 380 TYR A C 1
ATOM 3026 O O . TYR A 1 380 ? 46.006 -1.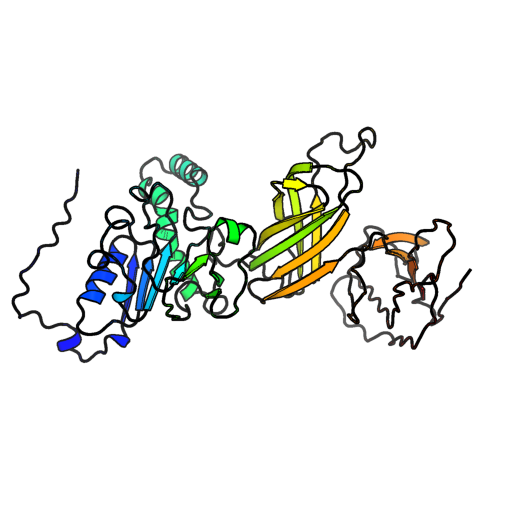609 -22.536 1.00 25.48 380 TYR A O 1
ATOM 3034 N N . PHE A 1 381 ? 46.905 -0.889 -24.466 1.00 22.97 381 PHE A N 1
ATOM 3035 C CA . PHE A 1 381 ? 48.317 -1.176 -24.196 1.00 22.97 381 PHE A CA 1
ATOM 3036 C C . PHE A 1 381 ? 48.834 -0.474 -22.923 1.00 22.97 381 PHE A C 1
ATOM 3038 O O . PHE A 1 381 ? 48.638 0.730 -22.767 1.00 22.97 381 PHE A O 1
ATOM 3045 N N . GLY A 1 382 ? 49.607 -1.183 -22.089 1.00 21.56 382 GLY A N 1
ATOM 3046 C CA . GLY A 1 382 ? 50.465 -0.577 -21.061 1.00 21.56 382 GLY A CA 1
ATOM 3047 C C . GLY A 1 382 ? 50.941 -1.574 -20.002 1.00 21.56 382 GLY A C 1
ATOM 3048 O O . GLY A 1 382 ? 50.154 -2.039 -19.190 1.00 21.56 382 GLY A O 1
ATOM 3049 N N . TRP A 1 383 ? 52.232 -1.906 -20.011 1.00 24.91 383 TRP A N 1
ATOM 3050 C CA . TRP A 1 383 ? 52.899 -2.835 -19.091 1.00 24.91 383 TRP A CA 1
ATOM 3051 C C . TRP A 1 383 ? 52.528 -2.636 -17.606 1.00 24.91 383 TRP A C 1
ATOM 3053 O O . TRP A 1 383 ? 52.883 -1.618 -17.019 1.00 24.91 383 TRP A O 1
ATOM 3063 N N . SER A 1 384 ? 51.871 -3.628 -16.989 1.00 23.94 384 SER A N 1
ATOM 3064 C CA . SER A 1 384 ? 52.077 -4.095 -15.596 1.00 23.94 384 SER A CA 1
ATOM 3065 C C . SER A 1 384 ? 51.007 -5.120 -15.172 1.00 23.94 384 SER A C 1
ATOM 3067 O O . SER A 1 384 ? 50.263 -4.923 -14.214 1.00 23.94 384 SER A O 1
ATOM 3069 N N . ASP A 1 385 ? 50.951 -6.267 -15.852 1.00 27.14 385 ASP A N 1
ATOM 3070 C CA . ASP A 1 385 ? 50.127 -7.407 -15.424 1.00 27.14 385 ASP A CA 1
ATOM 3071 C C . ASP A 1 385 ? 50.783 -8.152 -14.248 1.00 27.14 385 ASP A C 1
ATOM 3073 O O . ASP A 1 385 ? 51.473 -9.150 -14.445 1.00 27.14 385 ASP A O 1
ATOM 3077 N N . TRP A 1 386 ? 50.591 -7.666 -13.015 1.00 24.41 386 TRP A N 1
ATOM 3078 C CA . TRP A 1 386 ? 50.964 -8.393 -11.782 1.00 24.41 386 TRP A CA 1
ATOM 3079 C C . TRP A 1 386 ? 49.874 -8.432 -10.697 1.00 24.41 386 TRP A C 1
ATOM 3081 O O . TRP A 1 386 ? 50.132 -8.902 -9.591 1.00 24.41 386 TRP A O 1
ATOM 3091 N N . TRP A 1 387 ? 48.632 -8.040 -10.997 1.00 22.59 387 TRP A N 1
ATOM 3092 C CA . TRP A 1 387 ? 47.497 -8.255 -10.088 1.00 22.59 387 TRP A CA 1
ATOM 3093 C C . TRP A 1 387 ? 46.283 -8.758 -10.873 1.00 22.59 387 TRP A C 1
ATOM 3095 O O . TRP A 1 387 ? 45.835 -8.130 -11.824 1.00 22.59 387 TRP A O 1
ATOM 3105 N N . GLY A 1 388 ? 45.828 -9.960 -10.509 1.00 25.58 388 GLY A N 1
ATOM 3106 C CA . GLY A 1 388 ? 45.008 -10.840 -11.338 1.00 25.58 388 GLY A CA 1
ATOM 3107 C C . GLY A 1 388 ? 43.687 -10.259 -11.846 1.00 25.58 388 GLY A C 1
ATOM 3108 O O . GLY A 1 388 ? 42.927 -9.640 -11.102 1.00 25.58 388 GLY A O 1
ATOM 3109 N N . SER A 1 389 ? 43.384 -10.545 -13.117 1.00 29.28 389 SER A N 1
ATOM 3110 C CA . SER A 1 389 ? 42.058 -10.326 -13.686 1.00 29.28 389 SER A CA 1
ATOM 3111 C C . SER A 1 389 ? 41.054 -11.336 -13.127 1.00 29.28 389 SER A C 1
ATOM 3113 O O . SER A 1 389 ? 41.331 -12.533 -13.030 1.00 29.28 389 SER A O 1
ATOM 3115 N N . ASN A 1 390 ? 39.860 -10.854 -12.778 1.00 29.64 390 ASN A N 1
ATOM 3116 C CA . ASN A 1 390 ? 38.715 -11.696 -12.436 1.00 29.64 390 ASN A CA 1
ATOM 3117 C C . ASN A 1 390 ? 38.225 -12.431 -13.698 1.00 29.64 390 ASN A C 1
ATOM 3119 O O . ASN A 1 390 ? 37.392 -11.914 -14.438 1.00 29.64 390 ASN A O 1
ATOM 3123 N N . ASP A 1 391 ? 38.760 -13.624 -13.956 1.00 38.00 391 ASP A N 1
ATOM 3124 C CA . ASP A 1 391 ? 38.344 -14.478 -15.072 1.00 38.00 391 ASP A CA 1
ATOM 3125 C C . ASP A 1 391 ? 37.129 -15.350 -14.682 1.00 38.00 391 ASP A C 1
ATOM 3127 O O . ASP A 1 391 ? 37.116 -15.993 -13.628 1.00 38.00 391 ASP A O 1
ATOM 3131 N N . PHE A 1 392 ? 36.105 -15.408 -15.541 1.00 37.12 392 PHE A N 1
ATOM 3132 C CA . PHE A 1 392 ? 34.894 -16.221 -15.349 1.00 37.12 392 PHE A CA 1
ATOM 3133 C C . PHE A 1 392 ? 34.954 -17.541 -16.139 1.00 37.12 392 PHE A C 1
ATOM 3135 O O . PHE A 1 392 ? 35.503 -17.603 -17.236 1.00 37.12 392 PHE A O 1
ATOM 3142 N N . LYS A 1 393 ? 34.375 -18.618 -15.583 1.00 37.88 393 LYS A N 1
ATOM 3143 C CA . LYS A 1 393 ? 34.366 -19.969 -16.177 1.00 37.88 393 LYS A CA 1
ATOM 3144 C C . LYS A 1 393 ? 32.935 -20.473 -16.357 1.00 37.88 393 LYS A C 1
ATOM 3146 O O . LYS A 1 393 ? 32.234 -20.713 -15.374 1.00 37.88 393 LYS A O 1
ATOM 3151 N N . ILE A 1 394 ? 32.514 -20.689 -17.602 1.00 42.19 394 ILE A N 1
ATOM 3152 C CA . ILE A 1 394 ? 31.202 -21.268 -17.923 1.00 42.19 394 ILE A CA 1
ATOM 3153 C C . ILE A 1 394 ? 31.292 -22.789 -17.762 1.00 42.19 394 ILE A C 1
ATOM 3155 O O . ILE A 1 394 ? 32.091 -23.444 -18.425 1.00 42.19 394 ILE A O 1
ATOM 3159 N N . ARG A 1 395 ? 30.496 -23.358 -16.847 1.00 39.28 395 ARG A N 1
ATOM 3160 C CA . ARG A 1 395 ? 30.473 -24.813 -16.587 1.00 39.28 395 ARG A CA 1
ATOM 3161 C C . ARG A 1 395 ? 29.507 -25.576 -17.488 1.00 39.28 395 ARG A C 1
ATOM 3163 O O . ARG A 1 395 ? 29.729 -26.744 -17.765 1.00 39.28 395 ARG A O 1
ATOM 3170 N N . LYS A 1 396 ? 28.393 -24.956 -17.879 1.00 44.28 396 LYS A N 1
ATOM 3171 C CA . LYS A 1 396 ? 27.360 -25.591 -18.701 1.00 44.28 396 LYS A CA 1
ATOM 3172 C C . LYS A 1 396 ? 26.537 -24.519 -19.403 1.00 44.28 396 LYS A C 1
ATOM 3174 O O . LYS A 1 396 ? 26.019 -23.633 -18.729 1.00 44.28 396 LYS A O 1
ATOM 3179 N N . LEU A 1 397 ? 26.393 -24.633 -20.719 1.00 45.62 397 LEU A N 1
ATOM 3180 C CA . LEU A 1 397 ? 25.434 -23.870 -21.514 1.00 45.62 397 LEU A CA 1
ATOM 3181 C C . LEU A 1 397 ? 24.325 -24.833 -21.949 1.00 45.62 397 LEU A C 1
ATOM 3183 O O . LEU A 1 397 ? 24.611 -25.954 -22.362 1.00 45.62 397 LEU A O 1
ATOM 3187 N N . ARG A 1 398 ? 23.062 -24.432 -21.793 1.00 48.84 398 ARG A N 1
ATOM 3188 C CA . ARG A 1 398 ? 21.912 -25.171 -22.324 1.00 48.84 398 ARG A CA 1
ATOM 3189 C C . ARG A 1 398 ? 21.129 -24.223 -23.207 1.00 48.84 398 ARG A C 1
ATOM 3191 O O . ARG A 1 398 ? 20.768 -23.144 -22.749 1.00 48.84 398 ARG A O 1
ATOM 3198 N N . VAL A 1 399 ? 20.861 -24.649 -24.429 1.00 48.78 399 VAL A N 1
ATOM 3199 C CA . VAL A 1 399 ? 20.013 -23.927 -25.372 1.00 48.78 399 VAL A CA 1
ATOM 3200 C C . VAL A 1 399 ? 18.758 -24.765 -25.567 1.00 48.78 399 VAL A C 1
ATOM 3202 O O . VAL A 1 399 ? 18.844 -25.982 -25.721 1.00 48.78 399 VAL A O 1
ATOM 3205 N N . LYS A 1 400 ? 17.593 -24.125 -25.493 1.00 50.19 400 LYS A N 1
ATOM 3206 C CA . LYS A 1 400 ? 16.313 -24.746 -25.823 1.00 50.19 400 LYS A CA 1
ATOM 3207 C C . LYS A 1 400 ? 15.633 -23.845 -26.844 1.00 50.19 400 LYS A C 1
ATOM 3209 O O . LYS A 1 400 ? 15.187 -22.763 -26.480 1.00 50.19 400 LYS A O 1
ATOM 3214 N N . ALA A 1 401 ? 15.613 -24.277 -28.099 1.00 50.94 401 ALA A N 1
ATOM 3215 C CA . ALA A 1 401 ? 14.775 -23.677 -29.127 1.00 50.94 401 ALA A CA 1
ATOM 3216 C C . ALA A 1 401 ? 13.360 -24.257 -28.994 1.00 50.94 401 ALA A C 1
ATOM 3218 O O . ALA A 1 401 ? 13.200 -25.423 -28.624 1.00 50.94 401 ALA A O 1
ATOM 3219 N N . GLY A 1 402 ? 12.337 -23.444 -29.226 1.00 45.81 402 GLY A N 1
ATOM 3220 C CA . GLY A 1 402 ? 10.958 -23.907 -29.211 1.00 45.81 402 GLY A CA 1
ATOM 3221 C C . GLY A 1 402 ? 10.096 -23.024 -30.092 1.00 45.81 402 GLY A C 1
ATOM 3222 O O . GLY A 1 402 ? 9.946 -21.842 -29.797 1.00 45.81 402 GLY A O 1
ATOM 3223 N N . GLU A 1 403 ? 9.518 -23.609 -31.135 1.00 40.16 403 GLU A N 1
ATOM 3224 C CA . GLU A 1 403 ? 8.272 -23.106 -31.700 1.00 40.16 403 GLU A CA 1
ATOM 3225 C C . GLU A 1 403 ? 7.145 -23.370 -30.693 1.00 40.16 403 GLU A C 1
ATOM 3227 O O . GLU A 1 403 ? 7.177 -24.362 -29.964 1.00 40.16 403 GLU A O 1
ATOM 3232 N N . THR A 1 404 ? 6.209 -22.422 -30.618 1.00 31.56 404 THR A N 1
ATOM 3233 C CA . THR A 1 404 ? 4.861 -22.485 -30.023 1.00 31.56 404 THR A CA 1
ATOM 3234 C C . THR A 1 404 ? 4.495 -23.732 -29.208 1.00 31.56 404 THR A C 1
ATOM 3236 O O . THR A 1 404 ? 4.535 -24.860 -29.691 1.00 31.56 404 THR A O 1
ATOM 3239 N N . GLN A 1 405 ? 4.030 -23.502 -27.975 1.00 33.31 405 GLN A N 1
ATOM 3240 C CA . GLN A 1 405 ? 3.410 -24.511 -27.117 1.00 33.31 405 GLN A CA 1
ATOM 3241 C C . GLN A 1 405 ? 2.423 -25.400 -27.893 1.00 33.31 405 GLN A C 1
ATOM 3243 O O . GLN A 1 405 ? 1.339 -24.946 -28.221 1.00 33.31 405 GLN A O 1
ATOM 3248 N N . GLU A 1 406 ? 2.819 -26.642 -28.183 1.00 28.84 406 GLU A N 1
ATOM 3249 C CA . GLU A 1 406 ? 2.014 -27.875 -28.164 1.00 28.84 406 GLU A CA 1
ATOM 3250 C C . GLU A 1 406 ? 2.762 -28.998 -28.901 1.00 28.84 406 GLU A C 1
ATOM 3252 O O . GLU A 1 406 ? 2.595 -29.206 -30.098 1.00 28.84 406 GLU A O 1
ATOM 3257 N N . LYS A 1 407 ? 3.598 -29.744 -28.167 1.00 23.09 407 LYS A N 1
ATOM 3258 C CA . LYS A 1 407 ? 3.774 -31.209 -28.261 1.00 23.09 407 LYS A CA 1
ATOM 3259 C C . LYS A 1 407 ? 4.984 -31.636 -27.440 1.00 23.09 407 LYS A C 1
ATOM 3261 O O . LYS A 1 407 ? 6.080 -31.098 -27.557 1.00 23.09 407 LYS A O 1
ATOM 3266 N N . TYR A 1 408 ? 4.766 -32.639 -26.595 1.00 29.14 408 TYR A N 1
ATOM 3267 C CA . TYR A 1 408 ? 5.828 -33.368 -25.919 1.00 29.14 408 TYR A CA 1
ATOM 3268 C C . TYR A 1 408 ? 6.782 -33.969 -26.958 1.00 29.14 408 TYR A C 1
ATOM 3270 O O . TYR A 1 408 ? 6.391 -34.858 -27.712 1.00 29.14 408 TYR A O 1
ATOM 3278 N N . VAL A 1 409 ? 8.040 -33.528 -26.943 1.00 24.03 409 VAL A N 1
ATOM 3279 C CA . VAL A 1 409 ? 9.161 -34.245 -27.557 1.00 24.03 409 VAL A CA 1
ATOM 3280 C C . VAL A 1 409 ? 10.200 -34.503 -26.466 1.00 24.03 409 VAL A C 1
ATOM 3282 O O . VAL A 1 409 ? 10.549 -33.626 -25.676 1.00 24.03 409 VAL A O 1
ATOM 3285 N N . GLN A 1 410 ? 10.597 -35.769 -26.374 1.00 23.75 410 GLN A N 1
ATOM 3286 C CA . GLN A 1 410 ? 11.534 -36.335 -25.407 1.00 23.75 410 GLN A CA 1
ATOM 3287 C C . GLN A 1 410 ? 12.953 -35.728 -25.511 1.00 23.75 410 GLN A C 1
ATOM 3289 O O . GLN A 1 410 ? 13.273 -35.077 -26.503 1.00 23.75 410 GLN A O 1
ATOM 3294 N N . PRO A 1 411 ? 13.795 -35.872 -24.466 1.00 25.34 411 PRO A N 1
ATOM 3295 C CA . PRO A 1 411 ? 14.935 -34.991 -24.239 1.00 25.34 411 PRO A CA 1
ATOM 3296 C C . PRO A 1 411 ? 16.073 -35.268 -25.221 1.00 25.34 411 PRO A C 1
ATOM 3298 O O . PRO A 1 411 ? 16.594 -36.379 -25.276 1.00 25.34 411 PRO A O 1
ATOM 3301 N N . ILE A 1 412 ? 16.515 -34.230 -25.930 1.00 27.02 412 ILE A N 1
ATOM 3302 C CA . ILE A 1 412 ? 17.791 -34.260 -26.646 1.00 27.02 412 ILE A CA 1
ATOM 3303 C C . ILE A 1 412 ? 18.926 -34.142 -25.613 1.00 27.02 412 ILE A C 1
ATOM 3305 O O . ILE A 1 412 ? 18.822 -33.440 -24.600 1.00 27.02 412 ILE A O 1
ATOM 3309 N N . SER A 1 413 ? 19.953 -34.949 -25.848 1.00 26.97 413 SER A N 1
ATOM 3310 C CA . SER A 1 413 ? 21.091 -35.331 -25.009 1.00 26.97 413 SER A CA 1
ATOM 3311 C C . SER A 1 413 ? 21.683 -34.229 -24.116 1.00 26.97 413 SER A C 1
ATOM 3313 O O . SER A 1 413 ? 21.939 -33.090 -24.498 1.00 26.97 413 SER A O 1
ATOM 3315 N N . GLN A 1 414 ? 21.967 -34.608 -22.866 1.00 29.62 414 GLN A N 1
ATOM 3316 C CA . GLN A 1 414 ? 22.744 -33.805 -21.927 1.00 29.62 414 GLN A CA 1
ATOM 3317 C C . GLN A 1 414 ? 24.191 -33.646 -22.418 1.00 29.62 414 GLN A C 1
ATOM 3319 O O . GLN A 1 414 ? 25.024 -34.508 -22.154 1.00 29.62 414 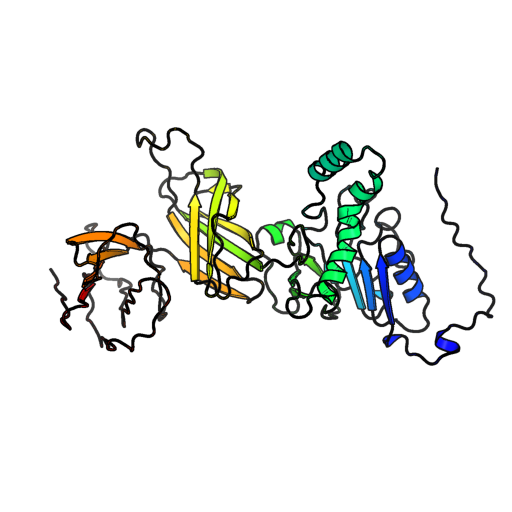GLN A O 1
ATOM 3324 N N . LEU A 1 415 ? 24.543 -32.501 -22.998 1.00 30.23 415 LEU A N 1
ATOM 3325 C CA . LEU A 1 415 ? 25.951 -32.114 -23.113 1.00 30.23 415 LEU A CA 1
ATOM 3326 C C . LEU A 1 415 ? 26.472 -31.668 -21.733 1.00 30.23 415 LEU A C 1
ATOM 3328 O O . LEU A 1 415 ? 26.024 -30.678 -21.140 1.00 30.23 415 LEU A O 1
ATOM 3332 N N . ARG A 1 416 ? 27.375 -32.472 -21.162 1.00 26.55 416 ARG A N 1
ATOM 3333 C CA . ARG A 1 416 ? 28.125 -32.195 -19.929 1.00 26.55 416 ARG A CA 1
ATOM 3334 C C . ARG A 1 416 ? 29.532 -31.779 -20.347 1.00 26.55 416 ARG A C 1
ATOM 3336 O O . ARG A 1 416 ? 30.294 -32.606 -20.824 1.00 26.55 416 ARG A O 1
ATOM 3343 N N . ILE A 1 417 ? 29.851 -30.496 -20.204 1.00 30.53 417 ILE A N 1
ATOM 3344 C CA . ILE A 1 417 ? 31.174 -29.963 -20.540 1.00 30.53 417 ILE A CA 1
ATOM 3345 C C . ILE A 1 417 ? 31.976 -29.889 -19.241 1.00 30.53 417 ILE A C 1
ATOM 3347 O O . ILE A 1 417 ? 31.783 -28.980 -18.434 1.00 30.53 417 ILE A O 1
ATOM 3351 N N . ASP A 1 418 ? 32.859 -30.859 -19.015 1.00 25.62 418 ASP A N 1
ATOM 3352 C CA . ASP A 1 418 ? 33.775 -30.829 -17.879 1.00 25.62 418 ASP A CA 1
ATOM 3353 C C . ASP A 1 418 ? 35.070 -30.095 -18.273 1.00 25.62 418 ASP A C 1
ATOM 3355 O O . ASP A 1 418 ? 35.856 -30.539 -19.100 1.00 25.62 418 ASP A O 1
ATOM 3359 N N . THR A 1 419 ? 35.276 -28.941 -17.628 1.00 27.33 419 THR A N 1
ATOM 3360 C CA . THR A 1 419 ? 36.520 -28.148 -17.536 1.00 27.33 419 THR A CA 1
ATOM 3361 C C . THR A 1 419 ? 37.165 -27.614 -18.829 1.00 27.33 419 THR A C 1
ATOM 3363 O O . THR A 1 419 ? 37.891 -28.320 -19.509 1.00 27.33 419 THR A O 1
ATOM 3366 N N . LEU A 1 420 ? 37.073 -26.293 -19.055 1.00 32.50 420 LEU A N 1
ATOM 3367 C CA . LEU A 1 420 ? 37.942 -25.551 -19.994 1.00 32.50 420 LEU A CA 1
ATOM 3368 C C . LEU A 1 420 ? 39.067 -24.763 -19.268 1.00 32.50 420 LEU A C 1
ATOM 3370 O O . LEU A 1 420 ? 38.867 -24.387 -18.099 1.00 32.50 420 LEU A O 1
ATOM 3374 N N . PRO A 1 421 ? 40.242 -24.521 -19.894 1.00 29.33 421 PRO A N 1
ATOM 3375 C CA . PRO A 1 421 ? 41.324 -23.703 -19.335 1.00 29.33 421 PRO A CA 1
ATOM 3376 C C . PRO A 1 421 ? 41.047 -22.192 -19.450 1.00 29.33 421 PRO A C 1
ATOM 3378 O O . PRO A 1 421 ? 40.091 -21.761 -20.085 1.00 29.33 421 PRO A O 1
ATOM 3381 N N . LYS A 1 422 ? 41.885 -21.404 -18.769 1.00 40.06 422 LYS A N 1
ATOM 3382 C CA . LYS A 1 422 ? 41.872 -19.933 -18.664 1.00 40.06 422 LYS A CA 1
ATOM 3383 C C . LYS A 1 422 ? 42.349 -19.290 -19.983 1.00 40.06 422 LYS A C 1
ATOM 3385 O O . LYS A 1 422 ? 43.326 -19.822 -20.490 1.00 40.06 422 LYS A O 1
ATOM 3390 N N . ILE A 1 423 ? 41.709 -18.198 -20.459 1.00 30.72 423 ILE A N 1
ATOM 3391 C CA . ILE A 1 423 ? 42.125 -17.099 -21.404 1.00 30.72 423 ILE A CA 1
ATOM 3392 C C . ILE A 1 423 ? 40.857 -16.574 -22.165 1.00 30.72 423 ILE A C 1
ATOM 3394 O O . ILE A 1 423 ? 39.896 -17.334 -22.295 1.00 30.72 423 ILE A O 1
ATOM 3398 N N . PRO A 1 424 ? 40.765 -15.293 -22.614 1.00 32.31 424 PRO A N 1
ATOM 3399 C CA . PRO A 1 424 ? 39.693 -14.792 -23.504 1.00 32.31 424 PRO A CA 1
ATOM 3400 C C . PRO A 1 424 ? 39.491 -15.649 -24.767 1.00 32.31 424 PRO A C 1
ATOM 3402 O O . PRO A 1 424 ? 40.461 -16.116 -25.357 1.00 32.31 424 PRO A O 1
ATOM 3405 N N . GLY A 1 425 ? 38.240 -15.839 -25.202 1.00 38.94 425 GLY A N 1
ATOM 3406 C CA . GLY A 1 425 ? 37.935 -16.676 -26.364 1.00 38.94 425 GLY A CA 1
ATOM 3407 C C . GLY A 1 425 ? 36.463 -16.659 -26.779 1.00 38.94 425 GLY A C 1
ATOM 3408 O O . GLY A 1 425 ? 35.616 -16.090 -26.103 1.00 38.94 425 GLY A O 1
ATOM 3409 N N . THR A 1 426 ? 36.167 -17.277 -27.920 1.00 34.84 426 THR A N 1
ATOM 3410 C CA . THR A 1 426 ? 34.806 -17.491 -28.439 1.00 34.84 426 THR A CA 1
ATOM 3411 C C . THR A 1 426 ? 34.275 -18.836 -27.935 1.00 34.84 426 THR A C 1
ATOM 3413 O O . THR A 1 426 ? 35.011 -19.822 -27.964 1.00 34.84 426 THR A O 1
ATOM 3416 N N . LEU A 1 427 ? 33.009 -18.906 -27.508 1.00 37.81 427 LEU A N 1
ATOM 3417 C CA . LEU A 1 427 ? 32.335 -20.172 -27.186 1.00 37.81 427 LEU A CA 1
ATOM 3418 C C . LEU A 1 427 ? 31.293 -20.492 -28.268 1.00 37.81 427 LEU A C 1
ATOM 3420 O O . LEU A 1 427 ? 30.341 -19.732 -28.433 1.00 37.81 427 LEU A O 1
ATOM 3424 N N . CYS A 1 428 ? 31.450 -21.611 -28.976 1.00 36.50 428 CYS A N 1
ATOM 3425 C CA . CYS A 1 428 ? 30.489 -22.093 -29.972 1.00 36.50 428 CYS A CA 1
ATOM 3426 C C . CYS A 1 428 ? 29.836 -23.398 -29.501 1.00 36.50 428 CYS A C 1
ATOM 3428 O O . CYS A 1 428 ? 30.523 -24.286 -28.994 1.00 36.50 428 CYS A O 1
ATOM 3430 N N . VAL A 1 429 ? 28.525 -23.532 -29.705 1.00 42.81 429 VAL A N 1
ATOM 3431 C CA . VAL A 1 429 ? 27.796 -24.800 -29.553 1.00 42.81 429 VAL A CA 1
ATOM 3432 C C . VAL A 1 429 ? 27.113 -25.114 -30.879 1.00 42.81 429 VAL A C 1
ATOM 3434 O O . VAL A 1 429 ? 26.226 -24.371 -31.296 1.00 42.81 429 VAL A O 1
ATOM 3437 N N . ASN A 1 430 ? 27.560 -26.184 -31.538 1.00 39.88 430 ASN A N 1
ATOM 3438 C CA . ASN A 1 430 ? 26.904 -26.763 -32.709 1.00 39.88 430 ASN A CA 1
ATOM 3439 C C . ASN A 1 430 ? 25.814 -27.733 -32.220 1.00 39.88 430 ASN A C 1
ATOM 3441 O O . ASN A 1 430 ? 26.071 -28.536 -31.324 1.00 39.88 430 ASN A O 1
ATOM 3445 N N . LEU A 1 431 ? 24.594 -27.599 -32.741 1.00 42.66 431 LEU A N 1
ATOM 3446 C CA . LEU A 1 431 ? 23.425 -28.392 -32.342 1.00 42.66 431 LEU A CA 1
ATOM 3447 C C . LEU A 1 431 ? 23.138 -29.554 -33.307 1.00 42.66 431 LEU A C 1
ATOM 3449 O O . LEU A 1 431 ? 22.290 -30.388 -32.999 1.00 42.66 431 LEU A O 1
ATOM 3453 N N . VAL A 1 432 ? 23.832 -29.614 -34.451 1.00 38.66 432 VAL A N 1
ATOM 3454 C CA . VAL A 1 432 ? 23.611 -30.618 -35.513 1.00 38.66 432 VAL A CA 1
ATOM 3455 C C . VAL A 1 432 ? 24.699 -31.690 -35.553 1.00 38.66 432 VAL A C 1
ATOM 3457 O O . VAL A 1 432 ? 24.438 -32.826 -35.936 1.00 38.66 432 VAL A O 1
ATOM 3460 N N . GLU A 1 433 ? 25.899 -31.368 -35.080 1.00 33.94 433 GLU A N 1
ATOM 3461 C CA . GLU A 1 433 ? 26.979 -32.329 -34.866 1.00 33.94 433 GLU A CA 1
ATOM 3462 C C . GLU A 1 433 ? 27.476 -32.173 -33.426 1.00 33.94 433 GLU A C 1
ATOM 3464 O O . GLU A 1 433 ? 27.697 -31.046 -32.982 1.00 33.94 433 GLU A O 1
ATOM 3469 N N . ASP A 1 434 ? 27.674 -33.281 -32.700 1.00 33.59 434 ASP A N 1
ATOM 3470 C CA . ASP A 1 434 ? 28.271 -33.335 -31.350 1.00 33.59 434 ASP A CA 1
ATOM 3471 C C . ASP A 1 434 ? 29.770 -32.927 -31.370 1.00 33.59 434 ASP A C 1
ATOM 3473 O O . ASP A 1 434 ? 30.644 -33.611 -30.833 1.00 33.59 434 ASP A O 1
ATOM 3477 N N . VAL A 1 435 ? 30.106 -31.819 -32.032 1.00 30.25 435 VAL A N 1
ATOM 3478 C CA . VAL A 1 435 ? 31.466 -31.335 -32.252 1.00 30.25 435 VAL A CA 1
ATOM 3479 C C . VAL A 1 435 ? 31.620 -29.937 -31.665 1.00 30.25 435 VAL A C 1
ATOM 3481 O O . VAL A 1 435 ? 30.958 -28.965 -32.029 1.00 30.25 435 VAL A O 1
ATOM 3484 N N . LEU A 1 436 ? 32.549 -29.866 -30.716 1.00 32.22 436 LEU A N 1
ATOM 3485 C CA . LEU A 1 436 ? 32.945 -28.690 -29.964 1.00 32.22 436 LEU A CA 1
ATOM 3486 C C . LEU A 1 436 ? 34.016 -27.927 -30.758 1.00 32.22 436 LEU A C 1
ATOM 3488 O O . LEU A 1 436 ? 35.176 -28.335 -30.772 1.00 32.22 436 LEU A O 1
ATOM 3492 N N . CYS A 1 437 ? 33.672 -26.806 -31.393 1.00 24.97 437 CYS A N 1
ATOM 3493 C CA . CYS A 1 437 ? 34.697 -25.902 -31.920 1.00 24.97 437 CYS A CA 1
ATOM 3494 C C . CYS A 1 437 ? 35.094 -24.873 -30.857 1.00 24.97 437 CYS A C 1
ATOM 3496 O O . CYS A 1 437 ? 34.460 -23.832 -30.694 1.00 24.97 437 CYS A O 1
ATOM 3498 N N . VAL A 1 438 ? 36.189 -25.175 -30.158 1.00 32.50 438 VAL A N 1
ATOM 3499 C CA . VAL A 1 438 ? 37.099 -24.166 -29.607 1.00 32.50 438 VAL A CA 1
ATOM 3500 C C . VAL A 1 438 ? 38.146 -23.903 -30.678 1.00 32.50 438 VAL A C 1
ATOM 3502 O O . VAL A 1 438 ? 38.846 -24.833 -31.070 1.00 32.50 438 VAL A O 1
ATOM 3505 N N . LEU A 1 439 ? 38.319 -22.650 -31.099 1.00 21.80 439 LEU A N 1
ATOM 3506 C CA . LEU A 1 439 ? 39.633 -22.232 -31.570 1.00 21.80 439 LEU A CA 1
ATOM 3507 C C . LEU A 1 439 ? 39.965 -20.809 -31.123 1.00 21.80 439 LEU A C 1
ATOM 3509 O O . LEU A 1 439 ? 39.261 -19.847 -31.425 1.00 21.80 439 LEU A O 1
ATOM 3513 N N . HIS A 1 440 ? 41.068 -20.755 -30.380 1.00 26.00 440 HIS A N 1
ATOM 3514 C CA . HIS A 1 440 ? 41.928 -19.605 -30.167 1.00 26.00 440 HIS A CA 1
ATOM 3515 C C . HIS A 1 440 ? 42.620 -19.221 -31.474 1.00 26.00 440 HIS A C 1
ATOM 3517 O O . HIS A 1 440 ? 43.234 -20.086 -32.097 1.00 26.00 440 HIS A O 1
ATOM 3523 N N . MET A 1 441 ? 42.614 -17.928 -31.791 1.00 22.67 441 MET A N 1
ATOM 3524 C CA . MET A 1 441 ? 43.833 -17.165 -32.077 1.00 22.67 441 MET A CA 1
ATOM 3525 C C . MET A 1 441 ? 43.700 -15.793 -31.430 1.00 22.67 441 MET A C 1
ATOM 3527 O O . MET A 1 441 ? 42.603 -15.204 -31.561 1.00 22.67 441 MET A O 1
#

pLDDT: mean 71.8, std 25.0, range [21.56, 98.81]

InterPro domains:
  IPR000734 Triacylglycerol lipase family [PR00821] (29-47)
  IPR000734 Triacylglycerol lipase family [PR00821] (143-158)
  IPR000734 Triacylglycerol lipase family [PR00821] (174-191)
  IPR000734 Triacylglycerol lipase family [PR00821] (214-229)
  IPR000734 Triacylglycerol lipase family [PR00821] (265-286)
  IPR000734 Triacylglycerol lipase family [PTHR11610] (24-278)
  IPR001024 PLAT/LH2 domain [PF01477] (221-321)
  IPR001024 PLAT/LH2 domain [PF01477] (324-414)
  IPR001024 PLAT/LH2 domain [PS50095] (218-343)
  IPR001024 PLAT/LH2 domain [SM00308] (218-313)
  IPR001024 PLAT/LH2 domain [SM00308] (314-423)
  IPR002330 Lipoprotein lipase [PR00822] (43-55)
  IPR002330 Lipoprotein lipase [PR00822] (91-107)
  IPR002330 Lipoprotein lipase [PR00822] (224-239)
  IPR002330 Lipoprotein lipase [PR00822] (290-307)
  IPR013818 Lipase [PF00151] (20-215)
  IPR029058 Alpha/Beta hydrolase fold [G3DSA:3.40.50.1820] (14-216)
  IPR029058 Alpha/Beta hydrolase fold [SSF53474] (24-215)
  IPR036392 PLAT/LH2 domain superfamily [SSF49723] (217-319)
  IPR036392 PLAT/LH2 domain superfamily [SSF49723] (324-415)

Secondary structure (DSSP, 8-state):
-------------S----HHHHS---GGG-EEEEETHHHHHHHHHHHTSSS-EEEEEEES-B-TTTTT--GGGS--GGGEEEEEEE-----SSTTT-SB--S--SSEEEEETTSS--TT--HHHHHHHHHHHGGGGHHHHHHHHHHHHHHHHHHHHH-TTSPPEEEE-S-HHHHHTTTT---TTTTEEESSTT------SS-EEEEE---SSSS---EEEEEEEEEE-SS--EEEEEEEEEEEEESS-EEEEEEEEEEEEETT-EEEEEEEESS---SEEEEEEEE----TTTT-GGG-----EEEEEEEEESSS--EEEEEB-SSPEEEEEEETT--EEEEEE--B---SS---------SS---SEEEEEEE--------S---S----------------SS----PPP-------PPSS---EEEESSSS-------

Organism: Acipenser ruthenus (NCBI:txid7906)

Radius of gyration: 29.86 Å; chains: 1; bounding box: 85×61×81 Å

Foldseek 3Di:
DDPDPPPPPPPPPVPDQDPCNVPVDDLQVDEAEAAACGLFVLLLVLQPDPDFHNEYEYQQYAQAPPLPDDCNRGQAQVSHLFYEYEQQAQADDSNPTRGHDDDHGLEYECEVQSNHAPQLDVVVVVVCCVVPNPPCVVVSVCVRRCVSVVLQVLCVVPVVDFAKWFFDPHVVCVQLVNTLDPPPNRMFTPHDRTDRDGDPDRGYIYDYFHNDPVTHKWKKKKKWFWADPDWDKDAFWWKFKKWAADAGIDGGPIDTDGIDTHRDMGIGMDIDPDCRDHTQDMDMDGDDPDPPPVDCPVPDDDIDTQWIWMAISPVRDIDIFGFDPWWKWKWWAAPVRDTDTDGHRHGDPPDPDDRDDDDDDPDCNDHTFKIKIATDPDDDDDDDPDDDDPFDDDQDDDDDDDDDDDDDDDDDDDDGDPDDDDDHFMFMDGPPDPDGDGDDD